Protein AF-0000000084257524 (afdb_homodimer)

Organism: Micromonospora echinospora (NCBI:txid1877)

Nearest PDB structures (foldseek):
  9c6m-assembly2_D  TM=7.135E-01  e=1.039E-07  Yasminevirus sp. GU-2018
  9c6m-assembly1_C  TM=7.318E-01  e=2.814E-07  Yasminevirus sp. GU-2018
  6vt5-assembly1_A  TM=5.179E-01  e=1.911E-05  Naegleria gruberi
  6vtd-assembly1_A  TM=5.388E-01  e=1.175E-04  Naegleria gruberi
  6vte-assembly1_A  TM=5.094E-01  e=1.045E-04  Naegleria gruberi

Structure (mmCIF, N/CA/C/O backbone):
data_AF-0000000084257524-model_v1
#
loop_
_entity.id
_entity.type
_entity.pdbx_description
1 polymer 'Uncharacterized protein'
#
loop_
_atom_site.group_PDB
_atom_site.id
_atom_site.type_symbol
_atom_site.label_atom_id
_atom_site.label_alt_id
_atom_site.label_comp_id
_atom_site.label_asym_id
_atom_site.label_entity_id
_atom_site.label_seq_id
_atom_site.pdbx_PDB_ins_code
_atom_site.Cartn_x
_atom_site.Cartn_y
_atom_site.Cartn_z
_atom_site.occupancy
_atom_site.B_iso_or_equiv
_atom_site.auth_seq_id
_atom_site.auth_comp_id
_atom_site.auth_asym_id
_atom_site.auth_atom_id
_atom_site.pdbx_PDB_model_num
ATOM 1 N N . MET A 1 1 ? 38.938 3.535 -56.531 1 28.84 1 MET A N 1
ATOM 2 C CA . MET A 1 1 ? 38.531 3.715 -55.125 1 28.84 1 MET A CA 1
ATOM 3 C C . MET A 1 1 ? 37.031 3.947 -55.062 1 28.84 1 MET A C 1
ATOM 5 O O . MET A 1 1 ? 36.531 5.051 -55.312 1 28.84 1 MET A O 1
ATOM 9 N N . VAL A 1 2 ? 36.219 3.096 -55.469 1 34.09 2 VAL A N 1
ATOM 10 C CA . VAL A 1 2 ? 34.812 3.133 -55.844 1 34.09 2 VAL A CA 1
ATOM 11 C C . VAL A 1 2 ? 33.969 3.355 -54.594 1 34.09 2 VAL A C 1
ATOM 13 O O . VAL A 1 2 ? 34.062 2.607 -53.625 1 34.09 2 VAL A O 1
ATOM 16 N N . GLU A 1 3 ? 33.531 4.617 -54.406 1 31.25 3 GLU A N 1
ATOM 17 C CA . GLU A 1 3 ? 32.781 5.152 -53.281 1 31.25 3 GLU A CA 1
ATOM 18 C C . GLU A 1 3 ? 31.422 4.465 -53.156 1 31.25 3 GLU A C 1
ATOM 20 O O . GLU A 1 3 ? 30.594 4.543 -54.094 1 31.25 3 GLU A O 1
ATOM 25 N N . VAL A 1 4 ? 31.344 3.287 -52.688 1 29.83 4 VAL A N 1
ATOM 26 C CA . VAL A 1 4 ? 30.094 2.541 -52.5 1 29.83 4 VAL A CA 1
ATOM 27 C C . VAL A 1 4 ? 29.094 3.377 -51.719 1 29.83 4 VAL A C 1
ATOM 29 O O . VAL A 1 4 ? 29.344 3.701 -50.562 1 29.83 4 VAL A O 1
ATOM 32 N N . ARG A 1 5 ? 28.391 4.223 -52.469 1 30.23 5 ARG A N 1
ATOM 33 C CA . ARG A 1 5 ? 27.328 5.043 -51.906 1 30.23 5 ARG A CA 1
ATOM 34 C C . ARG A 1 5 ? 26.344 4.191 -51.094 1 30.23 5 ARG A C 1
ATOM 36 O O . ARG A 1 5 ? 25.75 3.248 -51.625 1 30.23 5 ARG A O 1
ATOM 43 N N . ARG A 1 6 ? 26.562 4.004 -49.812 1 30.66 6 ARG A N 1
ATOM 44 C CA . ARG A 1 6 ? 25.75 3.252 -48.875 1 30.66 6 ARG A CA 1
ATOM 45 C C . ARG A 1 6 ? 24.281 3.672 -48.938 1 30.66 6 ARG A C 1
ATOM 47 O O . ARG A 1 6 ? 23.969 4.863 -48.938 1 30.66 6 ARG A O 1
ATOM 54 N N . SER A 1 7 ? 23.516 2.961 -49.719 1 29.12 7 SER A N 1
ATOM 55 C CA . SER A 1 7 ? 22.094 3.102 -50 1 29.12 7 SER A CA 1
ATOM 56 C C . SER A 1 7 ? 21.328 3.457 -48.719 1 29.12 7 SER A C 1
ATOM 58 O O . SER A 1 7 ? 21.516 2.814 -47.688 1 29.12 7 SER A O 1
ATOM 60 N N . GLY A 1 8 ? 21.156 4.684 -48.438 1 27.22 8 GLY A N 1
ATOM 61 C CA . GLY A 1 8 ? 20.453 5.285 -47.312 1 27.22 8 GLY A CA 1
ATOM 62 C C . GLY A 1 8 ? 19.125 4.617 -47 1 27.22 8 GLY A C 1
ATOM 63 O O . GLY A 1 8 ? 18.625 3.824 -47.812 1 27.22 8 GLY A O 1
ATOM 64 N N . ARG A 1 9 ? 18.766 4.48 -45.844 1 30.02 9 ARG A N 1
ATOM 65 C CA . ARG A 1 9 ? 17.578 3.809 -45.312 1 30.02 9 ARG A CA 1
ATOM 66 C C . ARG A 1 9 ? 16.328 4.223 -46.094 1 30.02 9 ARG A C 1
ATOM 68 O O . ARG A 1 9 ? 16.141 5.402 -46.406 1 30.02 9 ARG A O 1
ATOM 75 N N . PRO A 1 10 ? 15.703 3.35 -46.781 1 31.27 10 PRO A N 1
ATOM 76 C CA . PRO A 1 10 ? 14.57 3.723 -47.656 1 31.27 10 PRO A CA 1
ATOM 77 C C . PRO A 1 10 ? 13.594 4.664 -46.938 1 31.27 10 PRO A C 1
ATOM 79 O O . PRO A 1 10 ? 13.383 4.551 -45.719 1 31.27 10 PRO A O 1
ATOM 82 N N . ARG A 1 11 ? 13.32 5.809 -47.406 1 30.58 11 ARG A N 1
ATOM 83 C CA . ARG A 1 11 ? 12.32 6.801 -47.031 1 30.58 11 ARG A CA 1
ATOM 84 C C . ARG A 1 11 ? 10.922 6.188 -47 1 30.58 11 ARG A C 1
ATOM 86 O O . ARG A 1 11 ? 10.508 5.539 -47.969 1 30.58 11 ARG A O 1
ATOM 93 N N . LYS A 1 12 ? 10.359 5.953 -45.781 1 31.61 12 LYS A N 1
ATOM 94 C CA . LYS A 1 12 ? 8.984 5.504 -45.625 1 31.61 12 LYS A CA 1
ATOM 95 C C . LYS A 1 12 ? 8.039 6.25 -46.531 1 31.61 12 LYS A C 1
ATOM 97 O O . LYS A 1 12 ? 8.125 7.473 -46.688 1 31.61 12 LYS A O 1
ATOM 102 N N . THR A 1 13 ? 7.645 5.715 -47.531 1 31.36 13 THR A N 1
ATOM 103 C CA . THR A 1 13 ? 6.656 6.297 -48.438 1 31.36 13 THR A CA 1
ATOM 104 C C . THR A 1 13 ? 5.488 6.883 -47.656 1 31.36 13 THR A C 1
ATOM 106 O O . THR A 1 13 ? 4.918 6.219 -46.781 1 31.36 13 THR A O 1
ATOM 109 N N . PRO A 1 14 ? 5.168 8.18 -47.5 1 33.25 14 PRO A N 1
ATOM 110 C CA . PRO A 1 14 ? 4.137 8.969 -46.844 1 33.25 14 PRO A CA 1
ATOM 111 C C . PRO A 1 14 ? 2.752 8.336 -46.938 1 33.25 14 PRO A C 1
ATOM 113 O O . PRO A 1 14 ? 1.805 8.812 -46.312 1 33.25 14 PRO A O 1
ATOM 116 N N . GLY A 1 15 ? 2.371 7.539 -47.906 1 30.39 15 GLY A N 1
ATOM 117 C CA . GLY A 1 15 ? 1.015 7.215 -48.312 1 30.39 15 GLY A CA 1
ATOM 118 C C . GLY A 1 15 ? 0.248 6.426 -47.281 1 30.39 15 GLY A C 1
ATOM 119 O O . GLY A 1 15 ? -0.889 6.766 -46.938 1 30.39 15 GLY A O 1
ATOM 120 N N . GLN A 1 16 ? 0.342 5.043 -47.344 1 30.94 16 GLN A N 1
ATOM 121 C CA . GLN A 1 16 ? -0.722 4.164 -46.844 1 30.94 16 GLN A CA 1
ATOM 122 C C . GLN A 1 16 ? -0.73 4.082 -45.344 1 30.94 16 GLN A C 1
ATOM 124 O O . GLN A 1 16 ? -0.134 3.176 -44.75 1 30.94 16 GLN A O 1
ATOM 129 N N . LEU A 1 17 ? -0.203 5.027 -44.656 1 29.61 17 LEU A N 1
ATOM 130 C CA . LEU A 1 17 ? -0.295 4.91 -43.219 1 29.61 17 LEU A CA 1
ATOM 131 C C . LEU A 1 17 ? -1.725 4.598 -42.781 1 29.61 17 LEU A C 1
ATOM 133 O O . LEU A 1 17 ? -2.66 5.309 -43.156 1 29.61 17 LEU A O 1
ATOM 137 N N . ALA A 1 18 ? -2.102 3.35 -42.812 1 31.16 18 ALA A N 1
ATOM 138 C CA . ALA A 1 18 ? -3.453 2.965 -42.438 1 31.16 18 ALA A CA 1
ATOM 139 C C . ALA A 1 18 ? -3.949 3.828 -41.281 1 31.16 18 ALA A C 1
ATOM 141 O O . ALA A 1 18 ? -3.307 3.9 -40.219 1 31.16 18 ALA A O 1
ATOM 142 N N . ARG A 1 19 ? -4.449 5.035 -41.594 1 31.61 19 ARG A N 1
ATOM 143 C CA . ARG A 1 19 ? -5.113 5.945 -40.656 1 31.61 19 ARG A CA 1
ATOM 144 C C . ARG A 1 19 ? -6.133 5.199 -39.812 1 31.61 19 ARG A C 1
ATOM 146 O O . ARG A 1 19 ? -7.051 4.566 -40.344 1 31.61 19 ARG A O 1
ATOM 153 N N . TRP A 1 20 ? -5.695 4.66 -38.75 1 36.25 20 TRP A N 1
ATOM 154 C CA . TRP A 1 20 ? -6.699 4.156 -37.844 1 36.25 20 TRP A CA 1
ATOM 155 C C . TRP A 1 20 ? -7.84 5.156 -37.656 1 36.25 20 TRP A C 1
ATOM 157 O O . TRP A 1 20 ? -7.602 6.34 -37.438 1 36.25 20 TRP A O 1
ATOM 167 N N . THR A 1 21 ? -8.93 4.891 -38.375 1 44.41 21 THR A N 1
ATOM 168 C CA . THR A 1 21 ? -10.156 5.66 -38.156 1 44.41 21 THR A CA 1
ATOM 169 C C . THR A 1 21 ? -10.883 5.188 -36.906 1 44.41 21 THR A C 1
ATOM 171 O O . THR A 1 21 ? -11.203 4.004 -36.781 1 44.41 21 THR A O 1
ATOM 174 N N . PRO A 1 22 ? -10.828 6.023 -35.969 1 43.88 22 PRO A N 1
ATOM 175 C CA . PRO A 1 22 ? -11.547 5.613 -34.781 1 43.88 22 PRO A CA 1
ATOM 176 C C . PRO A 1 22 ? -12.961 5.129 -35.062 1 43.88 22 PRO A C 1
ATOM 178 O O . PRO A 1 22 ? -13.594 5.598 -36 1 43.88 22 PRO A O 1
ATOM 181 N N . PRO A 1 23 ? -13.273 4.031 -34.438 1 49.66 23 PRO A N 1
ATOM 182 C CA . PRO A 1 23 ? -14.664 3.613 -34.625 1 49.66 23 PRO A CA 1
ATOM 183 C C . PRO A 1 23 ? -15.656 4.738 -34.344 1 49.66 23 PRO A C 1
ATOM 185 O O . PRO A 1 23 ? -15.312 5.715 -33.656 1 49.66 23 PRO A O 1
ATOM 188 N N . GLU A 1 24 ? -16.797 4.598 -34.781 1 55.84 24 GLU A N 1
ATOM 189 C CA . GLU A 1 24 ? -17.875 5.551 -34.562 1 55.84 24 GLU A CA 1
ATOM 190 C C . GLU A 1 24 ? -18.156 5.742 -33.094 1 55.84 24 GLU A C 1
ATOM 192 O O . GLU A 1 24 ? -18.188 4.773 -32.312 1 55.84 24 GLU A O 1
ATOM 197 N N . GLY A 1 25 ? -18.219 6.953 -32.5 1 57.84 25 GLY A N 1
ATOM 198 C CA . GLY A 1 25 ? -18.5 7.289 -31.125 1 57.84 25 GLY A CA 1
ATOM 199 C C . GLY A 1 25 ? -17.25 7.543 -30.297 1 57.84 25 GLY A C 1
ATOM 200 O O . GLY A 1 25 ? -17.328 7.965 -29.141 1 57.84 25 GLY A O 1
ATOM 201 N N . TRP A 1 26 ? -16.25 7.191 -30.922 1 56.59 26 TRP A N 1
ATOM 202 C CA . TRP A 1 26 ? -15.023 7.453 -30.172 1 56.59 26 TRP A CA 1
ATOM 203 C C . TRP A 1 26 ? -14.648 8.93 -30.234 1 56.59 26 TRP A C 1
ATOM 205 O O . TRP A 1 26 ? -14.945 9.609 -31.219 1 56.59 26 TRP A O 1
ATOM 215 N N . SER A 1 27 ? -14.219 9.32 -28.938 1 59.69 27 SER A N 1
ATOM 216 C CA . SER A 1 27 ? -13.828 10.727 -28.844 1 59.69 27 SER A CA 1
ATOM 217 C C . SER A 1 27 ? -12.312 10.859 -28.719 1 59.69 27 SER A C 1
ATOM 219 O O . SER A 1 27 ? -11.648 9.977 -28.172 1 59.69 27 SER A O 1
ATOM 221 N N . ARG A 1 28 ? -11.867 11.82 -29.344 1 57.12 28 ARG A N 1
ATOM 222 C CA . ARG A 1 28 ? -10.453 12.156 -29.25 1 57.12 28 ARG A CA 1
ATOM 223 C C . ARG A 1 28 ? -10.141 12.867 -27.938 1 57.12 28 ARG A C 1
ATOM 225 O O . ARG A 1 28 ? -10.766 13.875 -27.609 1 57.12 28 ARG A O 1
ATOM 232 N N . LEU A 1 29 ? -9.422 12.094 -27.062 1 54.03 29 LEU A N 1
ATOM 233 C CA . LEU A 1 29 ? -8.859 12.781 -25.906 1 54.03 29 LEU A CA 1
ATOM 234 C C . LEU A 1 29 ? -7.539 13.461 -26.266 1 54.03 29 LEU A C 1
ATOM 236 O O . LEU A 1 29 ? -6.633 12.828 -26.797 1 54.03 29 LEU A O 1
ATOM 240 N N . VAL A 1 30 ? -7.547 14.734 -26.219 1 53.75 30 VAL A N 1
ATOM 241 C CA . VAL A 1 30 ? -6.352 15.516 -26.547 1 53.75 30 VAL A CA 1
ATOM 242 C C . VAL A 1 30 ? -5.777 16.141 -25.281 1 53.75 30 VAL A C 1
ATOM 244 O O . VAL A 1 30 ? -6.508 16.75 -24.5 1 53.75 30 VAL A O 1
ATOM 247 N N . ALA A 1 31 ? -4.598 15.656 -24.891 1 53.59 31 ALA A N 1
ATOM 248 C CA . ALA A 1 31 ? -3.857 16.344 -23.844 1 53.59 31 ALA A CA 1
ATOM 249 C C . ALA A 1 31 ? -2.58 16.969 -24.375 1 53.59 31 ALA A C 1
ATOM 251 O O . ALA A 1 31 ? -1.867 16.359 -25.172 1 53.59 31 ALA A O 1
ATOM 252 N N . TRP A 1 32 ? -2.328 18.234 -24.203 1 54.12 32 TRP A N 1
ATOM 253 C CA . TRP A 1 32 ? -1.064 18.891 -24.531 1 54.12 32 TRP A CA 1
ATOM 254 C C . TRP A 1 32 ? -0.007 18.578 -23.469 1 54.12 32 TRP A C 1
ATOM 256 O O . TRP A 1 32 ? -0.259 18.719 -22.281 1 54.12 32 TRP A O 1
ATOM 266 N N . VAL A 1 33 ? 1.047 17.906 -23.922 1 59.41 33 VAL A N 1
ATOM 267 C CA . VAL A 1 33 ? 2.115 17.531 -23 1 59.41 33 VAL A CA 1
ATOM 268 C C . VAL A 1 33 ? 3.402 18.266 -23.375 1 59.41 33 VAL A C 1
ATOM 270 O O . VAL A 1 33 ? 3.684 18.484 -24.547 1 59.41 33 VAL A O 1
ATOM 273 N N . SER A 1 34 ? 4.117 18.719 -22.312 1 55.44 34 SER A N 1
ATOM 274 C CA . SER A 1 34 ? 5.414 19.359 -22.5 1 55.44 34 SER A CA 1
ATOM 275 C C . SER A 1 34 ? 6.445 18.375 -23.047 1 55.44 34 SER A C 1
ATOM 277 O O . SER A 1 34 ? 6.23 17.156 -23.016 1 55.44 34 SER A O 1
ATOM 279 N N . PRO A 1 35 ? 7.516 18.922 -23.562 1 58.28 35 PRO A N 1
ATOM 280 C CA . PRO A 1 35 ? 8.594 18.047 -24.016 1 58.28 35 PRO A CA 1
ATOM 281 C C . PRO A 1 35 ? 9.07 17.094 -22.922 1 58.28 35 PRO A C 1
ATOM 283 O O . PRO A 1 35 ? 9.359 15.922 -23.203 1 58.28 35 PRO A O 1
ATOM 286 N N . GLU A 1 36 ? 9.125 17.578 -21.734 1 54.06 36 GLU A N 1
ATOM 287 C CA . GLU A 1 36 ? 9.555 16.75 -20.625 1 54.06 36 GLU A CA 1
ATOM 288 C C . GLU A 1 36 ? 8.523 15.672 -20.312 1 54.06 36 GLU A C 1
ATOM 290 O O . GLU A 1 36 ? 8.875 14.516 -20.047 1 54.06 36 GLU A O 1
ATOM 295 N N . GLU A 1 37 ? 7.352 16.047 -20.438 1 53.19 37 GLU A N 1
ATOM 296 C CA . GLU A 1 37 ? 6.27 15.086 -20.203 1 53.19 37 GLU A CA 1
ATOM 297 C C . GLU A 1 37 ? 6.207 14.055 -21.328 1 53.19 37 GLU A C 1
ATOM 299 O O . GLU A 1 37 ? 5.996 12.867 -21.062 1 53.19 37 GLU A O 1
ATOM 304 N N . LYS A 1 38 ? 6.363 14.477 -22.406 1 57.06 38 LYS A N 1
ATOM 305 C CA . LYS A 1 38 ? 6.379 13.586 -23.562 1 57.06 38 LYS A CA 1
ATOM 306 C C . LYS A 1 38 ? 7.508 12.562 -23.453 1 57.06 38 LYS A C 1
ATOM 308 O O . LYS A 1 38 ? 7.305 11.375 -23.719 1 57.06 38 LYS A O 1
ATOM 313 N N . LYS A 1 39 ? 8.547 13.039 -23.109 1 60 39 LYS A N 1
ATOM 314 C CA . LYS A 1 39 ? 9.688 12.156 -22.922 1 60 39 LYS A CA 1
ATOM 315 C C . LYS A 1 39 ? 9.398 11.102 -21.844 1 60 39 LYS A C 1
ATOM 317 O O . LYS A 1 39 ? 9.734 9.93 -22.016 1 60 39 LYS A O 1
ATOM 322 N N . ALA A 1 40 ? 8.836 11.57 -20.844 1 53.31 40 ALA A N 1
ATOM 323 C CA . ALA A 1 40 ? 8.508 10.648 -19.766 1 53.31 40 ALA A CA 1
ATOM 324 C C . ALA A 1 40 ? 7.492 9.602 -20.219 1 53.31 40 ALA A C 1
ATOM 326 O O . ALA A 1 40 ? 7.652 8.414 -19.953 1 53.31 40 ALA A O 1
ATOM 327 N N . LEU A 1 41 ? 6.488 10.047 -20.891 1 58.38 41 LEU A N 1
ATOM 328 C CA . LEU A 1 41 ? 5.465 9.148 -21.406 1 58.38 41 LEU A CA 1
ATOM 329 C C . LEU A 1 41 ? 6.062 8.172 -22.406 1 58.38 41 LEU A C 1
ATOM 331 O O . LEU A 1 41 ? 5.738 6.98 -22.406 1 58.38 41 LEU A O 1
ATOM 335 N N . LYS A 1 42 ? 6.906 8.711 -23.266 1 57.5 42 LYS A N 1
ATOM 336 C CA . LYS A 1 42 ? 7.566 7.855 -24.25 1 57.5 42 LYS A CA 1
ATOM 337 C C . LYS A 1 42 ? 8.438 6.805 -23.578 1 57.5 42 LYS A C 1
ATOM 339 O O . LYS A 1 42 ? 8.469 5.648 -24 1 57.5 42 LYS A O 1
ATOM 344 N N . HIS A 1 43 ? 9.086 7.25 -22.625 1 54.03 43 HIS A N 1
ATOM 345 C CA . HIS A 1 43 ? 9.914 6.305 -21.891 1 54.03 43 HIS A CA 1
ATOM 346 C C . HIS A 1 43 ? 9.086 5.164 -21.312 1 54.03 43 HIS A C 1
ATOM 348 O O . HIS A 1 43 ? 9.461 3.996 -21.422 1 54.03 43 HIS A O 1
ATOM 354 N N . VAL A 1 44 ? 7.98 5.566 -20.781 1 51.28 44 VAL A N 1
ATOM 355 C CA . VAL A 1 44 ? 7.102 4.551 -20.219 1 51.28 44 VAL A CA 1
ATOM 356 C C . VAL A 1 44 ? 6.52 3.689 -21.344 1 51.28 44 VAL A C 1
ATOM 358 O O . VAL A 1 44 ? 6.434 2.465 -21.219 1 51.28 44 VAL A O 1
ATOM 361 N N . ALA A 1 45 ? 6.176 4.359 -22.375 1 51.12 45 ALA A N 1
ATOM 362 C CA . ALA A 1 45 ? 5.613 3.652 -23.516 1 51.12 45 ALA A CA 1
ATOM 363 C C . ALA A 1 45 ? 6.617 2.662 -24.109 1 51.12 45 ALA A C 1
ATOM 365 O O . ALA A 1 45 ? 6.258 1.533 -24.453 1 51.12 45 ALA A O 1
ATOM 366 N N . VAL A 1 46 ? 7.797 3.092 -24.234 1 51.97 46 VAL A N 1
ATOM 367 C CA . VAL A 1 46 ? 8.852 2.234 -24.766 1 51.97 46 VAL A CA 1
ATOM 368 C C . VAL A 1 46 ? 9.094 1.064 -23.812 1 51.97 46 VAL A C 1
ATOM 370 O O . VAL A 1 46 ? 9.203 -0.084 -24.25 1 51.97 46 VAL A O 1
ATOM 373 N N . GLU A 1 47 ? 9.07 1.387 -22.625 1 46.75 47 GLU A N 1
ATOM 374 C CA . GLU A 1 47 ? 9.297 0.339 -21.641 1 46.75 47 GLU A CA 1
ATOM 375 C C . GLU A 1 47 ? 8.141 -0.662 -21.609 1 46.75 47 GLU A C 1
ATOM 377 O O . GLU A 1 47 ? 8.359 -1.859 -21.422 1 46.75 47 GLU A O 1
ATOM 382 N N . ALA A 1 48 ? 7.027 -0.113 -21.844 1 43.59 48 ALA A N 1
ATOM 383 C CA . ALA A 1 48 ? 5.812 -0.923 -21.891 1 43.59 48 ALA A CA 1
ATOM 384 C C . ALA A 1 48 ? 5.555 -1.465 -23.297 1 43.59 48 ALA A C 1
ATOM 386 O O . ALA A 1 48 ? 4.621 -2.242 -23.5 1 43.59 48 ALA A O 1
ATOM 387 N N . ASP A 1 49 ? 6.438 -1.181 -24.125 1 44.97 49 ASP A N 1
ATOM 388 C CA . ASP A 1 49 ? 6.344 -1.52 -25.547 1 44.97 49 ASP A CA 1
ATOM 389 C C . ASP A 1 49 ? 4.969 -1.163 -26.109 1 44.97 49 ASP A C 1
ATOM 391 O O . ASP A 1 49 ? 4.316 -1.992 -26.75 1 44.97 49 ASP A O 1
ATOM 395 N N . VAL A 1 50 ? 4.453 -0.067 -25.641 1 47.38 50 VAL A N 1
ATOM 396 C CA . VAL A 1 50 ? 3.215 0.462 -26.203 1 47.38 50 VAL A CA 1
ATOM 397 C C . VAL A 1 50 ? 3.438 1.892 -26.688 1 47.38 50 VAL A C 1
ATOM 399 O O . VAL A 1 50 ? 4.402 2.547 -26.281 1 47.38 50 VAL A O 1
ATOM 402 N N . ALA A 1 51 ? 2.566 2.305 -27.625 1 50.78 51 ALA A N 1
ATOM 403 C CA . ALA A 1 51 ? 2.559 3.715 -28 1 50.78 51 ALA A CA 1
ATOM 404 C C . ALA A 1 51 ? 1.977 4.582 -26.891 1 50.78 51 ALA A C 1
ATOM 406 O O . ALA A 1 51 ? 1.135 4.125 -26.125 1 50.78 51 ALA A O 1
ATOM 407 N N . VAL A 1 52 ? 2.416 5.688 -26.594 1 53.19 52 VAL A N 1
ATOM 408 C CA . VAL A 1 52 ? 1.952 6.629 -25.578 1 53.19 52 VAL A CA 1
ATOM 409 C C . VAL A 1 52 ? 0.431 6.746 -25.641 1 53.19 52 VAL A C 1
ATOM 411 O O . VAL A 1 52 ? -0.238 6.785 -24.609 1 53.19 52 VAL A O 1
ATOM 414 N N . ALA A 1 53 ? -0.044 6.773 -26.781 1 52.53 53 ALA A N 1
ATOM 415 C CA . ALA A 1 53 ? -1.492 6.824 -26.953 1 52.53 53 ALA A CA 1
ATOM 416 C C . ALA A 1 53 ? -2.164 5.586 -26.375 1 52.53 53 ALA A C 1
ATOM 418 O O . ALA A 1 53 ? -3.232 5.684 -25.766 1 52.53 53 ALA A O 1
ATOM 419 N N . ASP A 1 54 ? -1.552 4.551 -26.453 1 50.84 54 ASP A N 1
ATOM 420 C CA . ASP A 1 54 ? -2.111 3.295 -25.953 1 50.84 54 ASP A CA 1
ATOM 421 C C . ASP A 1 54 ? -2.023 3.219 -24.438 1 50.84 54 ASP A C 1
ATOM 423 O O . ASP A 1 54 ? -2.879 2.607 -23.797 1 50.84 54 ASP A O 1
ATOM 427 N N . LEU A 1 55 ? -1.1 3.824 -23.891 1 53.69 55 LEU A N 1
ATOM 428 C CA . LEU A 1 55 ? -0.999 3.916 -22.438 1 53.69 55 LEU A CA 1
ATOM 429 C C . LEU A 1 55 ? -2.188 4.672 -21.859 1 53.69 55 LEU A C 1
ATOM 431 O O . LEU A 1 55 ? -2.789 4.234 -20.875 1 53.69 55 LEU A O 1
ATOM 435 N N . VAL A 1 56 ? -2.486 5.75 -22.484 1 55 56 VAL A N 1
ATOM 436 C CA . VAL A 1 56 ? -3.635 6.551 -22.078 1 55 56 VAL A CA 1
ATOM 437 C C . VAL A 1 56 ? -4.922 5.758 -22.297 1 55 56 VAL A C 1
ATOM 439 O O . VAL A 1 56 ? -5.816 5.766 -21.438 1 55 56 VAL A O 1
ATOM 442 N N . ARG A 1 57 ? -4.891 5.059 -23.344 1 50.88 57 ARG A N 1
ATOM 443 C CA . ARG A 1 57 ? -6.062 4.234 -23.625 1 50.88 57 ARG A CA 1
ATOM 444 C C . ARG A 1 57 ? -6.199 3.113 -22.609 1 50.88 57 ARG A C 1
ATOM 446 O O . ARG A 1 57 ? -7.309 2.793 -22.172 1 50.88 57 ARG A O 1
ATOM 453 N N . ALA A 1 58 ? -5.168 2.617 -22.359 1 49.53 58 ALA A N 1
ATOM 454 C CA . ALA A 1 58 ? -5.215 1.543 -21.359 1 49.53 58 ALA A CA 1
ATOM 455 C C . ALA A 1 58 ? -5.723 2.055 -20.016 1 49.53 58 ALA A C 1
ATOM 457 O O . ALA A 1 58 ? -6.531 1.396 -19.359 1 49.53 58 ALA A O 1
ATOM 458 N N . LEU A 1 59 ? -5.281 3.193 -19.641 1 54 59 LEU A N 1
ATOM 459 C CA . LEU A 1 59 ? -5.77 3.818 -18.422 1 54 59 LEU A CA 1
ATOM 460 C C . LEU A 1 59 ? -7.258 4.125 -18.531 1 54 59 LEU A C 1
ATOM 462 O O . LEU A 1 59 ? -8.023 3.848 -17.594 1 54 59 LEU A O 1
ATOM 466 N N . ALA A 1 60 ? -7.594 4.703 -19.672 1 49.66 60 ALA A N 1
ATOM 467 C CA . ALA A 1 60 ? -8.992 5.051 -19.906 1 49.66 60 ALA A CA 1
ATOM 468 C C . ALA A 1 60 ? -9.859 3.799 -20 1 49.66 60 ALA A C 1
ATOM 470 O O . ALA A 1 60 ? -10.969 3.768 -19.469 1 49.66 60 ALA A O 1
ATOM 471 N N . SER A 1 61 ? -9.359 2.879 -20.641 1 45.97 61 SER A N 1
ATOM 472 C CA . SER A 1 61 ? -10.086 1.619 -20.75 1 45.97 61 SER A CA 1
ATOM 473 C C . SER A 1 61 ? -10.234 0.947 -19.391 1 45.97 61 SER A C 1
ATOM 475 O O . SER A 1 61 ? -11.289 0.379 -19.094 1 45.97 61 SER A O 1
ATOM 477 N N . GLY A 1 62 ? -9.227 1.04 -18.672 1 47.62 62 GLY A N 1
ATOM 478 C CA . GLY A 1 62 ? -9.344 0.545 -17.297 1 47.62 62 GLY A CA 1
ATOM 479 C C . GLY A 1 62 ? -10.383 1.281 -16.484 1 47.62 62 GLY A C 1
ATOM 480 O O . GLY A 1 62 ? -11.141 0.664 -15.727 1 47.62 62 GLY A O 1
ATOM 481 N N . LEU A 1 63 ? -10.398 2.59 -16.625 1 48.31 63 LEU A N 1
ATOM 482 C CA . LEU A 1 63 ? -11.43 3.396 -15.977 1 48.31 63 LEU A CA 1
ATOM 483 C C . LEU A 1 63 ? -12.805 3.08 -16.547 1 48.31 63 LEU A C 1
ATOM 485 O O . LEU A 1 63 ? -13.766 2.92 -15.781 1 48.31 63 LEU A O 1
ATOM 489 N N . ALA A 1 64 ? -12.969 3.068 -17.828 1 44.44 64 ALA A N 1
ATOM 490 C CA . ALA A 1 64 ? -14.25 2.824 -18.5 1 44.44 64 ALA A CA 1
ATOM 491 C C . ALA A 1 64 ? -14.766 1.417 -18.203 1 44.44 64 ALA A C 1
ATOM 493 O O . ALA A 1 64 ? -15.969 1.207 -18.047 1 44.44 64 ALA A O 1
ATOM 494 N N . GLY A 1 65 ? -13.945 0.66 -18.203 1 42.69 65 GLY A N 1
ATOM 495 C CA . GLY A 1 65 ? -14.336 -0.715 -17.938 1 42.69 65 GLY A CA 1
ATOM 496 C C . GLY A 1 65 ? -14.508 -1.016 -16.469 1 42.69 65 GLY A C 1
ATOM 497 O O . GLY A 1 65 ? -14.883 -2.129 -16.094 1 42.69 65 GLY A O 1
ATOM 498 N N . GLY A 1 66 ? -14.398 0.018 -15.617 1 41.19 66 GLY A N 1
ATOM 499 C CA . GLY A 1 66 ? -14.562 -0.112 -14.18 1 41.19 66 GLY A CA 1
ATOM 500 C C . GLY A 1 66 ? -13.422 -0.849 -13.508 1 41.19 66 GLY A C 1
ATOM 501 O O . GLY A 1 66 ? -13.523 -1.229 -12.336 1 41.19 66 GLY A O 1
ATOM 502 N N . PHE A 1 67 ? -12.484 -1.104 -14.258 1 40.66 67 PHE A N 1
ATOM 503 C CA . PHE A 1 67 ? -11.359 -1.884 -13.758 1 40.66 67 PHE A CA 1
ATOM 504 C C . PHE A 1 67 ? -10.445 -1.025 -12.891 1 40.66 67 PHE A C 1
ATOM 506 O O . PHE A 1 67 ? -9.742 -1.542 -12.016 1 40.66 67 PHE A O 1
ATOM 513 N N . ILE A 1 68 ? -10.359 0.265 -13.203 1 41.38 68 ILE A N 1
ATOM 514 C CA . ILE A 1 68 ? -9.766 1.326 -12.398 1 41.38 68 ILE A CA 1
ATOM 515 C C . ILE A 1 68 ? -10.828 2.375 -12.07 1 41.38 68 ILE A C 1
ATOM 517 O O . ILE A 1 68 ? -11.531 2.854 -12.961 1 41.38 68 ILE A O 1
ATOM 521 N N . THR A 1 69 ? -11.188 2.525 -10.836 1 41.34 69 THR A N 1
ATOM 522 C CA . THR A 1 69 ? -12.078 3.635 -10.531 1 41.34 69 THR A CA 1
ATOM 523 C C . THR A 1 69 ? -11.328 4.961 -10.555 1 41.34 69 THR A C 1
ATOM 525 O O . THR A 1 69 ? -10.094 4.984 -10.477 1 41.34 69 THR A O 1
ATOM 528 N N . ALA A 1 70 ? -12.094 6.004 -10.812 1 40.97 70 ALA A N 1
ATOM 529 C CA . ALA A 1 70 ? -11.5 7.332 -10.672 1 40.97 70 ALA A CA 1
ATOM 530 C C . ALA A 1 70 ? -10.773 7.473 -9.336 1 40.97 70 ALA A C 1
ATOM 532 O O . ALA A 1 70 ? -9.672 8.016 -9.273 1 40.97 70 ALA A O 1
ATOM 533 N N . GLU A 1 71 ? -11.328 7.059 -8.422 1 41.5 71 GLU A N 1
ATOM 534 C CA . GLU A 1 71 ? -10.797 7.117 -7.066 1 41.5 71 GLU A CA 1
ATOM 535 C C . GLU A 1 71 ? -9.547 6.246 -6.93 1 41.5 71 GLU A C 1
ATOM 537 O O . GLU A 1 71 ? -8.562 6.664 -6.324 1 41.5 71 GLU A O 1
ATOM 542 N N . GLU A 1 72 ? -9.609 5.211 -7.508 1 41.22 72 GLU A N 1
ATOM 543 C CA . GLU A 1 72 ? -8.469 4.297 -7.465 1 41.22 72 GLU A CA 1
ATOM 544 C C . GLU A 1 72 ? -7.285 4.855 -8.242 1 41.22 72 GLU A C 1
ATOM 546 O O . GLU A 1 72 ? -6.141 4.777 -7.789 1 41.22 72 GLU A O 1
ATOM 551 N N . LEU A 1 73 ? -7.602 5.25 -9.398 1 40.66 73 LEU A N 1
ATOM 552 C CA . LEU A 1 73 ? -6.551 5.895 -10.18 1 40.66 73 LEU A CA 1
ATOM 553 C C . LEU A 1 73 ? -5.988 7.102 -9.438 1 40.66 73 LEU A C 1
ATOM 555 O O . LEU A 1 73 ? -4.77 7.285 -9.375 1 40.66 73 LEU A O 1
ATOM 559 N N . ILE A 1 74 ? -6.891 7.758 -8.883 1 40 74 ILE A N 1
ATOM 560 C CA . ILE A 1 74 ? -6.477 8.875 -8.039 1 40 74 ILE A CA 1
ATOM 561 C C . ILE A 1 74 ? -5.762 8.352 -6.797 1 40 74 ILE A C 1
ATOM 563 O O . ILE A 1 74 ? -4.734 8.898 -6.387 1 40 74 ILE A O 1
ATOM 567 N N . GLY A 1 75 ? -6.293 7.508 -6.191 1 36.78 75 GLY A N 1
ATOM 568 C CA . GLY A 1 75 ? -5.715 6.879 -5.012 1 36.78 75 GLY A CA 1
ATOM 569 C C . GLY A 1 75 ? -4.379 6.219 -5.281 1 36.78 75 GLY A C 1
ATOM 570 O O . GLY A 1 75 ? -3.441 6.355 -4.492 1 36.78 75 GLY A O 1
ATOM 571 N N . HIS A 1 76 ? -4.348 5.449 -6.293 1 36.44 76 HIS A N 1
ATOM 572 C CA . HIS A 1 76 ? -3.084 4.824 -6.668 1 36.44 76 HIS A CA 1
ATOM 573 C C . HIS A 1 76 ? -2.014 5.871 -6.953 1 36.44 76 HIS A C 1
ATOM 575 O O . HIS A 1 76 ? -0.853 5.699 -6.574 1 36.44 76 HIS A O 1
ATOM 581 N N . VAL A 1 77 ? -2.381 6.762 -7.773 1 35.59 77 VAL A N 1
ATOM 582 C CA . VAL A 1 77 ? -1.495 7.91 -7.926 1 35.59 77 VAL A CA 1
ATOM 583 C C . VAL A 1 77 ? -1.11 8.453 -6.551 1 35.59 77 VAL A C 1
ATOM 585 O O . VAL A 1 77 ? 0.053 8.789 -6.312 1 35.59 77 VAL A O 1
ATOM 588 N N . ARG A 1 78 ? -2.043 8.375 -5.805 1 33.38 78 ARG A N 1
ATOM 589 C CA . ARG A 1 78 ? -1.819 8.859 -4.445 1 33.38 78 ARG A CA 1
ATOM 590 C C . ARG A 1 78 ? -1.03 7.852 -3.623 1 33.38 78 ARG A C 1
ATOM 592 O O . ARG A 1 78 ? -0.154 8.227 -2.842 1 33.38 78 ARG A O 1
ATOM 599 N N . LYS A 1 79 ? -1.392 6.551 -3.592 1 33.38 79 LYS A N 1
ATOM 600 C CA . LYS A 1 79 ? -0.818 5.52 -2.732 1 33.38 79 LYS A CA 1
ATOM 601 C C . LYS A 1 79 ? 0.604 5.172 -3.166 1 33.38 79 LYS A C 1
ATOM 603 O O . LYS A 1 79 ? 1.46 4.883 -2.328 1 33.38 79 LYS A O 1
ATOM 608 N N . GLY A 1 80 ? 0.885 4.691 -4.406 1 32.69 80 GLY A N 1
ATOM 609 C CA . GLY A 1 80 ? 2.312 4.566 -4.656 1 32.69 80 GLY A CA 1
ATOM 610 C C . GLY A 1 80 ? 3.137 5.625 -3.945 1 32.69 80 GLY A C 1
ATOM 611 O O . GLY A 1 80 ? 4.281 5.371 -3.564 1 32.69 80 GLY A O 1
ATOM 612 N N . ALA A 1 81 ? 2.693 6.746 -4.074 1 33.09 81 ALA A N 1
ATOM 613 C CA . ALA A 1 81 ? 3.346 7.832 -3.348 1 33.09 81 ALA A CA 1
ATOM 614 C C . ALA A 1 81 ? 3.279 7.602 -1.84 1 33.09 81 ALA A C 1
ATOM 616 O O . ALA A 1 81 ? 3.955 8.289 -1.071 1 33.09 81 ALA A O 1
ATOM 617 N N . GLN A 1 82 ? 2.355 6.777 -1.466 1 37.09 82 GLN A N 1
ATOM 618 C CA . GLN A 1 82 ? 2.266 6.867 -0.012 1 37.09 82 GLN A CA 1
ATOM 619 C C . GLN A 1 82 ? 3.424 6.129 0.657 1 37.09 82 GLN A C 1
ATOM 621 O O . GLN A 1 82 ? 3.236 5.051 1.222 1 37.09 82 GLN A O 1
ATOM 626 N N . VAL A 1 83 ? 4.309 5.477 -0.229 1 38.28 83 VAL A N 1
ATOM 627 C CA . VAL A 1 83 ? 5.422 5.234 0.678 1 38.28 83 VAL A CA 1
ATOM 628 C C . VAL A 1 83 ? 5.531 6.375 1.686 1 38.28 83 VAL A C 1
ATOM 630 O O . VAL A 1 83 ? 5.34 7.543 1.333 1 38.28 83 VAL A O 1
ATOM 633 N N . MET A 1 84 ? 5.176 5.914 2.82 1 47.88 84 MET A N 1
ATOM 634 C CA . MET A 1 84 ? 5.453 6.781 3.963 1 47.88 84 MET A CA 1
ATOM 635 C C . MET A 1 84 ? 6.77 7.523 3.775 1 47.88 84 MET A C 1
ATOM 637 O O . MET A 1 84 ? 7.691 7.371 4.574 1 47.88 84 MET A O 1
ATOM 641 N N . GLU A 1 85 ? 6.922 7.852 2.48 1 53.53 85 GLU A N 1
ATOM 642 C CA . GLU A 1 85 ? 8.117 8.68 2.336 1 53.53 85 GLU A CA 1
ATOM 643 C C . GLU A 1 85 ? 8.008 9.961 3.154 1 53.53 85 GLU A C 1
ATOM 645 O O . GLU A 1 85 ? 6.91 10.484 3.354 1 53.53 85 GLU A O 1
ATOM 650 N N . LYS A 1 86 ? 9.078 10.148 3.795 1 65.69 86 LYS A N 1
ATOM 651 C CA . LYS A 1 86 ? 9.18 11.406 4.527 1 65.69 86 LYS A CA 1
ATOM 652 C C . LYS A 1 86 ? 8.836 12.594 3.631 1 65.69 86 LYS A C 1
ATOM 654 O O . LYS A 1 86 ? 9.383 12.734 2.535 1 65.69 86 LYS A O 1
ATOM 659 N N . ILE A 1 87 ? 7.785 13.289 3.9 1 79.81 87 ILE A N 1
ATOM 660 C CA . ILE A 1 87 ? 7.406 14.516 3.215 1 79.81 87 ILE A CA 1
ATOM 661 C C . ILE A 1 87 ? 8.445 15.602 3.49 1 79.81 87 ILE A C 1
ATOM 663 O O . ILE A 1 87 ? 8.75 15.898 4.648 1 79.81 87 ILE A O 1
ATOM 667 N N . PRO A 1 88 ? 9.039 16.125 2.445 1 87.31 88 PRO A N 1
ATOM 668 C CA . PRO A 1 88 ? 10.078 17.141 2.678 1 87.31 88 PRO A CA 1
ATOM 669 C C . PRO A 1 88 ? 9.523 18.438 3.264 1 87.31 88 PRO A C 1
ATOM 671 O O . PRO A 1 88 ? 8.375 18.797 2.994 1 87.31 88 PRO A O 1
ATOM 674 N N . THR A 1 89 ? 10.367 19.062 4.066 1 95.38 89 THR A N 1
ATOM 675 C CA . THR A 1 89 ? 10.086 20.422 4.52 1 95.38 89 THR A CA 1
ATOM 676 C C . THR A 1 89 ? 10.375 21.422 3.414 1 95.38 89 THR A C 1
ATOM 678 O O . THR A 1 89 ? 11.352 21.281 2.674 1 95.38 89 THR A O 1
ATOM 681 N N . LEU A 1 90 ? 9.672 22.5 3.344 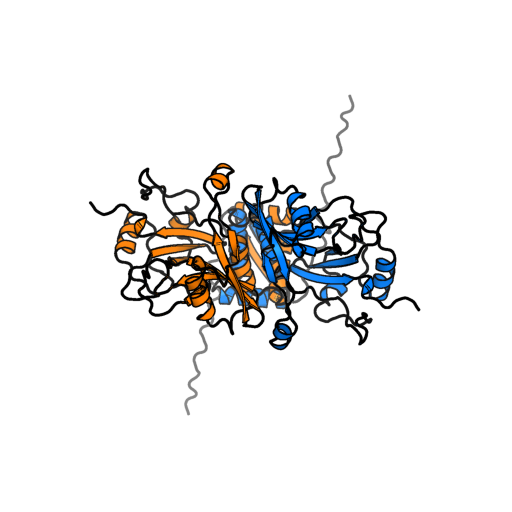1 97.12 90 LEU A N 1
ATOM 682 C CA . LEU A 1 90 ? 9.711 23.453 2.244 1 97.12 90 LEU A CA 1
ATOM 683 C C . LEU A 1 90 ? 11.07 24.141 2.17 1 97.12 90 LEU A C 1
ATOM 685 O O . LEU A 1 90 ? 11.562 24.438 1.078 1 97.12 90 LEU A O 1
ATOM 689 N N . PHE A 1 91 ? 11.703 24.344 3.301 1 97.81 91 PHE A N 1
ATOM 690 C CA . PHE A 1 91 ? 12.883 25.203 3.369 1 97.81 91 PHE A CA 1
ATOM 691 C C . PHE A 1 91 ? 14.055 24.438 3.99 1 97.81 91 PHE A C 1
ATOM 693 O O . PHE A 1 91 ? 13.852 23.453 4.711 1 97.81 91 PHE A O 1
ATOM 700 N N . GLU A 1 92 ? 15.219 24.938 3.717 1 96 92 GLU A N 1
ATOM 701 C CA . GLU A 1 92 ? 16.406 24.438 4.398 1 96 92 GLU A CA 1
ATOM 702 C C . GLU A 1 92 ? 16.391 24.812 5.879 1 96 92 GLU A C 1
ATOM 704 O O . GLU A 1 92 ? 15.672 25.719 6.293 1 96 92 GLU A O 1
ATOM 709 N N . ARG A 1 93 ? 17.219 24 6.555 1 94.56 93 ARG A N 1
ATOM 710 C CA . ARG A 1 93 ? 17.297 24.25 7.988 1 94.56 93 ARG A CA 1
ATOM 711 C C . ARG A 1 93 ? 18.688 24.688 8.391 1 94.56 93 ARG A C 1
ATOM 713 O O . ARG A 1 93 ? 19.688 24.266 7.789 1 94.56 93 ARG A O 1
ATOM 720 N N . ASP A 1 94 ? 18.734 25.438 9.438 1 93.38 94 ASP A N 1
ATOM 721 C CA . ASP A 1 94 ? 20.016 25.828 10.016 1 93.38 94 ASP A CA 1
ATOM 722 C C . ASP A 1 94 ? 20.469 24.828 11.07 1 93.38 94 ASP A C 1
ATOM 724 O O . ASP A 1 94 ? 19.906 23.734 11.18 1 93.38 94 ASP A O 1
ATOM 728 N N . ASP A 1 95 ? 21.531 25.188 11.812 1 90.75 95 ASP A N 1
ATOM 729 C CA . ASP A 1 95 ? 22.141 24.281 12.773 1 90.75 95 ASP A CA 1
ATOM 730 C C . ASP A 1 95 ? 21.25 24.094 14 1 90.75 95 ASP A C 1
ATOM 732 O O . ASP A 1 95 ? 21.469 23.188 14.797 1 90.75 95 ASP A O 1
ATOM 736 N N . HIS A 1 96 ? 20.25 24.969 14.109 1 90.69 96 HIS A N 1
ATOM 737 C CA . HIS A 1 96 ? 19.312 24.859 15.219 1 90.69 96 HIS A CA 1
ATOM 738 C C . HIS A 1 96 ? 17.984 24.234 14.766 1 90.69 96 HIS A C 1
ATOM 740 O O . HIS A 1 96 ? 16.984 24.344 15.469 1 90.69 96 HIS A O 1
ATOM 746 N N . PHE A 1 97 ? 17.891 23.719 13.539 1 91.19 97 PHE A N 1
ATOM 747 C CA . PHE A 1 97 ? 16.781 22.984 12.945 1 91.19 97 PHE A CA 1
ATOM 748 C C . PHE A 1 97 ? 15.594 23.922 12.695 1 91.19 97 PHE A C 1
ATOM 750 O O . PHE A 1 97 ? 14.445 23.484 12.703 1 91.19 97 PHE A O 1
ATOM 757 N N . ARG A 1 98 ? 15.969 25.203 12.547 1 96.12 98 ARG A N 1
ATOM 758 C CA . ARG A 1 98 ? 14.969 26.172 12.102 1 96.12 98 ARG A CA 1
ATOM 759 C C . ARG A 1 98 ? 15.078 26.422 10.602 1 96.12 98 ARG A C 1
ATOM 761 O O . ARG A 1 98 ? 16.172 26.406 10.047 1 96.12 98 ARG A O 1
ATOM 768 N N . VAL A 1 99 ? 13.961 26.656 10.086 1 97.38 99 VAL A N 1
ATOM 769 C CA . VAL A 1 99 ? 13.984 26.891 8.648 1 97.38 99 VAL A CA 1
ATOM 770 C C . VAL A 1 99 ? 14.539 28.281 8.359 1 97.38 99 VAL A C 1
ATOM 772 O O . VAL A 1 99 ? 14.336 29.219 9.141 1 97.38 99 VAL A O 1
ATOM 775 N N . VAL A 1 100 ? 15.25 28.391 7.191 1 97 100 VAL A N 1
ATOM 776 C CA . VAL A 1 100 ? 15.742 29.656 6.668 1 97 100 VAL A CA 1
ATOM 777 C C . VAL A 1 100 ? 15.117 29.922 5.297 1 97 100 VAL A C 1
ATOM 779 O O . VAL A 1 100 ? 14.539 29.031 4.688 1 97 100 VAL A O 1
ATOM 782 N N . ASP A 1 101 ? 15.195 31.219 4.926 1 96.44 101 ASP A N 1
ATOM 783 C CA . ASP A 1 101 ? 14.57 31.609 3.668 1 96.44 101 ASP A CA 1
ATOM 784 C C . ASP A 1 101 ? 15.352 31.062 2.471 1 96.44 101 ASP A C 1
ATOM 786 O O . ASP A 1 101 ? 15.867 31.844 1.66 1 96.44 101 ASP A O 1
ATOM 790 N N . ARG A 1 102 ? 15.461 29.797 2.395 1 96.81 102 ARG A N 1
ATOM 791 C CA . ARG A 1 102 ? 16.078 29.047 1.293 1 96.81 102 ARG A CA 1
ATOM 792 C C . ARG A 1 102 ? 15.234 27.828 0.917 1 96.81 102 ARG A C 1
ATOM 794 O O . ARG A 1 102 ? 15.344 26.781 1.554 1 96.81 102 ARG A O 1
ATOM 801 N N . PRO A 1 103 ? 14.461 28.047 -0.127 1 96.19 103 PRO A N 1
ATOM 802 C CA . PRO A 1 103 ? 13.609 26.938 -0.571 1 96.19 103 PRO A CA 1
ATOM 803 C C . PRO A 1 103 ? 14.414 25.703 -0.977 1 96.19 103 PRO A C 1
ATOM 805 O O . PRO A 1 103 ? 15.477 25.828 -1.582 1 96.19 103 PRO A O 1
ATOM 808 N N . ARG A 1 104 ? 13.852 24.547 -0.556 1 93.31 104 ARG A N 1
ATOM 809 C CA . ARG A 1 104 ? 14.477 23.328 -1.026 1 93.31 104 ARG A CA 1
ATOM 810 C C . ARG A 1 104 ? 14.133 23.062 -2.49 1 93.31 104 ARG A C 1
ATOM 812 O O . ARG A 1 104 ? 12.984 23.203 -2.902 1 93.31 104 ARG A O 1
ATOM 819 N N . PRO A 1 105 ? 15.109 22.594 -3.186 1 90.69 105 PRO A N 1
ATOM 820 C CA . PRO A 1 105 ? 14.883 22.391 -4.621 1 90.69 105 PRO A CA 1
ATOM 821 C C . PRO A 1 105 ? 13.766 21.406 -4.914 1 90.69 105 PRO A C 1
ATOM 823 O O . PRO A 1 105 ? 13.008 21.578 -5.871 1 90.69 105 PRO A O 1
ATOM 826 N N . GLU A 1 106 ? 13.602 20.453 -4.125 1 85.62 106 GLU A N 1
ATOM 827 C CA . GLU A 1 106 ? 12.609 19.422 -4.375 1 85.62 106 GLU A CA 1
ATOM 828 C C . GLU A 1 106 ? 11.195 19.938 -4.105 1 85.62 106 GLU A C 1
ATOM 830 O O . GLU A 1 106 ? 10.211 19.297 -4.508 1 85.62 106 GLU A O 1
ATOM 835 N N . CYS A 1 107 ? 11.133 21.109 -3.508 1 93.31 107 CYS A N 1
ATOM 836 C CA . CYS A 1 107 ? 9.836 21.703 -3.195 1 93.31 107 CYS A CA 1
ATOM 837 C C . CYS A 1 107 ? 9.531 22.875 -4.121 1 93.31 107 CYS A C 1
ATOM 839 O O . CYS A 1 107 ? 8.602 23.641 -3.873 1 93.31 107 CYS A O 1
ATOM 841 N N . ALA A 1 108 ? 10.25 23.078 -5.18 1 90.81 108 ALA A N 1
ATOM 842 C CA . ALA A 1 108 ? 10.117 24.203 -6.09 1 90.81 108 ALA A CA 1
ATOM 843 C C . ALA A 1 108 ? 8.695 24.328 -6.621 1 90.81 108 ALA A C 1
ATOM 845 O O . ALA A 1 108 ? 8.188 25.422 -6.832 1 90.81 108 ALA A O 1
ATOM 846 N N . TRP A 1 109 ? 8.094 23.219 -6.77 1 88.75 109 TRP A N 1
ATOM 847 C CA . TRP A 1 109 ? 6.742 23.188 -7.324 1 88.75 109 TRP A CA 1
ATOM 848 C C . TRP A 1 109 ? 5.77 23.953 -6.43 1 88.75 109 TRP A C 1
ATOM 850 O O . TRP A 1 109 ? 4.832 24.578 -6.922 1 88.75 109 TRP A O 1
ATOM 860 N N . VAL A 1 110 ? 5.914 23.953 -5.176 1 94.75 110 VAL A N 1
ATOM 861 C CA . VAL A 1 110 ? 5.062 24.703 -4.258 1 94.75 110 VAL A CA 1
ATOM 862 C C . VAL A 1 110 ? 5.199 26.188 -4.527 1 94.75 110 VAL A C 1
ATOM 864 O O . VAL A 1 110 ? 4.199 26.906 -4.598 1 94.75 110 VAL A O 1
ATOM 867 N N . PHE A 1 111 ? 6.379 26.656 -4.75 1 94.69 111 PHE A N 1
ATOM 868 C CA . PHE A 1 111 ? 6.668 28.062 -4.941 1 94.69 111 PHE A CA 1
ATOM 869 C C . PHE A 1 111 ? 6.227 28.531 -6.328 1 94.69 111 PHE A C 1
ATOM 871 O O . PHE A 1 111 ? 6.008 29.719 -6.551 1 94.69 111 PHE A O 1
ATOM 878 N N . ASP A 1 112 ? 6.09 27.547 -7.164 1 92.56 112 ASP A N 1
ATOM 879 C CA . ASP A 1 112 ? 5.555 27.828 -8.492 1 92.56 112 ASP A CA 1
ATOM 880 C C . ASP A 1 112 ? 4.031 27.906 -8.469 1 92.56 112 ASP A C 1
ATOM 882 O O . ASP A 1 112 ? 3.398 28.125 -9.5 1 92.56 112 ASP A O 1
ATOM 886 N N . GLY A 1 113 ? 3.516 27.672 -7.359 1 91.75 113 GLY A N 1
ATOM 887 C CA . GLY A 1 113 ? 2.078 27.828 -7.199 1 91.75 113 GLY A CA 1
ATOM 888 C C . GLY A 1 113 ? 1.322 26.516 -7.34 1 91.75 113 GLY A C 1
ATOM 889 O O . GLY A 1 113 ? 0.091 26.5 -7.395 1 91.75 113 GLY A O 1
ATOM 890 N N . GLU A 1 114 ? 2.045 25.516 -7.312 1 86 114 GLU A N 1
ATOM 891 C CA . GLU A 1 114 ? 1.39 24.219 -7.5 1 86 114 GLU A CA 1
ATOM 892 C C . GLU A 1 114 ? 1.066 23.578 -6.16 1 86 114 GLU A C 1
ATOM 894 O O . GLU A 1 114 ? 1.713 23.859 -5.148 1 86 114 GLU A O 1
ATOM 899 N N . GLY A 1 115 ? -0.002 22.703 -6.184 1 83.94 115 GLY A N 1
ATOM 900 C CA . GLY A 1 115 ? -0.365 21.938 -5.008 1 83.94 115 GLY A CA 1
ATOM 901 C C . GLY A 1 115 ? -1.455 22.578 -4.176 1 83.94 115 GLY A C 1
ATOM 902 O O . GLY A 1 115 ? -1.539 23.812 -4.105 1 83.94 115 GLY A O 1
ATOM 903 N N . THR A 1 116 ? -2.168 21.766 -3.512 1 83.19 116 THR A N 1
ATOM 904 C CA . THR A 1 116 ? -3.246 22.219 -2.641 1 83.19 116 THR A CA 1
ATOM 905 C C . THR A 1 116 ? -2.812 22.188 -1.178 1 83.19 116 THR A C 1
ATOM 907 O O . THR A 1 116 ? -2.402 21.141 -0.677 1 83.19 116 THR A O 1
ATOM 910 N N . PRO A 1 117 ? -2.859 23.312 -0.567 1 91.94 117 PRO A N 1
ATOM 911 C CA . PRO A 1 117 ? -2.486 23.328 0.849 1 91.94 117 PRO A CA 1
ATOM 912 C C . PRO A 1 117 ? -3.6 22.828 1.762 1 91.94 117 PRO A C 1
ATOM 914 O O . PRO A 1 117 ? -4.758 23.219 1.607 1 91.94 117 PRO A O 1
ATOM 917 N N . THR A 1 118 ? -3.193 21.938 2.656 1 89.44 118 THR A N 1
ATOM 918 C CA . THR A 1 118 ? -4.113 21.438 3.672 1 89.44 118 THR A CA 1
ATOM 919 C C . THR A 1 118 ? -3.488 21.531 5.062 1 89.44 118 THR A C 1
ATOM 921 O O . THR A 1 118 ? -2.271 21.672 5.191 1 89.44 118 THR A O 1
ATOM 924 N N . GLU A 1 119 ? -4.336 21.562 6.023 1 92.12 119 GLU A N 1
ATOM 925 C CA . GLU A 1 119 ? -3.855 21.594 7.402 1 92.12 119 GLU A CA 1
ATOM 926 C C . GLU A 1 119 ? -3.131 20.297 7.758 1 92.12 119 GLU A C 1
ATOM 928 O O . GLU A 1 119 ? -3.605 19.203 7.441 1 92.12 119 GLU A O 1
ATOM 933 N N . LYS A 1 120 ? -1.992 20.422 8.281 1 91.75 120 LYS A N 1
ATOM 934 C CA . LYS A 1 120 ? -1.277 19.297 8.867 1 91.75 120 LYS A CA 1
ATOM 935 C C . LYS A 1 120 ? -1.749 19.016 10.289 1 91.75 120 LYS A C 1
ATOM 937 O O . LYS A 1 120 ? -1.587 19.859 11.18 1 91.75 120 LYS A O 1
ATOM 942 N N . LEU A 1 121 ? -2.289 17.906 10.484 1 90.19 121 LEU A N 1
ATOM 943 C CA . LEU A 1 121 ? -2.773 17.547 11.812 1 90.19 121 LEU A CA 1
ATOM 944 C C . LEU A 1 121 ? -1.648 16.984 12.664 1 90.19 121 LEU A C 1
ATOM 946 O O . LEU A 1 121 ? -0.81 16.219 12.172 1 90.19 121 LEU A O 1
ATOM 950 N N . ASP A 1 122 ? -1.709 17.359 13.953 1 91.5 122 ASP A N 1
ATOM 951 C CA . ASP A 1 122 ? -0.67 16.969 14.906 1 91.5 122 ASP A CA 1
ATOM 952 C C . ASP A 1 122 ? -1.082 15.734 15.703 1 91.5 122 ASP A C 1
ATOM 954 O O . ASP A 1 122 ? -1.689 15.852 16.766 1 91.5 122 ASP A O 1
ATOM 958 N N . GLY A 1 123 ? -0.751 14.656 15.242 1 93 123 GLY A N 1
ATOM 959 C CA . GLY A 1 123 ? -1.045 13.391 15.898 1 93 123 GLY A CA 1
ATOM 960 C C . GLY A 1 123 ? -0.013 12.32 15.617 1 93 123 GLY A C 1
ATOM 961 O O . GLY A 1 123 ? 1.171 12.617 15.445 1 93 123 GLY A O 1
ATOM 962 N N . THR A 1 124 ? -0.429 11.125 15.805 1 93.69 124 THR A N 1
ATOM 963 C CA . THR A 1 124 ? 0.43 9.977 15.531 1 93.69 124 THR A CA 1
ATOM 964 C C . THR A 1 124 ? 0.02 9.289 14.234 1 93.69 124 THR A C 1
ATOM 966 O O . THR A 1 124 ? -1.158 8.984 14.031 1 93.69 124 THR A O 1
ATOM 969 N N . ASN A 1 125 ? 1.002 9.109 13.414 1 91.31 125 ASN A N 1
ATOM 970 C CA . ASN A 1 125 ? 0.751 8.453 12.141 1 91.31 125 ASN A CA 1
ATOM 971 C C . ASN A 1 125 ? 0.447 6.969 12.32 1 91.31 125 ASN A C 1
ATOM 973 O O . ASN A 1 125 ? 1.232 6.238 12.922 1 91.31 125 ASN A O 1
ATOM 977 N N . VAL A 1 126 ? -0.725 6.59 11.805 1 94.31 126 VAL A N 1
ATOM 978 C CA . VAL A 1 126 ? -1.159 5.199 11.914 1 94.31 126 VAL A CA 1
ATOM 979 C C . VAL A 1 126 ? -1.73 4.734 10.578 1 94.31 126 VAL A C 1
ATOM 981 O O . VAL A 1 126 ? -1.938 5.543 9.664 1 94.31 126 VAL A O 1
ATOM 984 N N . ARG A 1 127 ? -1.905 3.422 10.445 1 91.94 127 ARG A N 1
ATOM 985 C CA . ARG A 1 127 ? -2.564 2.826 9.289 1 91.94 127 ARG A CA 1
ATOM 986 C C . ARG A 1 127 ? -3.635 1.831 9.719 1 91.94 127 ARG A C 1
ATOM 988 O O . ARG A 1 127 ? -3.373 0.94 10.531 1 91.94 127 ARG A O 1
ATOM 995 N N . LEU A 1 128 ? -4.812 2.094 9.195 1 92.25 128 LEU A N 1
ATOM 996 C CA . LEU A 1 128 ? -5.938 1.212 9.484 1 92.25 128 LEU A CA 1
ATOM 997 C C . LEU A 1 128 ? -6.273 0.342 8.273 1 92.25 128 LEU A C 1
ATOM 999 O O . LEU A 1 128 ? -6.395 0.845 7.156 1 92.25 128 LEU A O 1
ATOM 1003 N N . THR A 1 129 ? -6.348 -0.941 8.484 1 90.38 129 THR A N 1
ATOM 1004 C CA . THR A 1 129 ? -6.832 -1.844 7.445 1 90.38 129 THR A CA 1
ATOM 1005 C C . THR A 1 129 ? -8.305 -2.178 7.668 1 90.38 129 THR A C 1
ATOM 1007 O O . THR A 1 129 ? -8.703 -2.561 8.773 1 90.38 129 THR A O 1
ATOM 1010 N N . VAL A 1 130 ? -9.102 -1.936 6.605 1 86.06 130 VAL A N 1
ATOM 1011 C CA . VAL A 1 130 ? -10.547 -2.133 6.688 1 86.06 130 VAL A CA 1
ATOM 1012 C C . VAL A 1 130 ? -10.977 -3.223 5.707 1 86.06 130 VAL A C 1
ATOM 1014 O O . VAL A 1 130 ? -10.484 -3.275 4.574 1 86.06 130 VAL A O 1
ATOM 1017 N N . ARG A 1 131 ? -11.836 -4.137 6.184 1 86.56 131 ARG A N 1
ATOM 1018 C CA . ARG A 1 131 ? -12.508 -5.156 5.383 1 86.56 131 ARG A CA 1
ATOM 1019 C C . ARG A 1 131 ? -14 -5.195 5.684 1 86.56 131 ARG A C 1
ATOM 1021 O O . ARG A 1 131 ? -14.406 -5.391 6.832 1 86.56 131 ARG A O 1
ATOM 1028 N N . SER A 1 132 ? -14.773 -4.945 4.621 1 86 132 SER A N 1
ATOM 1029 C CA . SER A 1 132 ? -16.219 -5 4.746 1 86 132 SER A CA 1
ATOM 1030 C C . SER A 1 132 ? -16.719 -4.125 5.898 1 86 132 SER A C 1
ATOM 1032 O O . SER A 1 132 ? -17.531 -4.559 6.711 1 86 132 SER A O 1
ATOM 1034 N N . GLY A 1 133 ? -16.094 -3.016 5.988 1 87.19 133 GLY A N 1
ATOM 1035 C CA . GLY A 1 133 ? -16.531 -2.035 6.977 1 87.19 133 GLY A CA 1
ATOM 1036 C C . GLY A 1 133 ? -16.047 -2.354 8.383 1 87.19 133 GLY A C 1
ATOM 1037 O O . GLY A 1 133 ? -16.5 -1.745 9.352 1 87.19 133 GLY A O 1
ATOM 1038 N N . CYS A 1 134 ? -15.133 -3.33 8.477 1 93.12 134 CYS A N 1
ATOM 1039 C CA . CYS A 1 134 ? -14.617 -3.73 9.773 1 93.12 134 CYS A CA 1
ATOM 1040 C C . CYS A 1 134 ? -13.125 -3.439 9.883 1 93.12 134 CYS A C 1
ATOM 1042 O O . CYS A 1 134 ? -12.375 -3.652 8.93 1 93.12 134 CYS A O 1
ATOM 1044 N N . LEU A 1 135 ? -12.82 -2.934 11.039 1 95.38 135 LEU A N 1
ATOM 1045 C CA . LEU A 1 135 ? -11.406 -2.748 11.336 1 95.38 135 LEU A CA 1
ATOM 1046 C C . LEU A 1 135 ? -10.727 -4.086 11.617 1 95.38 135 LEU A C 1
ATOM 1048 O O . LEU A 1 135 ? -11.07 -4.773 12.586 1 95.38 135 LEU A O 1
ATOM 1052 N N . VAL A 1 136 ? -9.664 -4.391 10.773 1 93.94 136 VAL A N 1
ATOM 1053 C CA . VAL A 1 136 ? -9.086 -5.719 10.938 1 93.94 136 VAL A CA 1
ATOM 1054 C C . VAL A 1 136 ? -7.621 -5.598 11.344 1 93.94 136 VAL A C 1
ATOM 1056 O O . VAL A 1 136 ? -7.004 -6.578 11.766 1 93.94 136 VAL A O 1
ATOM 1059 N N . ARG A 1 137 ? -7.086 -4.48 11.234 1 94.19 137 ARG A N 1
ATOM 1060 C CA . ARG A 1 137 ? -5.676 -4.309 11.578 1 94.19 137 ARG A CA 1
ATOM 1061 C C . ARG A 1 137 ? -5.363 -2.848 11.883 1 94.19 137 ARG A C 1
ATOM 1063 O O . ARG A 1 137 ? -5.844 -1.945 11.195 1 94.19 137 ARG A O 1
ATOM 1070 N N . VAL A 1 138 ? -4.566 -2.559 12.938 1 96.44 138 VAL A N 1
ATOM 1071 C CA . VAL A 1 138 ? -4.07 -1.24 13.312 1 96.44 138 VAL A CA 1
ATOM 1072 C C . VAL A 1 138 ? -2.545 -1.258 13.367 1 96.44 138 VAL A C 1
ATOM 1074 O O . VAL A 1 138 ? -1.954 -2.055 14.102 1 96.44 138 VAL A O 1
ATOM 1077 N N . GLU A 1 139 ? -2.002 -0.379 12.547 1 95.44 139 GLU A N 1
ATOM 1078 C CA . GLU A 1 139 ? -0.547 -0.252 12.508 1 95.44 139 GLU A CA 1
ATOM 1079 C C . GLU A 1 139 ? -0.104 1.149 12.914 1 95.44 139 GLU A C 1
ATOM 1081 O O . GLU A 1 139 ? -0.896 2.094 12.875 1 95.44 139 GLU A O 1
ATOM 1086 N N . LYS A 1 140 ? 1.103 1.237 13.414 1 94.31 140 LYS A N 1
ATOM 1087 C CA . LYS A 1 140 ? 1.706 2.529 13.727 1 94.31 140 LYS A CA 1
ATOM 1088 C C . LYS A 1 140 ? 3.029 2.711 12.984 1 94.31 140 LYS A C 1
ATOM 1090 O O . LYS A 1 140 ? 3.734 1.737 12.711 1 94.31 140 LYS A O 1
ATOM 1095 N N . ARG A 1 141 ? 3.293 3.969 12.781 1 91.12 141 ARG A N 1
ATOM 1096 C CA . ARG A 1 141 ? 4.551 4.27 12.102 1 91.12 141 ARG A CA 1
ATOM 1097 C C . ARG A 1 141 ? 5.73 4.168 13.062 1 91.12 141 ARG A C 1
ATOM 1099 O O . ARG A 1 141 ? 5.641 4.602 14.211 1 91.12 141 ARG A O 1
ATOM 1106 N N . ARG A 1 142 ? 6.805 3.605 12.555 1 90 142 ARG A N 1
ATOM 1107 C CA . ARG A 1 142 ? 8.062 3.52 13.289 1 90 142 ARG A CA 1
ATOM 1108 C C . ARG A 1 142 ? 9.195 4.188 12.516 1 90 142 ARG A C 1
ATOM 1110 O O . ARG A 1 142 ? 9.328 3.99 11.305 1 90 142 ARG A O 1
ATOM 1117 N N . ASN A 1 143 ? 9.969 4.973 13.219 1 88.38 143 ASN A N 1
ATOM 1118 C CA . ASN A 1 143 ? 11.133 5.602 12.617 1 88.38 143 ASN A CA 1
ATOM 1119 C C . ASN A 1 143 ? 12.383 4.742 12.797 1 88.38 143 ASN A C 1
ATOM 1121 O O . ASN A 1 143 ? 12.477 3.961 13.75 1 88.38 143 ASN A O 1
ATOM 1125 N N . PRO A 1 144 ? 13.32 4.871 11.883 1 89.62 144 PRO A N 1
ATOM 1126 C CA . PRO A 1 144 ? 14.555 4.094 12.008 1 89.62 144 PRO A CA 1
ATOM 1127 C C . PRO A 1 144 ? 15.352 4.445 13.266 1 89.62 144 PRO A C 1
ATOM 1129 O O . PRO A 1 144 ? 15.352 5.602 13.695 1 89.62 144 PRO A O 1
ATOM 1132 N N . SER A 1 145 ? 15.977 3.42 13.82 1 91.88 145 SER A N 1
ATOM 1133 C CA . SER A 1 145 ? 16.891 3.629 14.945 1 91.88 145 SER A CA 1
ATOM 1134 C C . SER A 1 145 ? 18.172 4.32 14.492 1 91.88 145 SER A C 1
ATOM 1136 O O . SER A 1 145 ? 18.406 4.492 13.297 1 91.88 145 SER A O 1
ATOM 1138 N N . LYS A 1 146 ? 18.953 4.707 15.516 1 91.56 146 LYS A N 1
ATOM 1139 C CA . LYS A 1 146 ? 20.25 5.305 15.211 1 91.56 146 LYS A CA 1
ATOM 1140 C C . LYS A 1 146 ? 21.109 4.359 14.383 1 91.56 146 LYS A C 1
ATOM 1142 O O . LYS A 1 146 ? 21.734 4.781 13.406 1 91.56 146 LYS A O 1
ATOM 1147 N N . ALA A 1 147 ? 21.109 3.104 14.758 1 92.12 147 ALA A N 1
ATOM 1148 C CA . ALA A 1 147 ? 21.891 2.094 14.039 1 92.12 147 ALA A CA 1
ATOM 1149 C C . ALA A 1 147 ? 21.391 1.94 12.609 1 92.12 147 ALA A C 1
ATOM 1151 O O . ALA A 1 147 ? 22.188 1.811 11.68 1 92.12 147 ALA A O 1
ATOM 1152 N N . GLN A 1 148 ? 20.125 2.025 12.398 1 91.62 148 GLN A N 1
ATOM 1153 C CA . GLN A 1 148 ? 19.516 1.896 11.07 1 91.62 148 GLN A CA 1
ATOM 1154 C C . GLN A 1 148 ? 19.812 3.119 10.211 1 91.62 148 GLN A C 1
ATOM 1156 O O . GLN A 1 148 ? 20.062 2.992 9.008 1 91.62 148 GLN A O 1
ATOM 1161 N N . LYS A 1 149 ? 19.844 4.238 10.805 1 90.06 149 LYS A N 1
ATOM 1162 C CA . LYS A 1 149 ? 20.203 5.457 10.086 1 90.06 149 LYS A CA 1
ATOM 1163 C C . LYS A 1 149 ? 21.641 5.402 9.578 1 90.06 149 LYS A C 1
ATOM 1165 O O . LYS A 1 149 ? 21.938 5.906 8.5 1 90.06 149 LYS A O 1
ATOM 1170 N N . GLN A 1 150 ? 22.469 4.789 10.352 1 91.06 150 GLN A N 1
ATOM 1171 C CA . GLN A 1 150 ? 23.859 4.625 9.945 1 91.06 150 GLN A CA 1
ATOM 1172 C C . GLN A 1 150 ? 23.969 3.709 8.734 1 91.06 150 GLN A C 1
ATOM 1174 O O . GLN A 1 150 ? 24.953 3.785 7.98 1 91.06 150 GLN A O 1
ATOM 1179 N N . GLN A 1 151 ? 22.938 2.904 8.555 1 89.19 151 GLN A N 1
ATOM 1180 C CA . GLN A 1 151 ? 22.906 2.002 7.406 1 89.19 151 GLN A CA 1
ATOM 1181 C C . GLN A 1 151 ? 22.266 2.672 6.195 1 89.19 151 GLN A C 1
ATOM 1183 O O . GLN A 1 151 ? 22.094 2.041 5.152 1 89.19 151 GLN A O 1
ATOM 1188 N N . GLY A 1 152 ? 21.859 3.895 6.438 1 88.69 152 GLY A N 1
ATOM 1189 C CA . GLY A 1 152 ? 21.297 4.641 5.32 1 88.69 152 GLY A CA 1
ATOM 1190 C C . GLY A 1 152 ? 19.781 4.637 5.305 1 88.69 152 GLY A C 1
ATOM 1191 O O . GLY A 1 152 ? 19.156 5.207 4.398 1 88.69 152 GLY A O 1
ATOM 1192 N N . ILE A 1 153 ? 19.219 4.035 6.328 1 86.38 153 ILE A N 1
ATOM 1193 C CA . ILE A 1 153 ? 17.75 3.984 6.402 1 86.38 153 ILE A CA 1
ATOM 1194 C C . ILE A 1 153 ? 17.219 5.293 6.98 1 86.38 153 ILE A C 1
ATOM 1196 O O . ILE A 1 153 ? 17.484 5.613 8.148 1 86.38 153 ILE A O 1
ATOM 1200 N N . VAL A 1 154 ? 16.438 5.969 6.148 1 82.31 154 VAL A N 1
ATOM 1201 C CA . VAL A 1 154 ? 15.969 7.277 6.586 1 82.31 154 VAL A CA 1
ATOM 1202 C C . VAL A 1 154 ? 14.453 7.242 6.766 1 82.31 154 VAL A C 1
ATOM 1204 O O . VAL A 1 154 ? 13.914 7.844 7.699 1 82.31 154 VAL A O 1
ATOM 1207 N N . ASP A 1 155 ? 13.859 6.496 5.918 1 82.12 155 ASP A N 1
ATOM 1208 C CA . ASP A 1 155 ? 12.398 6.488 5.953 1 82.12 155 ASP A CA 1
ATOM 1209 C C . ASP A 1 155 ? 11.883 5.418 6.91 1 82.12 155 ASP A C 1
ATOM 1211 O O . ASP A 1 155 ? 12.453 4.332 7.004 1 82.12 155 ASP A O 1
ATOM 1215 N N . GLY A 1 156 ? 10.812 5.77 7.512 1 88.81 156 GLY A N 1
ATOM 1216 C CA . GLY A 1 156 ? 10.172 4.82 8.414 1 88.81 156 GLY A CA 1
ATOM 1217 C C . GLY A 1 156 ? 9.281 3.824 7.695 1 88.81 156 GLY A C 1
ATOM 1218 O O . GLY A 1 156 ? 9.25 3.785 6.461 1 88.81 156 GLY A O 1
ATOM 1219 N N . TRP A 1 157 ? 8.625 2.965 8.508 1 88.88 157 TRP A N 1
ATOM 1220 C CA . TRP A 1 157 ? 7.656 1.991 8.016 1 88.88 157 TRP A CA 1
ATOM 1221 C C . TRP A 1 157 ? 6.609 1.683 9.086 1 88.88 157 TRP A C 1
ATOM 1223 O O . TRP A 1 157 ? 6.695 2.178 10.211 1 88.88 157 TRP A O 1
ATOM 1233 N N . TYR A 1 158 ? 5.594 0.986 8.656 1 90.88 158 TYR A N 1
ATOM 1234 C CA . TYR A 1 158 ? 4.551 0.624 9.609 1 90.88 158 TYR A CA 1
ATOM 1235 C C . TYR A 1 158 ? 4.883 -0.689 10.305 1 90.88 158 TYR A C 1
ATOM 1237 O O . TYR A 1 158 ? 5.594 -1.531 9.75 1 90.88 158 TYR A O 1
ATOM 1245 N N . VAL A 1 159 ? 4.422 -0.798 11.523 1 93.12 159 VAL A N 1
ATOM 1246 C CA . VAL A 1 159 ? 4.477 -2.037 12.289 1 93.12 159 VAL A CA 1
ATOM 1247 C C . VAL A 1 159 ? 3.139 -2.277 12.977 1 93.12 159 VAL A C 1
ATOM 1249 O O . VAL A 1 159 ? 2.365 -1.34 13.195 1 93.12 159 VAL A O 1
ATOM 1252 N N . ASP A 1 160 ? 2.902 -3.518 13.359 1 94.12 160 ASP A N 1
ATOM 1253 C CA . ASP A 1 160 ? 1.672 -3.822 14.078 1 94.12 160 ASP A CA 1
ATOM 1254 C C . ASP A 1 160 ? 1.673 -3.178 15.461 1 94.12 160 ASP A C 1
ATOM 1256 O O . ASP A 1 160 ? 2.705 -3.141 16.141 1 94.12 160 ASP A O 1
ATOM 1260 N N . THR A 1 161 ? 0.49 -2.76 15.836 1 95.12 161 THR A N 1
ATOM 1261 C CA . THR A 1 161 ? 0.322 -2.385 17.234 1 95.12 161 THR A CA 1
ATOM 1262 C C . THR A 1 161 ? 0.217 -3.625 18.109 1 95.12 161 THR A C 1
ATOM 1264 O O . THR A 1 161 ? -0.108 -4.711 17.625 1 95.12 161 THR A O 1
ATOM 1267 N N . ASP A 1 162 ? 0.55 -3.391 19.359 1 91.44 162 ASP A N 1
ATOM 1268 C CA . ASP A 1 162 ? 0.397 -4.418 20.391 1 91.44 162 ASP A CA 1
ATOM 1269 C C . ASP A 1 162 ? -0.807 -4.133 21.281 1 91.44 162 ASP A C 1
ATOM 1271 O O . ASP A 1 162 ? -0.801 -3.168 22.047 1 91.44 162 ASP A O 1
ATOM 1275 N N . GLU A 1 163 ? -1.781 -5.008 21.234 1 89.19 163 GLU A N 1
ATOM 1276 C CA . GLU A 1 163 ? -3.021 -4.816 21.984 1 89.19 163 GLU A CA 1
ATOM 1277 C C . GLU A 1 163 ? -2.756 -4.719 23.484 1 89.19 163 GLU A C 1
ATOM 1279 O O . GLU A 1 163 ? -3.508 -4.066 24.203 1 89.19 163 GLU A O 1
ATOM 1284 N N . HIS A 1 164 ? -1.688 -5.309 23.859 1 89.19 164 HIS A N 1
ATOM 1285 C CA . HIS A 1 164 ? -1.402 -5.344 25.281 1 89.19 164 HIS A CA 1
ATOM 1286 C C . HIS A 1 164 ? -0.257 -4.402 25.641 1 89.19 164 HIS A C 1
ATOM 1288 O O . HIS A 1 164 ? 0.154 -4.328 26.797 1 89.19 164 HIS A O 1
ATOM 1294 N N . GLY A 1 165 ? 0.214 -3.725 24.656 1 88.88 165 GLY A N 1
ATOM 1295 C CA . GLY A 1 165 ? 1.292 -2.777 24.906 1 88.88 165 GLY A CA 1
ATOM 1296 C C . GLY A 1 165 ? 0.802 -1.425 25.391 1 88.88 165 GLY A C 1
ATOM 1297 O O . GLY A 1 165 ? -0.083 -0.826 24.766 1 88.88 165 GLY A O 1
ATOM 1298 N N . ALA A 1 166 ? 1.362 -0.878 26.422 1 90.56 166 ALA A N 1
ATOM 1299 C CA . ALA A 1 166 ? 0.979 0.418 26.969 1 90.56 166 ALA A CA 1
ATOM 1300 C C . ALA A 1 166 ? 1.21 1.537 25.969 1 90.56 166 ALA A C 1
ATOM 1302 O O . ALA A 1 166 ? 0.444 2.502 25.906 1 90.56 166 ALA A O 1
ATOM 1303 N N . GLU A 1 167 ? 2.221 1.398 25.172 1 91.06 167 GLU A N 1
ATOM 1304 C CA . GLU A 1 167 ? 2.6 2.449 24.234 1 91.06 167 GLU A CA 1
ATOM 1305 C C . GLU A 1 167 ? 1.572 2.584 23.109 1 91.06 167 GLU A C 1
ATOM 1307 O O . GLU A 1 167 ? 1.53 3.604 22.422 1 91.06 167 GLU A O 1
ATOM 1312 N N . ASP A 1 168 ? 0.726 1.553 22.969 1 95.31 168 ASP A N 1
ATOM 1313 C CA . ASP A 1 168 ? -0.21 1.554 21.844 1 95.31 168 ASP A CA 1
ATOM 1314 C C . ASP A 1 168 ? -1.643 1.771 22.328 1 95.31 168 ASP A C 1
ATOM 1316 O O . ASP A 1 168 ? -2.576 1.795 21.516 1 95.31 168 ASP A O 1
ATOM 1320 N N . ARG A 1 169 ? -1.745 2.01 23.562 1 95.75 169 ARG A N 1
ATOM 1321 C CA . ARG A 1 169 ? -3.064 2.061 24.188 1 95.75 169 ARG A CA 1
ATOM 1322 C C . ARG A 1 169 ? -3.938 3.127 23.531 1 95.75 169 ARG A C 1
ATOM 1324 O O . ARG A 1 169 ? -5.082 2.859 23.172 1 95.75 169 ARG A O 1
ATOM 1331 N N . TRP A 1 170 ? -3.381 4.281 23.375 1 96.62 170 TRP A N 1
ATOM 1332 C CA . TRP A 1 170 ? -4.215 5.398 22.938 1 96.62 170 TRP A CA 1
ATOM 1333 C C . TRP A 1 170 ? -4.402 5.379 21.422 1 96.62 170 TRP A C 1
ATOM 1335 O O . TRP A 1 170 ? -5.414 5.863 20.922 1 96.62 170 TRP A O 1
ATOM 1345 N N . ILE A 1 171 ? -3.465 4.789 20.703 1 97.19 171 ILE A N 1
ATOM 1346 C CA . ILE A 1 171 ? -3.637 4.547 19.266 1 97.19 171 ILE A CA 1
ATOM 1347 C C . ILE A 1 171 ? -4.797 3.578 19.047 1 97.19 171 ILE A C 1
ATOM 1349 O O . ILE A 1 171 ? -5.648 3.811 18.188 1 97.19 171 ILE A O 1
ATOM 1353 N N . LEU A 1 172 ? -4.785 2.582 19.844 1 97.81 172 LEU A N 1
ATOM 1354 C CA . LEU A 1 172 ? -5.836 1.575 19.719 1 97.81 172 LEU A CA 1
ATOM 1355 C C . LEU A 1 172 ? -7.188 2.152 20.125 1 97.81 172 LEU A C 1
ATOM 1357 O O . LEU A 1 172 ? -8.211 1.852 19.5 1 97.81 172 LEU A O 1
ATOM 1361 N N . ALA A 1 173 ? -7.16 2.961 21.141 1 97.31 173 ALA A N 1
ATOM 1362 C CA . ALA A 1 173 ? -8.391 3.637 21.547 1 97.31 173 ALA A CA 1
ATOM 1363 C C . ALA A 1 173 ? -8.93 4.512 20.406 1 97.31 173 ALA A C 1
ATOM 1365 O O . ALA A 1 173 ? -10.125 4.508 20.125 1 97.31 173 ALA A O 1
ATOM 1366 N N . ALA A 1 174 ? -8.086 5.273 19.766 1 98.06 174 ALA A N 1
ATOM 1367 C CA . ALA A 1 174 ? -8.477 6.121 18.656 1 98.06 174 ALA A CA 1
ATOM 1368 C C . ALA A 1 174 ? -9.055 5.293 17.516 1 98.06 174 ALA A C 1
ATOM 1370 O O . ALA A 1 174 ? -10.078 5.648 16.938 1 98.06 174 ALA A O 1
ATOM 1371 N N . ALA A 1 175 ? -8.406 4.199 17.188 1 97.94 175 ALA A N 1
ATOM 1372 C CA . ALA A 1 175 ? -8.859 3.32 16.109 1 97.94 175 ALA A CA 1
ATOM 1373 C C . ALA A 1 175 ? -10.242 2.754 16.406 1 97.94 175 ALA A C 1
ATOM 1375 O O . ALA A 1 175 ? -11.125 2.754 15.547 1 97.94 175 ALA A O 1
ATOM 1376 N N . ARG A 1 176 ? -10.422 2.346 17.625 1 96.81 176 ARG A N 1
ATOM 1377 C CA . ARG A 1 176 ? -11.695 1.745 18.016 1 96.81 176 ARG A CA 1
ATOM 1378 C C . ARG A 1 176 ? -12.812 2.781 18.016 1 96.81 176 ARG A C 1
ATOM 1380 O O . ARG A 1 176 ? -13.969 2.453 17.734 1 96.81 176 ARG A O 1
ATOM 1387 N N . ASN A 1 177 ? -12.438 3.967 18.297 1 97.19 177 ASN A N 1
ATOM 1388 C CA . ASN A 1 177 ? -13.414 5.043 18.375 1 97.19 177 ASN A CA 1
ATOM 1389 C C . ASN A 1 177 ? -13.734 5.617 16.984 1 97.19 177 ASN A C 1
ATOM 1391 O O . ASN A 1 177 ? -14.516 6.559 16.875 1 97.19 177 ASN A O 1
ATOM 1395 N N . THR A 1 178 ? -13.18 5.148 15.984 1 96.12 178 THR A N 1
ATOM 1396 C CA . THR A 1 178 ? -13.391 5.617 14.625 1 96.12 178 THR A CA 1
ATOM 1397 C C . THR A 1 178 ? -14.336 4.68 13.867 1 96.12 178 THR A C 1
ATOM 1399 O O . THR A 1 178 ? -14.047 3.49 13.727 1 96.12 178 THR A O 1
ATOM 1402 N N . ASP A 1 179 ? -15.43 5.219 13.383 1 93.56 179 ASP A N 1
ATOM 1403 C CA . ASP A 1 179 ? -16.375 4.43 12.602 1 93.56 179 ASP A CA 1
ATOM 1404 C C . ASP A 1 179 ? -15.867 4.215 11.18 1 93.56 179 ASP A C 1
ATOM 1406 O O . ASP A 1 179 ? -15.812 5.16 10.391 1 93.56 179 ASP A O 1
ATOM 1410 N N . VAL A 1 180 ? -15.578 2.994 10.836 1 91.75 180 VAL A N 1
ATOM 1411 C CA . VAL A 1 180 ? -15.008 2.715 9.523 1 91.75 180 VAL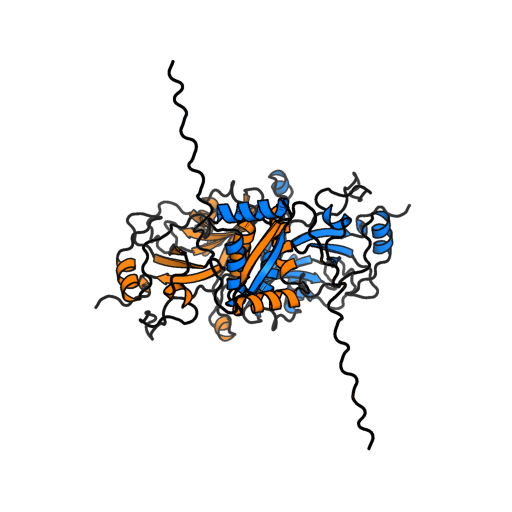 A CA 1
ATOM 1412 C C . VAL A 1 180 ? -16.031 1.966 8.664 1 91.75 180 VAL A C 1
ATOM 1414 O O . VAL A 1 180 ? -15.688 1.412 7.621 1 91.75 180 VAL A O 1
ATOM 1417 N N . SER A 1 181 ? -17.266 1.905 9.031 1 87.94 181 SER A N 1
ATOM 1418 C CA . SER A 1 181 ? -18.281 1.082 8.391 1 87.94 181 SER A CA 1
ATOM 1419 C C . SER A 1 181 ? -18.484 1.476 6.93 1 87.94 181 SER A C 1
ATOM 1421 O O . SER A 1 181 ? -18.844 0.638 6.098 1 87.94 181 SER A O 1
ATOM 1423 N N . ASP A 1 182 ? -18.203 2.73 6.648 1 80.06 182 ASP A N 1
ATOM 1424 C CA . ASP A 1 182 ? -18.438 3.201 5.285 1 80.06 182 ASP A CA 1
ATOM 1425 C C . ASP A 1 182 ? -17.125 3.355 4.523 1 80.06 182 ASP A C 1
ATOM 1427 O O . ASP A 1 182 ? -17.094 3.924 3.43 1 80.06 182 ASP A O 1
ATOM 1431 N N . TRP A 1 183 ? -16.062 2.82 5.105 1 77.75 183 TRP A N 1
ATOM 1432 C CA . TRP A 1 183 ? -14.781 2.926 4.426 1 77.75 183 TRP A CA 1
ATOM 1433 C C . TRP A 1 183 ? -14.625 1.813 3.393 1 77.75 183 TRP A C 1
ATOM 1435 O O . TRP A 1 183 ? -15.078 0.688 3.609 1 77.75 183 TRP A O 1
ATOM 1445 N N . PRO A 1 184 ? -13.953 2.139 2.295 1 71.75 184 PRO A N 1
ATOM 1446 C CA . PRO A 1 184 ? -13.641 1.05 1.365 1 71.75 184 PRO A CA 1
ATOM 1447 C C . PRO A 1 184 ? -12.625 0.065 1.931 1 71.75 184 PRO A C 1
ATOM 1449 O O . PRO A 1 184 ? -11.82 0.43 2.791 1 71.75 184 PRO A O 1
ATOM 1452 N N . ASP A 1 185 ? -12.688 -1.133 1.422 1 72.62 185 ASP A N 1
ATOM 1453 C CA . ASP A 1 185 ? -11.664 -2.107 1.793 1 72.62 185 ASP A CA 1
ATOM 1454 C C . ASP A 1 185 ? -10.273 -1.611 1.415 1 72.62 185 ASP A C 1
ATOM 1456 O O . ASP A 1 185 ? -10.094 -1.004 0.358 1 72.62 185 ASP A O 1
ATOM 1460 N N . GLY A 1 186 ? -9.352 -1.823 2.338 1 78.38 186 GLY A N 1
ATOM 1461 C CA . GLY A 1 186 ? -7.992 -1.412 2.033 1 78.38 186 GLY A CA 1
ATOM 1462 C C . GLY A 1 186 ? -7.23 -0.909 3.246 1 78.38 186 GLY A C 1
ATOM 1463 O O . GLY A 1 186 ? -7.672 -1.102 4.383 1 78.38 186 GLY A O 1
ATOM 1464 N N . GLU A 1 187 ? -6.008 -0.491 2.973 1 82.06 187 GLU A N 1
ATOM 1465 C CA . GLU A 1 187 ? -5.141 0.11 3.982 1 82.06 187 GLU A CA 1
ATOM 1466 C C . GLU A 1 187 ? -5.191 1.634 3.918 1 82.06 187 GLU A C 1
ATOM 1468 O O . GLU A 1 187 ? -4.977 2.225 2.857 1 82.06 187 GLU A O 1
ATOM 1473 N N . HIS A 1 188 ? -5.477 2.234 5.086 1 82.31 188 HIS A N 1
ATOM 1474 C CA . HIS A 1 188 ? -5.727 3.672 5.117 1 82.31 188 HIS A CA 1
ATOM 1475 C C . HIS A 1 188 ? -4.762 4.375 6.062 1 82.31 188 HIS A C 1
ATOM 1477 O O . HIS A 1 188 ? -4.863 4.23 7.285 1 82.31 188 HIS A O 1
ATOM 1483 N N . PRO A 1 189 ? -3.828 5.125 5.488 1 83.31 189 PRO A N 1
ATOM 1484 C CA . PRO A 1 189 ? -3.037 5.98 6.379 1 83.31 189 PRO A CA 1
ATOM 1485 C C . PRO A 1 189 ? -3.881 7.039 7.086 1 83.31 189 PRO A C 1
ATOM 1487 O O . PRO A 1 189 ? -4.777 7.625 6.477 1 83.31 189 PRO A O 1
ATOM 1490 N N . CYS A 1 190 ? -3.629 7.199 8.398 1 88.94 190 CYS A N 1
ATOM 1491 C CA . CYS A 1 190 ? -4.402 8.102 9.242 1 88.94 190 CYS A CA 1
ATOM 1492 C C . CYS A 1 190 ? -3.504 8.828 10.234 1 88.94 190 CYS A C 1
ATOM 1494 O O . CYS A 1 190 ? -2.342 8.453 10.414 1 88.94 190 CYS A O 1
ATOM 1496 N N . GLU A 1 191 ? -4.113 9.844 10.758 1 91.06 191 GLU A N 1
ATOM 1497 C CA . GLU A 1 191 ? -3.561 10.469 11.953 1 91.06 191 GLU A CA 1
ATOM 1498 C C . GLU A 1 191 ? -4.41 10.156 13.188 1 91.06 191 GLU A C 1
ATOM 1500 O O . GLU A 1 191 ? -5.617 10.398 13.188 1 91.06 191 GLU A O 1
ATOM 1505 N N . ALA A 1 192 ? -3.764 9.531 14.141 1 96.44 192 ALA A N 1
ATOM 1506 C CA . ALA A 1 192 ? -4.438 9.344 15.422 1 96.44 192 ALA A CA 1
ATOM 1507 C C . ALA A 1 192 ? -4.32 10.586 16.297 1 96.44 192 ALA A C 1
ATOM 1509 O O . ALA A 1 192 ? -3.223 11.117 16.484 1 96.44 192 ALA A O 1
ATOM 1510 N N . LEU A 1 193 ? -5.48 10.984 16.812 1 95.88 193 LEU A N 1
ATOM 1511 C CA . LEU A 1 193 ? -5.586 12.188 17.625 1 95.88 193 LEU A CA 1
ATOM 1512 C C . LEU A 1 193 ? -6.375 11.906 18.906 1 95.88 193 LEU A C 1
ATOM 1514 O O . LEU A 1 193 ? -7.113 10.93 18.969 1 95.88 193 LEU A O 1
ATOM 1518 N N . GLY A 1 194 ? -6.137 12.906 19.922 1 96.69 194 GLY A N 1
ATOM 1519 C CA . GLY A 1 194 ? -6.973 12.766 21.109 1 96.69 194 GLY A CA 1
ATOM 1520 C C . GLY A 1 194 ? -6.305 13.266 22.375 1 96.69 194 GLY A C 1
ATOM 1521 O O . GLY A 1 194 ? -5.16 13.719 22.344 1 96.69 194 GLY A O 1
ATOM 1522 N N . PRO A 1 195 ? -6.973 13.109 23.5 1 97.31 195 PRO A N 1
ATOM 1523 C CA . PRO A 1 195 ? -6.559 13.727 24.766 1 97.31 195 PRO A CA 1
ATOM 1524 C C . PRO A 1 195 ? -5.238 13.164 25.297 1 97.31 195 PRO A C 1
ATOM 1526 O O . PRO A 1 195 ? -4.531 13.844 26.047 1 97.31 195 PRO A O 1
ATOM 1529 N N . ARG A 1 196 ? -4.902 11.984 24.859 1 96.56 196 ARG A N 1
ATOM 1530 C CA . ARG A 1 196 ? -3.689 11.383 25.406 1 96.56 196 ARG A CA 1
ATOM 1531 C C . ARG A 1 196 ? -2.682 11.086 24.297 1 96.56 196 ARG A C 1
ATOM 1533 O O . ARG A 1 196 ? -1.836 10.195 24.438 1 96.56 196 ARG A O 1
ATOM 1540 N N . VAL A 1 197 ? -2.914 11.773 23.234 1 95.75 197 VAL A N 1
ATOM 1541 C CA . VAL A 1 197 ? -1.987 11.633 22.125 1 95.75 197 VAL A CA 1
ATOM 1542 C C . VAL A 1 197 ? -1.197 12.93 21.938 1 95.75 197 VAL A C 1
ATOM 1544 O O . VAL A 1 197 ? -1.779 14 21.734 1 95.75 197 VAL A O 1
ATOM 1547 N N . GLN A 1 198 ? 0.046 12.883 22.031 1 93.06 198 GLN A N 1
ATOM 1548 C CA . GLN A 1 198 ? 0.992 13.969 21.797 1 93.06 198 GLN A CA 1
ATOM 1549 C C . GLN A 1 198 ? 0.56 15.234 22.531 1 93.06 198 GLN A C 1
ATOM 1551 O O . GLN A 1 198 ? 0.528 16.312 21.922 1 93.06 198 GLN A O 1
ATOM 1556 N N . GLY A 1 199 ? 0.137 15.078 23.703 1 94.19 199 GLY A N 1
ATOM 1557 C CA . GLY A 1 199 ? -0.203 16.219 24.531 1 94.19 199 GLY A CA 1
ATOM 1558 C C . GLY A 1 199 ? -1.515 16.875 24.141 1 94.19 199 GLY A C 1
ATOM 1559 O O . GLY A 1 199 ? -1.855 17.953 24.641 1 94.19 199 GLY A O 1
ATOM 1560 N N . ASN A 1 200 ? -2.26 16.438 23.188 1 96.19 200 ASN A N 1
ATOM 1561 C CA . ASN A 1 200 ? -3.574 16.875 22.734 1 96.19 200 ASN A CA 1
ATOM 1562 C C . ASN A 1 200 ? -3.539 18.312 22.25 1 96.19 200 ASN A C 1
ATOM 1564 O O . ASN A 1 200 ? -4.309 19.156 22.719 1 96.19 200 ASN A O 1
ATOM 1568 N N . PRO A 1 201 ? -2.697 18.594 21.281 1 94.69 201 PRO A N 1
ATOM 1569 C CA . PRO A 1 201 ? -2.545 19.984 20.844 1 94.69 201 PRO A CA 1
ATOM 1570 C C . PRO A 1 201 ? -3.844 20.578 20.297 1 94.69 201 PRO A C 1
ATOM 1572 O O . PRO A 1 201 ? -4 21.812 20.266 1 94.69 201 PRO A O 1
ATOM 1575 N N . LEU A 1 202 ? -4.773 19.734 19.984 1 93.94 202 LEU A N 1
ATOM 1576 C CA . LEU A 1 202 ? -6.012 20.219 19.391 1 93.94 202 LEU A CA 1
ATOM 1577 C C . LEU A 1 202 ? -7.148 20.219 20.406 1 93.94 202 LEU A C 1
ATOM 1579 O O . LEU A 1 202 ? -8.297 20.5 20.062 1 93.94 202 LEU A O 1
ATOM 1583 N N . GLY A 1 203 ? -6.84 19.797 21.578 1 95.81 203 GLY A N 1
ATOM 1584 C CA . GLY A 1 203 ? -7.809 19.844 22.656 1 95.81 203 GLY A CA 1
ATOM 1585 C C . GLY A 1 203 ? -9.023 18.984 22.422 1 95.81 203 GLY A C 1
ATOM 1586 O O . GLY A 1 203 ? -10.156 19.391 22.703 1 95.81 203 GLY A O 1
ATOM 1587 N N . LEU A 1 204 ? -8.812 17.875 21.938 1 95.5 204 LEU A N 1
ATOM 1588 C CA . LEU A 1 204 ? -9.922 17 21.594 1 95.5 204 LEU A CA 1
ATOM 1589 C C . LEU A 1 204 ? -10.453 16.281 22.844 1 95.5 204 LEU A C 1
ATOM 1591 O O . LEU A 1 204 ? -9.688 16 23.766 1 95.5 204 LEU A O 1
ATOM 1595 N N . GLU A 1 205 ? -11.672 15.945 22.797 1 96.06 205 GLU A N 1
ATOM 1596 C CA . GLU A 1 205 ? -12.305 15.281 23.938 1 96.06 205 GLU A CA 1
ATOM 1597 C C . GLU A 1 205 ? -12.203 13.766 23.812 1 96.06 205 GLU A C 1
ATOM 1599 O O . GLU A 1 205 ? -12.281 13.047 24.812 1 96.06 205 GLU A O 1
ATOM 1604 N N . GLU A 1 206 ? -12.055 13.32 22.609 1 96.38 206 GLU A N 1
ATOM 1605 C CA . GLU A 1 206 ? -12.016 11.883 22.344 1 96.38 206 GLU A CA 1
ATOM 1606 C C . GLU A 1 206 ? -10.875 11.531 21.391 1 96.38 206 GLU A C 1
ATOM 1608 O O . GLU A 1 206 ? -10.422 12.383 20.609 1 96.38 206 GLU A O 1
ATOM 1613 N N . HIS A 1 207 ? -10.469 10.352 21.562 1 97.69 207 HIS A N 1
ATOM 1614 C CA . HIS A 1 207 ? -9.5 9.82 20.609 1 97.69 207 HIS A CA 1
ATOM 1615 C C . HIS A 1 207 ? -10.18 9.445 19.281 1 97.69 207 HIS A C 1
ATOM 1617 O O . HIS A 1 207 ? -11.297 8.938 19.281 1 97.69 207 HIS A O 1
ATOM 1623 N N . ARG A 1 208 ? -9.477 9.711 18.188 1 95.88 208 ARG A N 1
ATOM 1624 C CA . ARG A 1 208 ? -10 9.312 16.891 1 95.88 208 ARG A CA 1
ATOM 1625 C C . ARG A 1 208 ? -8.891 9.273 15.844 1 95.88 208 ARG A C 1
ATOM 1627 O O . ARG A 1 208 ? -7.844 9.906 16.016 1 95.88 208 ARG A O 1
ATOM 1634 N N . CYS A 1 209 ? -9.156 8.531 14.805 1 95.19 209 CYS A N 1
ATOM 1635 C CA . CYS A 1 209 ? -8.281 8.531 13.641 1 95.19 209 CYS A CA 1
ATOM 1636 C C . CYS A 1 209 ? -8.906 9.32 12.492 1 95.19 209 CYS A C 1
ATOM 1638 O O . CYS A 1 209 ? -10.109 9.227 12.25 1 95.19 209 CYS A O 1
ATOM 1640 N N . VAL A 1 210 ? -8.047 10.125 11.891 1 89.19 210 VAL A N 1
ATOM 1641 C CA . VAL A 1 210 ? -8.461 10.891 10.719 1 89.19 210 VAL A CA 1
ATOM 1642 C C . VAL A 1 210 ? -7.668 10.438 9.492 1 89.19 210 VAL A C 1
ATOM 1644 O O . VAL A 1 210 ? -6.441 10.562 9.469 1 89.19 210 VAL A O 1
ATOM 1647 N N . PRO A 1 211 ? -8.406 9.945 8.5 1 81.19 211 PRO A N 1
ATOM 1648 C CA . PRO A 1 211 ? -7.672 9.547 7.297 1 81.19 211 PRO A CA 1
ATOM 1649 C C . PRO A 1 211 ? -7.102 10.742 6.527 1 81.19 211 PRO A C 1
ATOM 1651 O O . PRO A 1 211 ? -7.734 11.797 6.469 1 81.19 211 PRO A O 1
ATOM 1654 N N . PHE A 1 212 ? -5.836 10.656 6.039 1 69.75 212 PHE A N 1
ATOM 1655 C CA . PHE A 1 212 ? -5.145 11.742 5.352 1 69.75 212 PHE A CA 1
ATOM 1656 C C . PHE A 1 212 ? -5.922 12.188 4.121 1 69.75 212 PHE A C 1
ATOM 1658 O O . PHE A 1 212 ? -5.883 13.359 3.742 1 69.75 212 PHE A O 1
ATOM 1665 N N . ASN A 1 213 ? -6.586 11.367 3.428 1 55.5 213 ASN A N 1
ATOM 1666 C CA . ASN A 1 213 ? -7.191 11.711 2.146 1 55.5 213 ASN A CA 1
ATOM 1667 C C . ASN A 1 213 ? -8.641 12.156 2.314 1 55.5 213 ASN A C 1
ATOM 1669 O O . ASN A 1 213 ? -9.219 12.773 1.413 1 55.5 213 ASN A O 1
ATOM 1673 N N . LEU A 1 214 ? -9.195 11.938 3.359 1 53.5 214 LEU A N 1
ATOM 1674 C CA . LEU A 1 214 ? -10.648 12.094 3.354 1 53.5 214 LEU A CA 1
ATOM 1675 C C . LEU A 1 214 ? -11.055 13.367 4.09 1 53.5 214 LEU A C 1
ATOM 1677 O O . LEU A 1 214 ? -12.078 13.977 3.762 1 53.5 214 LEU A O 1
ATOM 1681 N N . CYS A 1 215 ? -10.297 13.789 4.969 1 56.5 215 CYS A N 1
ATOM 1682 C CA . CYS A 1 215 ? -10.977 14.758 5.824 1 56.5 215 CYS A CA 1
ATOM 1683 C C . CYS A 1 215 ? -10.039 15.898 6.211 1 56.5 215 CYS A C 1
ATOM 1685 O O . CYS A 1 215 ? -10.234 16.547 7.246 1 56.5 215 CYS A O 1
ATOM 1687 N N . VAL A 1 216 ? -9.117 16.188 5.312 1 65.62 216 VAL A N 1
ATOM 1688 C CA . VAL A 1 216 ? -8.266 17.266 5.82 1 65.62 216 VAL A CA 1
ATOM 1689 C C . VAL A 1 216 ? -8.688 18.594 5.199 1 65.62 216 VAL A C 1
ATOM 1691 O O . VAL A 1 216 ? -8.922 18.672 3.992 1 65.62 216 VAL A O 1
ATOM 1694 N N . PRO A 1 217 ? -8.805 19.641 6.117 1 72.12 217 PRO A N 1
ATOM 1695 C CA . PRO A 1 217 ? -9.273 20.953 5.637 1 72.12 217 PRO A CA 1
ATOM 1696 C C . PRO A 1 217 ? -8.312 21.594 4.645 1 72.12 217 PRO A C 1
ATOM 1698 O O . PRO A 1 217 ? -7.102 21.594 4.871 1 72.12 217 PRO A O 1
ATOM 1701 N N . ALA A 1 218 ? -8.945 22.156 3.623 1 81.31 218 ALA A N 1
ATOM 1702 C CA . ALA A 1 218 ? -8.164 22.922 2.66 1 81.31 218 ALA A CA 1
ATOM 1703 C C . ALA A 1 218 ? -7.867 24.328 3.193 1 81.31 218 ALA A C 1
ATOM 1705 O O . ALA A 1 218 ? -8.641 24.875 3.986 1 81.31 218 ALA A O 1
ATOM 1706 N N . LEU A 1 219 ? -6.688 24.797 2.824 1 90.88 219 LEU A N 1
ATOM 1707 C CA . LEU A 1 219 ? -6.258 26.156 3.156 1 90.88 219 LEU A CA 1
ATOM 1708 C C . LEU A 1 219 ? -5.98 26.953 1.892 1 90.88 219 LEU A C 1
ATOM 1710 O O . LEU A 1 219 ? -4.84 27.344 1.635 1 90.88 219 LEU A O 1
ATOM 1714 N N . PRO A 1 220 ? -7.039 27.375 1.188 1 86.69 220 PRO A N 1
ATOM 1715 C CA . PRO A 1 220 ? -6.852 28 -0.126 1 86.69 220 PRO A CA 1
ATOM 1716 C C . PRO A 1 220 ? -6.098 29.312 -0.049 1 86.69 220 PRO A C 1
ATOM 1718 O O . PRO A 1 220 ? -5.473 29.734 -1.028 1 86.69 220 PRO A O 1
ATOM 1721 N N . ASP A 1 221 ? -6.062 29.938 1.073 1 92.75 221 ASP A N 1
ATOM 1722 C CA . ASP A 1 221 ? -5.445 31.25 1.193 1 92.75 221 ASP A CA 1
ATOM 1723 C C . ASP A 1 221 ? -4.012 31.141 1.713 1 92.75 221 ASP A C 1
ATOM 1725 O O . ASP A 1 221 ? -3.383 32.156 2.039 1 92.75 221 ASP A O 1
ATOM 1729 N N . ALA A 1 222 ? -3.527 29.938 1.825 1 96 222 ALA A N 1
ATOM 1730 C CA . ALA A 1 222 ? -2.174 29.766 2.346 1 96 222 ALA A CA 1
ATOM 1731 C C . ALA A 1 222 ? -1.148 30.422 1.431 1 96 222 ALA A C 1
ATOM 1733 O O . ALA A 1 222 ? -1.149 30.203 0.219 1 96 222 ALA A O 1
ATOM 1734 N N . PRO A 1 223 ? -0.26 31.266 2.035 1 97.25 223 PRO A N 1
ATOM 1735 C CA . PRO A 1 223 ? 0.841 31.844 1.256 1 97.25 223 PRO A CA 1
ATOM 1736 C C . PRO A 1 223 ? 1.912 30.812 0.904 1 97.25 223 PRO A C 1
ATOM 1738 O O . PRO A 1 223 ? 1.861 29.672 1.381 1 97.25 223 PRO A O 1
ATOM 1741 N N . ARG A 1 224 ? 2.885 31.25 0.094 1 97.12 224 ARG A N 1
ATOM 1742 C CA . ARG A 1 224 ? 3.902 30.297 -0.322 1 97.12 224 ARG A CA 1
ATOM 1743 C C . ARG A 1 224 ? 5.305 30.859 -0.132 1 97.12 224 ARG A C 1
ATOM 1745 O O . ARG A 1 224 ? 6.297 30.172 -0.34 1 97.12 224 ARG A O 1
ATOM 1752 N N . SER A 1 225 ? 5.359 32.156 0.308 1 96.94 225 SER A N 1
ATOM 1753 C CA . SER A 1 225 ? 6.66 32.75 0.599 1 96.94 225 SER A CA 1
ATOM 1754 C C . SER A 1 225 ? 7.086 32.469 2.037 1 96.94 225 SER A C 1
ATOM 1756 O O . SER A 1 225 ? 6.242 32.188 2.9 1 96.94 225 SER A O 1
ATOM 1758 N N . TYR A 1 226 ? 8.383 32.562 2.301 1 97.62 226 TYR A N 1
ATOM 1759 C CA . TYR A 1 226 ? 8.922 32.344 3.637 1 97.62 226 TYR A CA 1
ATOM 1760 C C . TYR A 1 226 ? 8.258 33.25 4.656 1 97.62 226 TYR A C 1
ATOM 1762 O O . TYR A 1 226 ? 7.703 32.781 5.656 1 97.62 226 TYR A O 1
ATOM 1770 N N . THR A 1 227 ? 8.273 34.5 4.355 1 97.12 227 THR A N 1
ATOM 1771 C CA . THR A 1 227 ? 7.711 35.5 5.281 1 97.12 227 THR A CA 1
ATOM 1772 C C . THR A 1 227 ? 6.199 35.312 5.395 1 97.12 227 THR A C 1
ATOM 1774 O O . THR A 1 227 ? 5.637 35.406 6.488 1 97.12 227 THR A O 1
ATOM 1777 N N . GLY A 1 228 ? 5.582 35.062 4.324 1 97.38 228 GLY A N 1
ATOM 1778 C CA . GLY A 1 228 ? 4.145 34.844 4.328 1 97.38 228 GLY A CA 1
ATOM 1779 C C . GLY A 1 228 ? 3.73 33.656 5.152 1 97.38 228 GLY A C 1
ATOM 1780 O O . GLY A 1 228 ? 2.77 33.719 5.922 1 97.38 228 GLY A O 1
ATOM 1781 N N . LEU A 1 229 ? 4.445 32.625 4.941 1 98.12 229 LEU A N 1
ATOM 1782 C CA . LEU A 1 229 ? 4.145 31.391 5.664 1 98.12 229 LEU A CA 1
ATOM 1783 C C . LEU A 1 229 ? 4.391 31.562 7.16 1 98.12 229 LEU A C 1
ATOM 1785 O O . LEU A 1 229 ? 3.607 31.094 7.984 1 98.12 229 LEU A O 1
ATOM 1789 N N . ARG A 1 230 ? 5.441 32.25 7.473 1 97.44 230 ARG A N 1
ATOM 1790 C CA . ARG A 1 230 ? 5.762 32.5 8.875 1 97.44 230 ARG A CA 1
ATOM 1791 C C . ARG A 1 230 ? 4.633 33.25 9.562 1 97.44 230 ARG A C 1
ATOM 1793 O O . ARG A 1 230 ? 4.184 32.875 10.641 1 97.44 230 ARG A O 1
ATOM 1800 N N . GLU A 1 231 ? 4.16 34.25 8.961 1 96.81 231 GLU A N 1
ATOM 1801 C CA . GLU A 1 231 ? 3.094 35.062 9.516 1 96.81 231 GLU A CA 1
ATOM 1802 C C . GLU A 1 231 ? 1.769 34.312 9.555 1 96.81 231 GLU A C 1
ATOM 1804 O O . GLU A 1 231 ? 1.044 34.375 10.547 1 96.81 231 GLU A O 1
ATOM 1809 N N . TYR A 1 232 ? 1.531 33.688 8.477 1 97.38 232 TYR A N 1
ATOM 1810 C CA . TYR A 1 232 ? 0.288 32.938 8.336 1 97.38 232 TYR A CA 1
ATOM 1811 C C . TYR A 1 232 ? 0.177 31.875 9.406 1 97.38 232 TYR A C 1
ATOM 1813 O O . TYR A 1 232 ? -0.859 31.75 10.062 1 97.38 232 TYR A O 1
ATOM 1821 N N . LEU A 1 233 ? 1.257 31.125 9.648 1 97.25 233 LEU A N 1
ATOM 1822 C CA . LEU A 1 233 ? 1.246 29.969 10.547 1 97.25 233 LEU A CA 1
ATOM 1823 C C . LEU A 1 233 ? 1.242 30.422 12 1 97.25 233 LEU A C 1
ATOM 1825 O O . LEU A 1 233 ? 0.763 29.688 12.875 1 97.25 233 LEU A O 1
ATOM 1829 N N . ALA A 1 234 ? 1.762 31.609 12.242 1 95.94 234 ALA A N 1
ATOM 1830 C CA . ALA A 1 234 ? 1.805 32.125 13.609 1 95.94 234 ALA A CA 1
ATOM 1831 C C . ALA A 1 234 ? 0.4 32.25 14.195 1 95.94 234 ALA A C 1
ATOM 1833 O O . ALA A 1 234 ? 0.21 32.094 15.406 1 95.94 234 ALA A O 1
ATOM 1834 N N . GLY A 1 235 ? -0.545 32.469 13.336 1 94.88 235 GLY A N 1
ATOM 1835 C CA . GLY A 1 235 ? -1.9 32.656 13.828 1 94.88 235 GLY A CA 1
ATOM 1836 C C . GLY A 1 235 ? -2.904 31.719 13.195 1 94.88 235 GLY A C 1
ATOM 1837 O O . GLY A 1 235 ? -4.113 31.891 13.344 1 94.88 235 GLY A O 1
ATOM 1838 N N . LEU A 1 236 ? -2.432 30.766 12.555 1 95.44 236 LEU A N 1
ATOM 1839 C CA . LEU A 1 236 ? -3.357 29.891 11.852 1 95.44 236 LEU A CA 1
ATOM 1840 C C . LEU A 1 236 ? -4.141 29.031 12.836 1 95.44 236 LEU A C 1
ATOM 1842 O O . LEU A 1 236 ? -3.576 28.141 13.477 1 95.44 236 LEU A O 1
ATOM 1846 N N . GLU A 1 237 ? -5.383 29.297 12.852 1 94.69 237 GLU A N 1
ATOM 1847 C CA . GLU A 1 237 ? -6.285 28.484 13.664 1 94.69 237 GLU A CA 1
ATOM 1848 C C . GLU A 1 237 ? -6.645 27.188 12.953 1 94.69 237 GLU A C 1
ATOM 1850 O O . GLU A 1 237 ? -6.91 27.172 11.75 1 94.69 237 GLU A O 1
ATOM 1855 N N . SER A 1 238 ? -6.641 26.156 13.719 1 93.31 238 SER A N 1
ATOM 1856 C CA . SER A 1 238 ? -7.051 24.859 13.164 1 93.31 238 SER A CA 1
ATOM 1857 C C . SER A 1 238 ? -8.492 24.906 12.68 1 93.31 238 SER A C 1
ATOM 1859 O O . SER A 1 238 ? -9.391 25.359 13.406 1 93.31 238 SER A O 1
ATOM 1861 N N . ARG A 1 239 ? -8.656 24.438 11.453 1 87.44 239 ARG A N 1
ATOM 1862 C CA . ARG A 1 239 ? -10.016 24.297 10.945 1 87.44 239 ARG A CA 1
ATOM 1863 C C . ARG A 1 239 ? -10.656 23 11.43 1 87.44 239 ARG A C 1
ATOM 1865 O O . ARG A 1 239 ? -11.875 22.906 11.531 1 87.44 239 ARG A O 1
ATOM 1872 N N . PHE A 1 240 ? -9.906 22.109 11.766 1 88.12 240 PHE A N 1
ATOM 1873 C CA . PHE A 1 240 ? -10.352 20.828 12.297 1 88.12 240 PHE A CA 1
ATOM 1874 C C . PHE A 1 240 ? -10.805 20.969 13.75 1 88.12 240 PHE A C 1
ATOM 1876 O O . PHE A 1 240 ? -11.773 20.344 14.164 1 88.12 240 PHE A O 1
ATOM 1883 N N . ALA A 1 241 ? -10.055 21.828 14.453 1 89.69 241 ALA A N 1
ATOM 1884 C CA . ALA A 1 241 ? -10.352 22.078 15.859 1 89.69 241 ALA A CA 1
ATOM 1885 C C . ALA A 1 241 ? -10.266 23.562 16.172 1 89.69 241 ALA A C 1
ATOM 1887 O O . ALA A 1 241 ? -9.297 24.016 16.781 1 89.69 241 ALA A O 1
ATOM 1888 N N . PRO A 1 242 ? -11.328 24.281 15.922 1 91.38 242 PRO A N 1
ATOM 1889 C CA . PRO A 1 242 ? -11.312 25.719 16.172 1 91.38 242 PRO A CA 1
ATOM 1890 C C . PRO A 1 242 ? -10.938 26.062 17.609 1 91.38 242 PRO A C 1
ATOM 1892 O O . PRO A 1 242 ? -11.352 25.359 18.547 1 91.38 242 PRO A O 1
ATOM 1895 N N . GLY A 1 243 ? -10.133 27.125 17.75 1 93.56 243 GLY A N 1
ATOM 1896 C CA . GLY A 1 243 ? -9.664 27.531 19.062 1 93.56 243 GLY A CA 1
ATOM 1897 C C . GLY A 1 243 ? -8.242 27.078 19.359 1 93.56 243 GLY A C 1
ATOM 1898 O O . GLY A 1 243 ? -7.652 27.484 20.359 1 93.56 243 GLY A O 1
ATOM 1899 N N . HIS A 1 244 ? -7.75 26.266 18.5 1 95.19 244 HIS A N 1
ATOM 1900 C CA . HIS A 1 244 ? -6.387 25.766 18.609 1 95.19 244 HIS A CA 1
ATOM 1901 C C . HIS A 1 244 ? -5.562 26.125 17.375 1 95.19 244 HIS A C 1
ATOM 1903 O O . HIS A 1 244 ? -6.113 26.328 16.297 1 95.19 244 HIS A O 1
ATOM 1909 N N . LEU A 1 245 ? -4.297 26.156 17.578 1 95.06 245 LEU A N 1
ATOM 1910 C CA . LEU A 1 245 ? -3.42 26.484 16.469 1 95.06 245 LEU A CA 1
ATOM 1911 C C . LEU A 1 245 ? -3.109 25.25 15.633 1 95.06 245 LEU A C 1
ATOM 1913 O O . LEU A 1 245 ? -2.896 24.172 16.188 1 95.06 245 LEU A O 1
ATOM 1917 N N . ALA A 1 246 ? -3.141 25.438 14.352 1 94.44 246 ALA A N 1
ATOM 1918 C CA . ALA A 1 246 ? -2.727 24.359 13.453 1 94.44 246 ALA A CA 1
ATOM 1919 C C . ALA A 1 246 ? -1.23 24.094 13.578 1 94.44 246 ALA A C 1
ATOM 1921 O O . ALA A 1 246 ? -0.449 25 13.867 1 94.44 246 ALA A O 1
ATOM 1922 N N . GLU A 1 247 ? -0.888 22.797 13.328 1 94.75 247 GLU A N 1
ATOM 1923 C CA . GLU A 1 247 ? 0.527 22.438 13.359 1 94.75 247 GLU A CA 1
ATOM 1924 C C . GLU A 1 247 ? 1.273 23.031 12.164 1 94.75 247 GLU A C 1
ATOM 1926 O O . GLU A 1 247 ? 2.42 23.469 12.297 1 94.75 247 GLU A O 1
ATOM 1931 N N . GLY A 1 248 ? 0.608 22.906 11.047 1 96.38 248 GLY A N 1
ATOM 1932 C CA . GLY A 1 248 ? 1.254 23.328 9.82 1 96.38 248 GLY A CA 1
ATOM 1933 C C . GLY A 1 248 ? 0.415 23.062 8.586 1 96.38 248 GLY A C 1
ATOM 1934 O O . GLY A 1 248 ? -0.815 23.047 8.656 1 96.38 248 GLY A O 1
ATOM 1935 N N . ILE A 1 249 ? 1.174 23.078 7.508 1 95.88 249 ILE A N 1
ATOM 1936 C CA . ILE A 1 249 ? 0.542 22.906 6.203 1 95.88 249 ILE A CA 1
ATOM 1937 C C . ILE A 1 249 ? 1.228 21.781 5.438 1 95.88 249 ILE A C 1
ATOM 1939 O O . ILE A 1 249 ? 2.453 21.641 5.484 1 95.88 249 ILE A O 1
ATOM 1943 N N . VAL A 1 250 ? 0.414 21 4.797 1 91.12 250 VAL A N 1
ATOM 1944 C CA . VAL A 1 250 ? 0.91 20.062 3.797 1 91.12 250 VAL A CA 1
ATOM 1945 C C . VAL A 1 250 ? 0.391 20.453 2.416 1 91.12 250 VAL A C 1
ATOM 1947 O O . VAL A 1 250 ? -0.807 20.688 2.24 1 91.12 250 VAL A O 1
ATOM 1950 N N . PHE A 1 251 ? 1.339 20.594 1.517 1 90.12 251 PHE A N 1
ATOM 1951 C CA . PHE A 1 251 ? 0.985 20.828 0.123 1 90.12 251 PHE A CA 1
ATOM 1952 C C . PHE A 1 251 ? 0.917 19.531 -0.652 1 90.12 251 PHE A C 1
ATOM 1954 O O . PHE A 1 251 ? 1.843 18.719 -0.593 1 90.12 251 PHE A O 1
ATOM 1961 N N . HIS A 1 252 ? -0.186 19.391 -1.284 1 80 252 HIS A N 1
ATOM 1962 C CA . HIS A 1 252 ? -0.414 18.156 -2.037 1 80 252 HIS A CA 1
ATOM 1963 C C . HIS A 1 252 ? -0.385 18.422 -3.539 1 80 252 HIS A C 1
ATOM 1965 O O . HIS A 1 252 ? -1.248 19.125 -4.066 1 80 252 HIS A O 1
ATOM 1971 N N . HIS A 1 253 ? 0.605 17.875 -4.137 1 78 253 HIS A N 1
ATOM 1972 C CA . HIS A 1 253 ? 0.64 17.969 -5.59 1 78 253 HIS A CA 1
ATOM 1973 C C . HIS A 1 253 ? -0.251 16.906 -6.227 1 78 253 HIS A C 1
ATOM 1975 O O . HIS A 1 253 ? -0.359 15.789 -5.711 1 78 253 HIS A O 1
ATOM 1981 N N . PRO A 1 254 ? -0.792 17.219 -7.309 1 60.19 254 PRO A N 1
ATOM 1982 C CA . PRO A 1 254 ? -1.669 16.234 -7.949 1 60.19 254 PRO A CA 1
ATOM 1983 C C . PRO A 1 254 ? -0.938 14.953 -8.328 1 60.19 254 PRO A C 1
ATOM 1985 O O . PRO A 1 254 ? -1.56 13.891 -8.438 1 60.19 254 PRO A O 1
ATOM 1988 N N . ASP A 1 255 ? 0.373 15.117 -8.414 1 55.56 255 ASP A N 1
ATOM 1989 C CA . ASP A 1 255 ? 1.114 13.93 -8.82 1 55.56 255 ASP A CA 1
ATOM 1990 C C . ASP A 1 255 ? 1.536 13.109 -7.602 1 55.56 255 ASP A C 1
ATOM 1992 O O . ASP A 1 255 ? 2.223 12.094 -7.742 1 55.56 255 ASP A O 1
ATOM 1996 N N . GLY A 1 256 ? 1.146 13.508 -6.465 1 62.59 256 GLY A N 1
ATOM 1997 C CA . GLY A 1 256 ? 1.367 12.695 -5.277 1 62.59 256 GLY A CA 1
ATOM 1998 C C . GLY A 1 256 ? 2.445 13.25 -4.367 1 62.59 256 GLY A C 1
ATOM 1999 O O . GLY A 1 256 ? 2.504 12.914 -3.184 1 62.59 256 GLY A O 1
ATOM 2000 N N . ARG A 1 257 ? 3.338 13.992 -4.969 1 71.56 257 ARG A N 1
ATOM 2001 C CA . ARG A 1 257 ? 4.363 14.547 -4.094 1 71.56 257 ARG A CA 1
ATOM 2002 C C . ARG A 1 257 ? 3.752 15.508 -3.076 1 71.56 257 ARG A C 1
ATOM 2004 O O . ARG A 1 257 ? 2.719 16.125 -3.34 1 71.56 257 ARG A O 1
ATOM 2011 N N . ARG A 1 258 ? 4.434 15.547 -2.023 1 82.38 258 ARG A N 1
ATOM 2012 C CA . ARG A 1 258 ? 3.99 16.406 -0.93 1 82.38 258 ARG A CA 1
ATOM 2013 C C . ARG A 1 258 ? 5.16 17.188 -0.34 1 82.38 258 ARG A C 1
ATOM 2015 O O . ARG A 1 258 ? 6.32 16.828 -0.537 1 82.38 258 ARG A O 1
ATOM 2022 N N . ALA A 1 259 ? 4.789 18.281 0.208 1 91.44 259 ALA A N 1
ATOM 2023 C CA . ALA A 1 259 ? 5.723 19.094 0.987 1 91.44 259 ALA A CA 1
ATOM 2024 C C . ALA A 1 259 ? 5.035 19.672 2.219 1 91.44 259 ALA A C 1
ATOM 2026 O O . ALA A 1 259 ? 3.814 19.844 2.238 1 91.44 259 ALA A O 1
ATOM 2027 N N . LYS A 1 260 ? 5.855 19.906 3.123 1 94.5 260 LYS A N 1
ATOM 2028 C CA . LYS A 1 260 ? 5.207 20.375 4.344 1 94.5 260 LYS A CA 1
ATOM 2029 C C . LYS A 1 260 ? 5.988 21.516 4.98 1 94.5 260 LYS A C 1
ATOM 2031 O O . LYS A 1 260 ? 7.148 21.75 4.637 1 94.5 260 LYS A O 1
ATOM 2036 N N . ILE A 1 261 ? 5.316 22.25 5.844 1 97.69 261 ILE A N 1
ATOM 2037 C CA . ILE A 1 261 ? 5.902 23.281 6.707 1 97.69 261 ILE A CA 1
ATOM 2038 C C . ILE A 1 261 ? 5.125 23.344 8.023 1 97.69 261 ILE A C 1
ATOM 2040 O O . ILE A 1 261 ? 3.896 23.25 8.031 1 97.69 261 ILE A O 1
ATOM 2044 N N . LYS A 1 262 ? 5.883 23.484 9.086 1 96.75 262 LYS A N 1
ATOM 2045 C CA . LYS A 1 262 ? 5.258 23.578 10.406 1 96.75 262 LYS A CA 1
ATOM 2046 C C . LYS A 1 262 ? 5.508 24.953 11.031 1 96.75 262 LYS A C 1
ATOM 2048 O O . LYS A 1 262 ? 6.535 25.578 10.773 1 96.75 262 LYS A O 1
ATOM 2053 N N . ARG A 1 263 ? 4.59 25.266 11.875 1 96.81 263 ARG A N 1
ATOM 2054 C CA . ARG A 1 263 ? 4.727 26.5 12.633 1 96.81 263 ARG A CA 1
ATOM 2055 C C . ARG A 1 263 ? 6.02 26.5 13.445 1 96.81 263 ARG A C 1
ATOM 2057 O O . ARG A 1 263 ? 6.766 27.484 13.43 1 96.81 263 ARG A O 1
ATOM 2064 N N . LYS A 1 264 ? 6.355 25.438 14.008 1 94.88 264 LYS A N 1
ATOM 2065 C CA . LYS A 1 264 ? 7.504 25.344 14.906 1 94.88 264 LYS A CA 1
ATOM 2066 C C . LYS A 1 264 ? 8.812 25.312 14.117 1 94.88 264 LYS A C 1
ATOM 2068 O O . LYS A 1 264 ? 9.898 25.359 14.703 1 94.88 264 LYS A O 1
ATOM 2073 N N . ASP A 1 265 ? 8.688 25.172 12.859 1 96.5 265 ASP A N 1
ATOM 2074 C CA . ASP A 1 265 ? 9.891 25.141 12.023 1 96.5 265 ASP A CA 1
ATOM 2075 C C . ASP A 1 265 ? 10.547 26.516 11.969 1 96.5 265 ASP A C 1
ATOM 2077 O O . ASP A 1 265 ? 11.75 26.625 11.719 1 96.5 265 ASP A O 1
ATOM 2081 N N . PHE A 1 266 ? 9.859 27.578 12.18 1 97 266 PHE A N 1
ATOM 2082 C CA . PHE A 1 266 ? 10.352 28.938 12.047 1 97 266 PHE A CA 1
ATOM 2083 C C . PHE A 1 266 ? 11.031 29.406 13.328 1 97 266 PHE A C 1
ATOM 2085 O O . PHE A 1 266 ? 10.648 28.969 14.422 1 97 266 PHE A O 1
ATOM 2092 N N . PRO A 1 267 ? 12.023 30.266 13.133 1 93 267 PRO A N 1
ATOM 2093 C CA . PRO A 1 267 ? 12.609 30.844 14.344 1 93 267 PRO A CA 1
ATOM 2094 C C . PRO A 1 267 ? 11.602 31.641 15.172 1 93 267 PRO A C 1
ATOM 2096 O O . PRO A 1 267 ? 10.695 32.281 14.609 1 93 267 PRO A O 1
ATOM 2099 N N . ARG A 1 268 ? 11.734 31.562 16.484 1 81.81 268 ARG A N 1
ATOM 2100 C CA . ARG A 1 268 ? 10.875 32.344 17.375 1 81.81 268 ARG A CA 1
ATOM 2101 C C . ARG A 1 268 ? 11.156 33.844 17.25 1 81.81 268 ARG A C 1
ATOM 2103 O O . ARG A 1 268 ? 12.297 34.25 17.031 1 81.81 268 ARG A O 1
ATOM 2110 N N . SER A 1 269 ? 10.156 34.656 16.812 1 64.69 269 SER A N 1
ATOM 2111 C CA . SER A 1 269 ? 10.375 36.125 16.828 1 64.69 269 SER A CA 1
ATOM 2112 C C . SER A 1 269 ? 11.164 36.531 18.062 1 64.69 269 SER A C 1
ATOM 2114 O O . SER A 1 269 ? 10.93 36.031 19.156 1 64.69 269 SER A O 1
ATOM 2116 N N . ALA A 1 270 ? 12.406 37.094 17.703 1 46.09 270 ALA A N 1
ATOM 2117 C CA . ALA A 1 270 ? 13.156 37.75 18.766 1 46.09 270 ALA A CA 1
ATOM 2118 C C . ALA A 1 270 ? 12.297 38.781 19.484 1 46.09 270 ALA A C 1
ATOM 2120 O O . ALA A 1 270 ? 11.461 39.438 18.844 1 46.09 270 ALA A O 1
ATOM 2121 N N . MET B 1 1 ? -53.281 37.469 -21.781 1 28.84 1 MET B N 1
ATOM 2122 C CA . MET B 1 1 ? -52.531 36.406 -21.125 1 28.84 1 MET B CA 1
ATOM 2123 C C . MET B 1 1 ? -51.094 36.406 -21.641 1 28.84 1 MET B C 1
ATOM 2125 O O . MET B 1 1 ? -50.844 36.031 -22.781 1 28.84 1 MET B O 1
ATOM 2129 N N . VAL B 1 2 ? -50.312 37.25 -21.328 1 34.03 2 VAL B N 1
ATOM 2130 C CA . VAL B 1 2 ? -49.062 37.719 -21.891 1 34.03 2 VAL B CA 1
ATOM 2131 C C . VAL B 1 2 ? -47.969 36.688 -21.688 1 34.03 2 VAL B C 1
ATOM 2133 O O . VAL B 1 2 ? -47.75 36.219 -20.562 1 34.03 2 VAL B O 1
ATOM 2136 N N . GLU B 1 3 ? -47.75 35.875 -22.688 1 32.34 3 GLU B N 1
ATOM 2137 C CA . GLU B 1 3 ? -46.844 34.75 -22.75 1 32.34 3 GLU B CA 1
ATOM 2138 C C . GLU B 1 3 ? -45.406 35.156 -22.453 1 32.34 3 GLU B C 1
ATOM 2140 O O . GLU B 1 3 ? -44.812 35.969 -23.188 1 32.34 3 GLU B O 1
ATOM 2145 N N . VAL B 1 4 ? -45.062 35.406 -21.266 1 30.58 4 VAL B N 1
ATOM 2146 C CA . VAL B 1 4 ? -43.719 35.812 -20.891 1 30.58 4 VAL B CA 1
ATOM 2147 C C . VAL B 1 4 ? -42.688 34.812 -21.438 1 30.58 4 VAL B C 1
ATOM 2149 O O . VAL B 1 4 ? -42.688 33.656 -21.047 1 30.58 4 VAL B O 1
ATOM 2152 N N . ARG B 1 5 ? -42.344 35.031 -22.672 1 30.88 5 ARG B N 1
ATOM 2153 C CA . ARG B 1 5 ? -41.312 34.281 -23.359 1 30.88 5 ARG B CA 1
ATOM 2154 C C . ARG B 1 5 ? -40.062 34.219 -22.516 1 30.88 5 ARG B C 1
ATOM 2156 O O . ARG B 1 5 ? -39.469 35.25 -22.172 1 30.88 5 ARG B O 1
ATOM 2163 N N . ARG B 1 6 ? -39.969 33.281 -21.641 1 31.59 6 ARG B N 1
ATOM 2164 C CA . ARG B 1 6 ? -38.812 33.062 -20.75 1 31.59 6 ARG B CA 1
ATOM 2165 C C . ARG B 1 6 ? -37.5 33.031 -21.531 1 31.59 6 ARG B C 1
ATOM 2167 O O . ARG B 1 6 ? -37.406 32.344 -22.547 1 31.59 6 ARG B O 1
ATOM 2174 N N . SER B 1 7 ? -36.875 34.125 -21.609 1 29.58 7 SER B N 1
ATOM 2175 C CA . SER B 1 7 ? -35.625 34.438 -22.281 1 29.58 7 SER B CA 1
ATOM 2176 C C . SER B 1 7 ? -34.625 33.281 -22.078 1 29.58 7 SER B C 1
ATOM 2178 O O . SER B 1 7 ? -34.438 32.812 -20.969 1 29.58 7 SER B O 1
ATOM 2180 N N . GLY B 1 8 ? -34.594 32.406 -22.922 1 27.67 8 GLY B N 1
ATOM 2181 C CA . GLY B 1 8 ? -33.719 31.25 -22.984 1 27.67 8 GLY B CA 1
ATOM 2182 C C . GLY B 1 8 ? -32.281 31.578 -22.656 1 27.67 8 GLY B C 1
ATOM 2183 O O . GLY B 1 8 ? -31.891 32.75 -22.609 1 27.67 8 GLY B O 1
ATOM 2184 N N . ARG B 1 9 ? -31.625 30.797 -21.969 1 31.23 9 ARG B N 1
ATOM 2185 C CA . ARG B 1 9 ? -30.266 31.031 -21.5 1 31.23 9 ARG B CA 1
ATOM 2186 C C . ARG B 1 9 ? -29.391 31.547 -22.641 1 31.23 9 ARG B C 1
ATOM 2188 O O . ARG B 1 9 ? -29.469 31.062 -23.766 1 31.23 9 ARG B O 1
ATOM 2195 N N . PRO B 1 10 ? -28.875 32.688 -22.562 1 31.72 10 PRO B N 1
ATOM 2196 C CA . PRO B 1 10 ? -28.125 33.25 -23.672 1 31.72 10 PRO B CA 1
ATOM 2197 C C . PRO B 1 10 ? -27.141 32.281 -24.297 1 31.72 10 PRO B C 1
ATOM 2199 O O . PRO B 1 10 ? -26.562 31.438 -23.594 1 31.72 10 PRO B O 1
ATOM 2202 N N . ARG B 1 11 ? -27.203 31.953 -25.5 1 30.84 11 ARG B N 1
ATOM 2203 C CA . ARG B 1 11 ? -26.281 31.219 -26.359 1 30.84 11 ARG B CA 1
ATOM 2204 C C . ARG B 1 11 ? -24.859 31.766 -26.25 1 30.84 11 ARG B C 1
ATOM 2206 O O . ARG B 1 11 ? -24.641 32.969 -26.391 1 30.84 11 ARG B O 1
ATOM 2213 N N . LYS B 1 12 ? -24 31.047 -25.516 1 32.25 12 LYS B N 1
ATOM 2214 C CA . LYS B 1 12 ? -22.594 31.422 -25.438 1 32.25 12 LYS B CA 1
ATOM 2215 C C . LYS B 1 12 ? -22.047 31.828 -26.797 1 32.25 12 LYS B C 1
ATOM 2217 O O . LYS B 1 12 ? -22.344 31.203 -27.812 1 32.25 12 LYS B O 1
ATOM 2222 N N . THR B 1 13 ? -21.891 32.969 -27.031 1 31.38 13 THR B N 1
ATOM 2223 C CA . THR B 1 13 ? -21.297 33.469 -28.266 1 31.38 13 THR B CA 1
ATOM 2224 C C . THR B 1 13 ? -20.062 32.656 -28.641 1 31.38 13 THR B C 1
ATOM 2226 O O . THR B 1 13 ? -19.172 32.438 -27.797 1 31.38 13 THR B O 1
ATOM 2229 N N . PRO B 1 14 ? -19.938 31.797 -29.656 1 33 14 PRO B N 1
ATOM 2230 C CA . PRO B 1 14 ? -18.875 30.969 -30.219 1 33 14 PRO B CA 1
ATOM 2231 C C . PRO B 1 14 ? -17.5 31.641 -30.156 1 33 14 PRO B C 1
ATOM 2233 O O . PRO B 1 14 ? -16.5 31.031 -30.562 1 33 14 PRO B O 1
ATOM 2236 N N . GLY B 1 15 ? -17.344 32.938 -30.094 1 30.22 15 GLY B N 1
ATOM 2237 C CA . GLY B 1 15 ? -16.141 33.688 -30.422 1 30.22 15 GLY B CA 1
ATOM 2238 C C . GLY B 1 15 ? -14.977 33.406 -29.484 1 30.22 15 GLY B C 1
ATOM 2239 O O . GLY B 1 15 ? -13.867 33.125 -29.938 1 30.22 15 GLY B O 1
ATOM 2240 N N . GLN B 1 16 ? -14.852 34.188 -28.344 1 30.77 16 GLN B N 1
ATOM 2241 C CA . GLN B 1 16 ? -13.555 34.469 -27.734 1 30.77 16 GLN B CA 1
ATOM 2242 C C . GLN B 1 16 ? -13.078 33.312 -26.891 1 30.77 16 GLN B C 1
ATOM 2244 O O . GLN B 1 16 ? -13.305 33.25 -25.672 1 30.77 16 GLN B O 1
ATOM 2249 N N . LEU B 1 17 ? -13.539 32.156 -27.125 1 29.67 17 LEU B N 1
ATOM 2250 C CA . LEU B 1 17 ? -13 31.047 -26.344 1 29.67 17 LEU B CA 1
ATOM 2251 C C . LEU B 1 17 ? -11.477 31.094 -26.328 1 29.67 17 LEU B C 1
ATOM 2253 O O . LEU B 1 17 ? -10.844 31.125 -27.391 1 29.67 17 LEU B O 1
ATOM 2257 N N . ALA B 1 18 ? -10.898 31.859 -25.469 1 30.77 18 ALA B N 1
ATOM 2258 C CA . ALA B 1 18 ? -9.445 31.969 -25.422 1 30.77 18 ALA B CA 1
ATOM 2259 C C . ALA B 1 18 ? -8.789 30.625 -25.719 1 30.77 18 ALA B C 1
ATOM 2261 O O . ALA B 1 18 ? -9.07 29.625 -25.031 1 30.77 18 ALA B O 1
ATOM 2262 N N . ARG B 1 19 ? -8.648 30.281 -27 1 31.83 19 ARG B N 1
ATOM 2263 C CA . ARG B 1 19 ? -7.906 29.125 -27.516 1 31.83 19 ARG B CA 1
ATOM 2264 C C . ARG B 1 19 ? -6.562 28.984 -26.797 1 31.83 19 ARG B C 1
ATOM 2266 O O . ARG B 1 19 ? -5.742 29.906 -26.828 1 31.83 19 ARG B O 1
ATOM 2273 N N . TRP B 1 20 ? -6.605 28.344 -25.703 1 35.56 20 TRP B N 1
ATOM 2274 C CA . TRP B 1 20 ? -5.289 28.016 -25.156 1 35.56 20 TRP B CA 1
ATOM 2275 C C . TRP B 1 20 ? -4.367 27.484 -26.25 1 35.56 20 TRP B C 1
ATOM 2277 O O . TRP B 1 20 ? -4.742 26.594 -27.016 1 35.56 20 TRP B O 1
ATOM 2287 N N . THR B 1 21 ? -3.553 28.391 -26.75 1 43.62 21 THR B N 1
ATOM 2288 C CA . THR B 1 21 ? -2.5 27.984 -27.688 1 43.62 21 THR B CA 1
ATOM 2289 C C . THR B 1 21 ? -1.344 27.328 -26.938 1 43.62 21 THR B C 1
ATOM 2291 O O . THR B 1 21 ? -0.77 27.922 -26.016 1 43.62 21 THR B O 1
ATOM 2294 N N . PRO B 1 22 ? -1.291 26.109 -27.125 1 43.47 22 PRO B N 1
ATOM 2295 C CA . PRO B 1 22 ? -0.168 25.453 -26.453 1 43.47 22 PRO B CA 1
ATOM 2296 C C . PRO B 1 22 ? 1.152 26.188 -26.656 1 43.47 22 PRO B C 1
ATOM 2298 O O . PRO B 1 22 ? 1.357 26.828 -27.688 1 43.47 22 PRO B O 1
ATOM 2301 N N . PRO B 1 23 ? 1.822 26.359 -25.562 1 48.62 23 PRO B N 1
ATOM 2302 C CA . PRO B 1 23 ? 3.135 26.969 -25.766 1 48.62 23 PRO B CA 1
ATOM 2303 C C . PRO B 1 23 ? 3.941 26.297 -26.875 1 48.62 23 PRO B C 1
ATOM 2305 O O . PRO B 1 23 ? 3.658 25.156 -27.234 1 48.62 23 PRO B O 1
ATOM 2308 N N . GLU B 1 24 ? 4.863 26.953 -27.344 1 55.44 24 GLU B N 1
ATOM 2309 C CA . GLU B 1 24 ? 5.758 26.438 -28.391 1 55.44 24 GLU B CA 1
ATOM 2310 C C . GLU B 1 24 ? 6.457 25.156 -27.938 1 55.44 24 GLU B C 1
ATOM 2312 O O . GLU B 1 24 ? 6.922 25.078 -26.797 1 55.44 24 GLU B O 1
ATOM 2317 N N . GLY B 1 25 ? 6.449 24.047 -28.641 1 57.47 25 GLY B N 1
ATOM 2318 C CA . GLY B 1 25 ? 7.098 22.781 -28.344 1 57.47 25 GLY B CA 1
ATOM 2319 C C . GLY B 1 25 ? 6.156 21.75 -27.75 1 57.47 25 GLY B C 1
ATOM 2320 O O . GLY B 1 25 ? 6.531 20.594 -27.562 1 57.47 25 GLY B O 1
ATOM 2321 N N . TRP B 1 26 ? 5.105 22.266 -27.406 1 56.03 26 TRP B N 1
ATOM 2322 C CA . TRP B 1 26 ? 4.172 21.297 -26.859 1 56.03 26 TRP B CA 1
ATOM 2323 C C . TRP B 1 26 ? 3.525 20.469 -27.953 1 56.03 26 TRP B C 1
ATOM 2325 O O . TRP B 1 26 ? 3.357 20.938 -29.078 1 56.03 26 TRP B O 1
ATOM 2335 N N . SER B 1 27 ? 3.467 19.156 -27.516 1 59.12 27 SER B N 1
ATOM 2336 C CA . SER B 1 27 ? 2.867 18.234 -28.484 1 59.12 27 SER B CA 1
ATOM 2337 C C . SER B 1 27 ? 1.48 17.781 -28.031 1 59.12 27 SER B C 1
ATOM 2339 O O . SER B 1 27 ? 1.203 17.719 -26.828 1 59.12 27 SER B O 1
ATOM 2341 N N . ARG B 1 28 ? 0.695 17.672 -28.953 1 56.81 28 ARG B N 1
ATOM 2342 C CA . ARG B 1 28 ? -0.657 17.172 -28.719 1 56.81 28 ARG B CA 1
ATOM 2343 C C . ARG B 1 28 ? -0.663 15.664 -28.562 1 56.81 28 ARG B C 1
ATOM 2345 O O . ARG B 1 28 ? -0.16 14.945 -29.422 1 56.81 28 ARG B O 1
ATOM 2352 N N . LEU B 1 29 ? -0.896 15.234 -27.266 1 53.72 29 LEU B N 1
ATOM 2353 C CA . LEU B 1 29 ? -1.176 13.812 -27.094 1 53.72 29 LEU B CA 1
ATOM 2354 C C . LEU B 1 29 ? -2.639 13.508 -27.391 1 53.72 29 LEU B C 1
ATOM 2356 O O . LEU B 1 29 ? -3.537 14.141 -26.828 1 53.72 29 LEU B O 1
ATOM 2360 N N . VAL B 1 30 ? -2.848 12.773 -28.406 1 53.47 30 VAL B N 1
ATOM 2361 C CA . VAL B 1 30 ? -4.203 12.406 -28.797 1 53.47 30 VAL B CA 1
ATOM 2362 C C . VAL B 1 30 ? -4.438 10.922 -28.531 1 53.47 30 VAL B C 1
ATOM 2364 O O . VAL B 1 30 ? -3.615 10.078 -28.891 1 53.47 30 VAL B O 1
ATOM 2367 N N . ALA B 1 31 ? -5.328 10.648 -27.547 1 53.25 31 ALA B N 1
ATOM 2368 C CA . ALA B 1 31 ? -5.785 9.273 -27.359 1 53.25 31 ALA B CA 1
ATOM 2369 C C . ALA B 1 31 ? -7.262 9.133 -27.703 1 53.25 31 ALA B C 1
ATOM 2371 O O . ALA B 1 31 ? -8.078 9.992 -27.344 1 53.25 31 ALA B O 1
ATOM 2372 N N . TRP B 1 32 ? -7.668 8.25 -28.562 1 53.81 32 TRP B N 1
ATOM 2373 C CA . TRP B 1 32 ? -9.062 7.914 -28.844 1 53.81 32 TRP B CA 1
ATOM 2374 C C . TRP B 1 32 ? -9.633 7.031 -27.734 1 53.81 32 TRP B C 1
ATOM 2376 O O . TRP B 1 32 ? -9.023 6.023 -27.359 1 53.81 32 TRP B O 1
ATOM 2386 N N . VAL B 1 33 ? -10.641 7.555 -27.047 1 59.03 33 VAL B N 1
ATOM 2387 C CA . VAL B 1 33 ? -11.258 6.824 -25.938 1 59.03 33 VAL B CA 1
ATOM 2388 C C . VAL B 1 33 ? -12.703 6.484 -26.297 1 59.03 33 VAL B C 1
ATOM 2390 O O . VAL B 1 33 ? -13.398 7.277 -26.938 1 59.03 33 VAL B O 1
ATOM 2393 N N . SER B 1 34 ? -13.109 5.238 -25.906 1 55.47 34 SER B N 1
ATOM 2394 C CA . SER B 1 34 ? -14.492 4.805 -26.094 1 55.47 34 SER B CA 1
ATOM 2395 C C . SER B 1 34 ? -15.445 5.602 -25.203 1 55.47 34 SER B C 1
ATOM 2397 O O . SER B 1 34 ? -15.008 6.281 -24.281 1 55.47 34 SER B O 1
ATOM 2399 N N . PRO B 1 35 ? -16.719 5.516 -25.531 1 58.38 35 PRO B N 1
ATOM 2400 C CA . PRO B 1 35 ? -17.688 6.18 -24.672 1 58.38 35 PRO B CA 1
ATOM 2401 C C . PRO B 1 35 ? -17.609 5.727 -23.219 1 58.38 35 PRO B C 1
ATOM 2403 O O . PRO B 1 35 ? -17.75 6.543 -22.297 1 58.38 35 PRO B O 1
ATOM 2406 N N . GLU B 1 36 ? -17.359 4.488 -23.031 1 54.5 36 GLU B N 1
ATOM 2407 C CA . GLU B 1 36 ? -17.234 3.961 -21.672 1 54.5 36 GLU B CA 1
ATOM 2408 C C . GLU B 1 36 ? -15.977 4.48 -20.984 1 54.5 36 GLU B C 1
ATOM 2410 O O . GLU B 1 36 ? -16 4.84 -19.812 1 54.5 36 GLU B O 1
ATOM 2415 N N . GLU B 1 37 ? -14.992 4.59 -21.734 1 53.47 37 GLU B N 1
ATOM 2416 C CA . GLU B 1 37 ? -13.742 5.125 -21.203 1 53.47 37 GLU B CA 1
ATOM 2417 C C . GLU B 1 37 ? -13.867 6.617 -20.922 1 53.47 37 GLU B C 1
ATOM 2419 O O . GLU B 1 37 ? -13.375 7.098 -19.891 1 53.47 37 GLU B O 1
ATOM 2424 N N . LYS B 1 38 ? -14.445 7.23 -21.734 1 56.75 38 LYS B N 1
ATOM 2425 C CA . LYS B 1 38 ? -14.68 8.664 -21.562 1 56.75 38 LYS B CA 1
ATOM 2426 C C . LYS B 1 38 ? -15.508 8.93 -20.297 1 56.75 38 LYS B C 1
ATOM 2428 O O . LYS B 1 38 ? -15.195 9.836 -19.531 1 56.75 38 LYS B O 1
ATOM 2433 N N . LYS B 1 39 ? -16.469 8.203 -20.172 1 60.56 39 LYS B N 1
ATOM 2434 C CA . LYS B 1 39 ? -17.297 8.336 -18.984 1 60.56 39 LYS B CA 1
ATOM 2435 C C . LYS B 1 39 ? -16.484 8.094 -17.719 1 60.56 39 LYS B C 1
ATOM 2437 O O . LYS B 1 39 ? -16.641 8.812 -16.719 1 60.56 39 LYS B O 1
ATOM 2442 N N . ALA B 1 40 ? -15.703 7.125 -17.812 1 53.5 40 ALA B N 1
ATOM 2443 C CA . ALA B 1 40 ? -14.883 6.812 -16.641 1 53.5 40 ALA B CA 1
ATOM 2444 C C . ALA B 1 40 ? -13.898 7.941 -16.344 1 53.5 40 ALA B C 1
ATOM 2446 O O . ALA B 1 40 ? -13.734 8.344 -15.195 1 53.5 40 ALA B O 1
ATOM 2447 N N . LEU B 1 41 ? -13.266 8.422 -17.359 1 58.53 41 LEU B N 1
ATOM 2448 C CA . LEU B 1 41 ? -12.328 9.523 -17.203 1 58.53 41 LEU B CA 1
ATOM 2449 C C . LEU B 1 41 ? -13.031 10.773 -16.703 1 58.53 41 LEU B C 1
ATOM 2451 O O . LEU B 1 41 ? -12.508 11.477 -15.828 1 58.53 41 LEU B O 1
ATOM 2455 N N . LYS B 1 42 ? -14.203 11.008 -17.25 1 57.47 42 LYS B N 1
ATOM 2456 C CA . LYS B 1 42 ? -14.977 12.164 -16.812 1 57.47 42 LYS B CA 1
ATOM 2457 C C . LYS B 1 42 ? -15.367 12.031 -15.336 1 57.47 42 LYS B C 1
ATOM 2459 O O . LYS B 1 42 ? -15.328 13.008 -14.586 1 57.47 42 LYS B O 1
ATOM 2464 N N . HIS B 1 43 ? -15.758 10.891 -15.047 1 54.38 43 HIS B N 1
ATOM 2465 C CA . HIS B 1 43 ? -16.109 10.648 -13.648 1 54.38 43 HIS B CA 1
ATOM 2466 C C . HIS B 1 43 ? -14.938 10.953 -12.727 1 54.38 43 HIS B C 1
ATOM 2468 O O . HIS B 1 43 ? -15.109 11.617 -11.695 1 54.38 43 HIS B O 1
ATOM 2474 N N . VAL B 1 44 ? -13.82 10.5 -13.188 1 51.59 44 VAL B N 1
ATOM 2475 C CA . VAL B 1 44 ? -12.625 10.742 -12.383 1 51.59 44 VAL B CA 1
ATOM 2476 C C . VAL B 1 44 ? -12.289 12.234 -12.406 1 51.59 44 VAL B C 1
ATOM 2478 O O . VAL B 1 44 ? -11.93 12.812 -11.375 1 51.59 44 VAL B O 1
ATOM 2481 N N . ALA B 1 45 ? -12.422 12.766 -13.555 1 51.44 45 ALA B N 1
ATOM 2482 C CA . ALA B 1 45 ? -12.148 14.195 -13.711 1 51.44 45 ALA B CA 1
ATOM 2483 C C . ALA B 1 45 ? -13.086 15.031 -12.836 1 51.44 45 ALA B C 1
ATOM 2485 O O . ALA B 1 45 ? -12.648 15.992 -12.195 1 51.44 45 ALA B O 1
ATOM 2486 N N . VAL B 1 46 ? -14.289 14.703 -12.867 1 52.19 46 VAL B N 1
ATOM 2487 C CA . VAL B 1 46 ? -15.281 15.406 -12.062 1 52.19 46 VAL B CA 1
ATOM 2488 C C . VAL B 1 46 ? -14.969 15.219 -10.586 1 52.19 46 VAL B C 1
ATOM 2490 O O . VAL B 1 46 ? -15 16.172 -9.805 1 52.19 46 VAL B O 1
ATOM 2493 N N . GLU B 1 47 ? -14.625 14.07 -10.32 1 47.09 47 GLU B N 1
ATOM 2494 C CA . GLU B 1 47 ? -14.32 13.781 -8.922 1 47.09 47 GLU B CA 1
ATOM 2495 C C . GLU B 1 47 ? -13.055 14.516 -8.469 1 47.09 47 GLU B C 1
ATOM 2497 O O . GLU B 1 47 ? -12.961 14.961 -7.324 1 47.09 47 GLU B O 1
ATOM 2502 N N . ALA B 1 48 ? -12.203 14.617 -9.406 1 43.81 48 ALA B N 1
ATOM 2503 C CA . ALA B 1 48 ? -10.93 15.297 -9.164 1 43.81 48 ALA B CA 1
ATOM 2504 C C . ALA B 1 48 ? -11.047 16.781 -9.461 1 43.81 48 ALA B C 1
ATOM 2506 O O . ALA B 1 48 ? -10.094 17.547 -9.242 1 43.81 48 ALA B O 1
ATOM 2507 N N . ASP B 1 49 ? -12.188 17.156 -9.781 1 45.19 49 ASP B N 1
ATOM 2508 C CA . ASP B 1 49 ? -12.5 18.531 -10.195 1 45.19 49 ASP B CA 1
ATOM 2509 C C . ASP B 1 49 ? -11.469 19.047 -11.203 1 45.19 49 ASP B C 1
ATOM 2511 O O . ASP B 1 49 ? -10.922 20.141 -11.039 1 45.19 49 ASP B O 1
ATOM 2515 N N . VAL B 1 50 ? -11.031 18.188 -12.039 1 47.25 50 VAL B N 1
ATOM 2516 C CA . VAL B 1 50 ? -10.18 18.594 -13.156 1 47.25 50 VAL B CA 1
ATOM 2517 C C . VAL B 1 50 ? -10.836 18.188 -14.477 1 47.25 50 VAL B C 1
ATOM 2519 O O . VAL B 1 50 ? -11.727 17.328 -14.5 1 47.25 50 VAL B O 1
ATOM 2522 N N . ALA B 1 51 ? -10.422 18.906 -15.523 1 50.81 51 ALA B N 1
ATOM 2523 C CA . ALA B 1 51 ? -10.812 18.469 -16.859 1 50.81 51 ALA B CA 1
ATOM 2524 C C . ALA B 1 51 ? -10.078 17.188 -17.234 1 50.81 51 ALA B C 1
ATOM 2526 O O . ALA B 1 51 ? -8.953 16.938 -16.781 1 50.81 51 ALA B O 1
ATOM 2527 N N . VAL B 1 52 ? -10.578 16.234 -17.828 1 53.12 52 VAL B N 1
ATOM 2528 C CA . VAL B 1 52 ? -10 14.969 -18.281 1 53.12 52 VAL B CA 1
ATOM 2529 C C . VAL B 1 52 ? -8.641 15.219 -18.922 1 53.12 52 VAL B C 1
ATOM 2531 O O . VAL B 1 52 ? -7.688 14.469 -18.688 1 53.12 52 VAL B O 1
ATOM 2534 N N . ALA B 1 53 ? -8.539 16.234 -19.625 1 52.69 53 ALA B N 1
ATOM 2535 C CA . ALA B 1 53 ? -7.277 16.609 -20.25 1 52.69 53 ALA B CA 1
ATOM 2536 C C . ALA B 1 53 ? -6.219 16.922 -19.203 1 52.69 53 ALA B C 1
ATOM 2538 O O . ALA B 1 53 ? -5.051 16.547 -19.359 1 52.69 53 ALA B O 1
ATOM 2539 N N . ASP B 1 54 ? -6.582 17.453 -18.188 1 50.62 54 ASP B N 1
ATOM 2540 C CA . ASP B 1 54 ? -5.652 17.844 -17.141 1 50.62 54 ASP B CA 1
ATOM 2541 C C . ASP B 1 54 ? -5.227 16.625 -16.312 1 50.62 54 ASP B C 1
ATOM 2543 O O . ASP B 1 54 ? -4.109 16.594 -15.789 1 50.62 54 ASP B O 1
ATOM 2547 N N . LEU B 1 55 ? -6.035 15.688 -16.203 1 53.56 55 LEU B N 1
ATOM 2548 C CA . LEU B 1 55 ? -5.68 14.438 -15.547 1 53.56 55 LEU B CA 1
ATOM 2549 C C . LEU B 1 55 ? -4.535 13.75 -16.281 1 53.56 55 LEU B C 1
ATOM 2551 O O . LEU B 1 55 ? -3.576 13.297 -15.648 1 53.56 55 LEU B O 1
ATOM 2555 N N . VAL B 1 56 ? -4.656 13.719 -17.547 1 54.75 56 VAL B N 1
ATOM 2556 C CA . VAL B 1 56 ? -3.613 13.133 -18.391 1 54.75 56 VAL B CA 1
ATOM 2557 C C . VAL B 1 56 ? -2.338 13.969 -18.281 1 54.75 56 VAL B C 1
ATOM 2559 O O . VAL B 1 56 ? -1.237 13.422 -18.188 1 54.75 56 VAL B O 1
ATOM 2562 N N . ARG B 1 57 ? -2.533 15.203 -18.203 1 50.66 57 ARG B N 1
ATOM 2563 C CA . ARG B 1 57 ? -1.374 16.078 -18.078 1 50.66 57 ARG B CA 1
ATOM 2564 C C . ARG B 1 57 ? -0.689 15.891 -16.719 1 50.66 57 ARG B C 1
ATOM 2566 O O . ARG B 1 57 ? 0.541 15.891 -16.641 1 50.66 57 ARG B O 1
ATOM 2573 N N . ALA B 1 58 ? -1.461 15.789 -15.836 1 48.91 58 ALA B N 1
ATOM 2574 C CA . ALA B 1 58 ? -0.884 15.594 -14.516 1 48.91 58 ALA B CA 1
ATOM 2575 C C . ALA B 1 58 ? -0.086 14.297 -14.445 1 48.91 58 ALA B C 1
ATOM 2577 O O . ALA B 1 58 ? 1.006 14.266 -13.875 1 48.91 58 ALA B O 1
ATOM 2578 N N . LEU B 1 59 ? -0.61 13.258 -14.992 1 53.75 59 LEU B N 1
ATOM 2579 C CA . LEU B 1 59 ? 0.11 11.992 -15.07 1 53.75 59 LEU B CA 1
ATOM 2580 C C . LEU B 1 59 ? 1.39 12.148 -15.891 1 53.75 59 LEU B C 1
ATOM 2582 O O . LEU B 1 59 ? 2.449 11.664 -15.484 1 53.75 59 LEU B O 1
ATOM 2586 N N . ALA B 1 60 ? 1.231 12.82 -17 1 49.09 60 ALA B N 1
ATOM 2587 C CA . ALA B 1 60 ? 2.371 13.055 -17.875 1 49.09 60 ALA B CA 1
ATOM 2588 C C . ALA B 1 60 ? 3.408 13.953 -17.203 1 49.09 60 ALA B C 1
ATOM 2590 O O . ALA B 1 60 ? 4.613 13.703 -17.312 1 49.09 60 ALA B O 1
ATOM 2591 N N . SER B 1 61 ? 2.943 14.891 -16.594 1 45.84 61 SER B N 1
ATOM 2592 C CA . SER B 1 61 ? 3.848 15.789 -15.883 1 45.84 61 SER B CA 1
ATOM 2593 C C . SER B 1 61 ? 4.562 15.07 -14.742 1 45.84 61 SER B C 1
ATOM 2595 O O . SER B 1 61 ? 5.75 15.297 -14.508 1 45.84 61 SER B O 1
ATOM 2597 N N . GLY B 1 62 ? 3.867 14.289 -14.078 1 47.25 62 GLY B N 1
ATOM 2598 C CA . GLY B 1 62 ? 4.508 13.469 -13.07 1 47.25 62 GLY B CA 1
ATOM 2599 C C . GLY B 1 62 ? 5.566 12.539 -13.633 1 47.25 62 GLY B C 1
ATOM 2600 O O . GLY B 1 62 ? 6.637 12.383 -13.047 1 47.25 62 GLY B O 1
ATOM 2601 N N . LEU B 1 63 ? 5.227 11.945 -14.742 1 47.66 63 LEU B N 1
ATOM 2602 C CA . LEU B 1 63 ? 6.203 11.117 -15.438 1 47.66 63 LEU B CA 1
ATOM 2603 C C . LEU B 1 63 ? 7.367 11.961 -15.945 1 47.66 63 LEU B C 1
ATOM 2605 O O . LEU B 1 63 ? 8.531 11.57 -15.789 1 47.66 63 LEU B O 1
ATOM 2609 N N . ALA B 1 64 ? 7.117 13.047 -16.609 1 43.94 64 ALA B N 1
ATOM 2610 C CA . ALA B 1 64 ? 8.141 13.906 -17.188 1 43.94 64 ALA B CA 1
ATOM 2611 C C . ALA B 1 64 ? 9.031 14.508 -16.094 1 43.94 64 ALA B C 1
ATOM 2613 O O . ALA B 1 64 ? 10.234 14.672 -16.297 1 43.94 64 ALA B O 1
ATOM 2614 N N . GLY B 1 65 ? 8.453 14.797 -15.156 1 42.44 65 GLY B N 1
ATOM 2615 C CA . GLY B 1 65 ? 9.219 15.391 -14.07 1 42.44 65 GLY B CA 1
ATOM 2616 C C . GLY B 1 65 ? 9.906 14.367 -13.195 1 42.44 65 GLY B C 1
ATOM 2617 O O . GLY B 1 65 ? 10.625 14.727 -12.258 1 42.44 65 GLY B O 1
ATOM 2618 N N . GLY B 1 66 ? 9.836 13.078 -13.547 1 41.31 66 GLY B N 1
ATOM 2619 C CA . GLY B 1 66 ? 10.477 12 -12.82 1 41.31 66 GLY B CA 1
ATOM 2620 C C . GLY B 1 66 ? 9.805 11.688 -11.492 1 41.31 66 GLY B C 1
ATOM 2621 O O . GLY B 1 66 ? 10.344 10.953 -10.672 1 41.31 66 GLY B O 1
ATOM 2622 N N . PHE B 1 67 ? 8.789 12.312 -11.297 1 40.06 67 PHE B N 1
ATOM 2623 C CA . PHE B 1 67 ? 8.102 12.156 -10.023 1 40.06 67 PHE B CA 1
ATOM 2624 C C . PHE B 1 67 ? 7.336 10.844 -9.977 1 40.06 67 PHE B C 1
ATOM 2626 O O . PHE B 1 67 ? 7.074 10.305 -8.898 1 40.06 67 PHE B O 1
ATOM 2633 N N . ILE B 1 68 ? 6.832 10.414 -11.133 1 41.41 68 ILE B N 1
ATOM 2634 C CA . ILE B 1 68 ? 6.277 9.086 -11.359 1 41.41 68 ILE B CA 1
ATOM 2635 C C . ILE B 1 68 ? 7.086 8.367 -12.445 1 41.41 68 ILE B C 1
ATOM 2637 O O . ILE B 1 68 ? 7.348 8.93 -13.508 1 41.41 68 ILE B O 1
ATOM 2641 N N . THR B 1 69 ? 7.73 7.34 -12.109 1 41.72 69 THR B N 1
ATOM 2642 C CA . THR B 1 69 ? 8.359 6.566 -13.172 1 41.72 69 THR B CA 1
ATOM 2643 C C . THR B 1 69 ? 7.312 5.754 -13.938 1 41.72 69 THR B C 1
ATOM 2645 O O . THR B 1 69 ? 6.207 5.527 -13.438 1 41.72 69 THR B O 1
ATOM 2648 N N . ALA B 1 70 ? 7.633 5.504 -15.211 1 40.81 70 ALA B N 1
ATOM 2649 C CA . ALA B 1 70 ? 6.773 4.582 -15.945 1 40.81 70 ALA B CA 1
ATOM 2650 C C . ALA B 1 70 ? 6.492 3.322 -15.133 1 40.81 70 ALA B C 1
ATOM 2652 O O . ALA B 1 70 ? 5.352 2.848 -15.086 1 40.81 70 ALA B O 1
ATOM 2653 N N . GLU B 1 71 ? 7.395 2.869 -14.594 1 41.84 71 GLU B N 1
ATOM 2654 C CA . GLU B 1 71 ? 7.312 1.667 -13.766 1 41.84 71 GLU B CA 1
ATOM 2655 C C . GLU B 1 71 ? 6.457 1.904 -12.523 1 41.84 71 GLU B C 1
ATOM 2657 O O . GLU B 1 71 ? 5.629 1.064 -12.172 1 41.84 71 GLU B O 1
ATOM 2662 N N . GLU B 1 72 ? 6.594 2.961 -12.039 1 42.12 72 GLU B N 1
ATOM 2663 C CA . GLU B 1 72 ? 5.82 3.307 -10.852 1 42.12 72 GLU B CA 1
ATOM 2664 C C . GLU B 1 72 ? 4.348 3.508 -11.195 1 42.12 72 GLU B C 1
ATOM 2666 O O . GLU B 1 72 ? 3.465 3.049 -10.461 1 42.12 72 GLU B O 1
ATOM 2671 N N . LEU B 1 73 ? 4.188 4.281 -12.195 1 41.12 73 LEU B N 1
ATOM 2672 C CA . LEU B 1 73 ? 2.812 4.453 -12.648 1 41.12 73 LEU B CA 1
ATOM 2673 C C . LEU B 1 73 ? 2.186 3.109 -13.008 1 41.12 73 LEU B C 1
ATOM 2675 O O . LEU B 1 73 ? 1.046 2.83 -12.625 1 41.12 73 LEU B O 1
ATOM 2679 N N . ILE B 1 74 ? 2.982 2.398 -13.641 1 40.22 74 ILE B N 1
ATOM 2680 C CA . ILE B 1 74 ? 2.564 1.034 -13.945 1 40.22 74 ILE B CA 1
ATOM 2681 C C . ILE B 1 74 ? 2.434 0.235 -12.648 1 40.22 74 ILE B C 1
ATOM 2683 O O . ILE B 1 74 ? 1.478 -0.525 -12.477 1 40.22 74 ILE B O 1
ATOM 2687 N N . GLY B 1 75 ? 3.326 0.32 -11.898 1 37.06 75 GLY B N 1
ATOM 2688 C CA . GLY B 1 75 ? 3.338 -0.347 -10.609 1 37.06 75 GLY B CA 1
ATOM 2689 C C . GLY B 1 75 ? 2.213 0.102 -9.695 1 37.06 75 GLY B C 1
ATOM 2690 O O . GLY B 1 75 ? 1.564 -0.723 -9.047 1 37.06 75 GLY B O 1
ATOM 2691 N N . HIS B 1 76 ? 2.064 1.358 -9.586 1 37.09 76 HIS B N 1
ATOM 2692 C CA . HIS B 1 76 ? 0.975 1.887 -8.773 1 37.09 76 HIS B CA 1
ATOM 2693 C C . HIS B 1 76 ? -0.38 1.416 -9.289 1 37.09 76 HIS B C 1
ATOM 2695 O O . HIS B 1 76 ? -1.268 1.078 -8.508 1 37.09 76 HIS B O 1
ATOM 2701 N N . VAL B 1 77 ? -0.535 1.666 -10.531 1 35.78 77 VAL B N 1
ATOM 2702 C CA . VAL B 1 77 ? -1.719 1.068 -11.141 1 35.78 77 VAL B CA 1
ATOM 2703 C C . VAL B 1 77 ? -1.818 -0.402 -10.742 1 35.78 77 VAL B C 1
ATOM 2705 O O . VAL B 1 77 ? -2.902 -0.893 -10.422 1 35.78 77 VAL B O 1
ATOM 2708 N N . ARG B 1 78 ? -0.728 -0.873 -10.695 1 34.12 78 ARG B N 1
ATOM 2709 C CA . ARG B 1 78 ? -0.651 -2.281 -10.32 1 34.12 78 ARG B CA 1
ATOM 2710 C C . ARG B 1 78 ? -0.888 -2.463 -8.82 1 34.12 78 ARG B C 1
ATOM 2712 O O . ARG B 1 78 ? -1.555 -3.414 -8.406 1 34.12 78 ARG B O 1
ATOM 2719 N N . LYS B 1 79 ? -0.235 -1.659 -7.938 1 33.88 79 LYS B N 1
ATOM 2720 C CA . LYS B 1 79 ? -0.258 -1.825 -6.484 1 33.88 79 LYS B CA 1
ATOM 2721 C C . LYS B 1 79 ? -1.62 -1.45 -5.91 1 33.88 79 LYS B C 1
ATOM 2723 O O . LYS B 1 79 ? -2.092 -2.076 -4.957 1 33.88 79 LYS B O 1
ATOM 2728 N N . GLY B 1 80 ? -2.137 -0.183 -6.07 1 33.06 80 GLY B N 1
ATOM 2729 C CA . GLY B 1 80 ? -3.482 0.013 -5.551 1 33.06 80 GLY B CA 1
ATOM 2730 C C . GLY B 1 80 ? -4.363 -1.214 -5.699 1 33.06 80 GLY B C 1
ATOM 2731 O O . GLY B 1 80 ? -5.188 -1.499 -4.828 1 33.06 80 GLY B O 1
ATOM 2732 N N . ALA B 1 81 ? -4.359 -1.665 -6.824 1 32.97 81 ALA B N 1
ATOM 2733 C CA . ALA B 1 81 ? -5.094 -2.906 -7.055 1 32.97 81 ALA B CA 1
ATOM 2734 C C . ALA B 1 81 ? -4.555 -4.031 -6.18 1 32.97 81 ALA B C 1
ATOM 2736 O O . ALA B 1 81 ? -5.176 -5.094 -6.07 1 32.97 81 ALA B O 1
ATOM 2737 N N . GLN B 1 82 ? -3.375 -3.801 -5.754 1 37.12 82 GLN B N 1
ATOM 2738 C CA . GLN B 1 82 ? -2.889 -5.035 -5.141 1 37.12 82 GLN B CA 1
ATOM 2739 C C . GLN B 1 82 ? -3.508 -5.242 -3.762 1 37.12 82 GLN B C 1
ATOM 2741 O O . GLN B 1 82 ? -2.828 -5.684 -2.832 1 37.12 82 GLN B O 1
ATOM 2746 N N . VAL B 1 83 ? -4.375 -4.223 -3.328 1 38.19 83 VAL B N 1
ATOM 2747 C CA . VAL B 1 83 ? -5.027 -4.902 -2.213 1 38.19 83 VAL B CA 1
ATOM 2748 C C . VAL B 1 83 ? -5.148 -6.395 -2.518 1 38.19 83 VAL B C 1
ATOM 2750 O O . VAL B 1 83 ? -5.383 -6.781 -3.666 1 38.19 83 VAL B O 1
ATOM 2753 N N . MET B 1 84 ? -4.535 -7.02 -1.563 1 48.78 84 MET B N 1
ATOM 2754 C CA . MET B 1 84 ? -4.621 -8.477 -1.473 1 48.78 84 MET B CA 1
ATOM 2755 C C . MET B 1 84 ? -6.035 -8.953 -1.787 1 48.78 84 MET B C 1
ATOM 2757 O O . MET B 1 84 ? -6.656 -9.641 -0.974 1 48.78 84 MET B O 1
ATOM 2761 N N . GLU B 1 85 ? -6.555 -8.188 -2.76 1 53.62 85 GLU B N 1
ATOM 2762 C CA . GLU B 1 85 ? -7.848 -8.75 -3.133 1 53.62 85 GLU B CA 1
ATOM 2763 C C . GLU B 1 85 ? -7.695 -10.164 -3.691 1 53.62 85 GLU B C 1
ATOM 2765 O O . GLU B 1 85 ? -6.672 -10.484 -4.305 1 53.62 85 GLU B O 1
ATOM 2770 N N . LYS B 1 86 ? -8.539 -10.922 -3.172 1 65.75 86 LYS B N 1
ATOM 2771 C CA . LYS B 1 86 ? -8.602 -12.281 -3.693 1 65.75 86 LYS B CA 1
ATOM 2772 C C . LYS B 1 86 ? -8.711 -12.281 -5.215 1 65.75 86 LYS B C 1
ATOM 2774 O O . LYS B 1 86 ? -9.578 -11.617 -5.777 1 65.75 86 LYS B O 1
ATOM 2779 N N . ILE B 1 87 ? -7.734 -12.773 -5.898 1 79.81 87 ILE B N 1
ATOM 2780 C CA . ILE B 1 87 ? -7.758 -12.961 -7.344 1 79.81 87 ILE B CA 1
ATOM 2781 C C . ILE B 1 87 ? -8.82 -13.992 -7.711 1 79.81 87 ILE B C 1
ATOM 2783 O O . ILE B 1 87 ? -8.805 -15.117 -7.191 1 79.81 87 ILE B O 1
ATOM 2787 N N . PRO B 1 88 ? -9.781 -13.602 -8.531 1 87.12 88 PRO B N 1
ATOM 2788 C CA . PRO B 1 88 ? -10.836 -14.555 -8.859 1 87.12 88 PRO B CA 1
ATOM 2789 C C . PRO B 1 88 ? -10.328 -15.742 -9.68 1 87.12 88 PRO B C 1
ATOM 2791 O O . PRO B 1 88 ? -9.375 -15.602 -10.445 1 87.12 88 PRO B O 1
ATOM 2794 N N . THR B 1 89 ? -10.984 -16.875 -9.461 1 95.31 89 THR B N 1
ATOM 2795 C CA . THR B 1 89 ? -10.789 -18.031 -10.32 1 95.31 89 THR B CA 1
ATOM 2796 C C . THR B 1 89 ? -11.531 -17.859 -11.641 1 95.31 89 THR B C 1
ATOM 2798 O O . THR B 1 89 ? -12.648 -17.344 -11.664 1 95.31 89 THR B O 1
ATOM 2801 N N . LEU B 1 90 ? -11.047 -18.375 -12.703 1 97.12 90 LEU B N 1
ATOM 2802 C CA . LEU B 1 90 ? -11.555 -18.141 -14.047 1 97.12 90 LEU B CA 1
ATOM 2803 C C . LEU B 1 90 ? -12.961 -18.703 -14.211 1 97.12 90 LEU B C 1
ATOM 2805 O O . LEU B 1 90 ? -13.789 -18.125 -14.922 1 97.12 90 LEU B O 1
ATOM 2809 N N . PHE B 1 91 ? -13.242 -19.781 -13.523 1 97.69 91 PHE B N 1
ATOM 2810 C CA . PHE B 1 91 ? -14.469 -20.531 -13.781 1 97.69 91 PHE B CA 1
ATOM 2811 C C . PHE B 1 91 ? -15.273 -20.703 -12.5 1 97.69 91 PHE B C 1
ATOM 2813 O O . PHE B 1 91 ? -14.734 -20.609 -11.398 1 97.69 91 PHE B O 1
ATOM 2820 N N . GLU B 1 92 ? -16.531 -20.969 -12.688 1 95.81 92 GLU B N 1
ATOM 2821 C CA . GLU B 1 92 ? -17.375 -21.328 -11.555 1 95.81 92 GLU B CA 1
ATOM 2822 C C . GLU B 1 92 ? -16.984 -22.703 -10.992 1 95.81 92 GLU B C 1
ATOM 2824 O O . GLU B 1 92 ? -16.312 -23.484 -11.672 1 95.81 92 GLU B O 1
ATOM 2829 N N . ARG B 1 93 ? -17.438 -22.844 -9.742 1 94.44 93 ARG B N 1
ATOM 2830 C CA . ARG B 1 93 ? -17.125 -24.109 -9.086 1 94.44 93 ARG B CA 1
ATOM 2831 C C . ARG B 1 93 ? -18.391 -24.891 -8.781 1 94.44 93 ARG B C 1
ATOM 2833 O O . ARG B 1 93 ? -19.438 -24.297 -8.508 1 94.44 93 ARG B O 1
ATOM 2840 N N . ASP B 1 94 ? -18.234 -26.156 -8.734 1 93.25 94 ASP B N 1
ATOM 2841 C CA . ASP B 1 94 ? -19.344 -27.016 -8.328 1 93.25 94 ASP B CA 1
ATOM 2842 C C . ASP B 1 94 ? -19.312 -27.266 -6.816 1 93.25 94 ASP B C 1
ATOM 2844 O O . ASP B 1 94 ? -18.594 -26.594 -6.086 1 93.25 94 ASP B O 1
ATOM 2848 N N . ASP B 1 95 ? -20.141 -28.234 -6.355 1 90.62 95 ASP B N 1
ATOM 2849 C CA . ASP B 1 95 ? -20.297 -28.484 -4.93 1 90.62 95 ASP B CA 1
ATOM 2850 C C . ASP B 1 95 ? -19.062 -29.172 -4.348 1 90.62 95 ASP B C 1
ATOM 2852 O O . ASP B 1 95 ? -18.906 -29.25 -3.127 1 90.62 95 ASP B O 1
ATOM 2856 N N . HIS B 1 96 ? -18.203 -29.656 -5.25 1 90.5 96 HIS B N 1
ATOM 2857 C CA . HIS B 1 96 ? -16.984 -30.312 -4.801 1 90.5 96 HIS B CA 1
ATOM 2858 C C . HIS B 1 96 ? -15.773 -29.391 -4.988 1 90.5 96 HIS B C 1
ATOM 2860 O O . HIS B 1 96 ? -14.633 -29.844 -4.977 1 90.5 96 HIS B O 1
ATOM 2866 N N . PHE B 1 97 ? -15.984 -28.109 -5.336 1 91 97 PHE B N 1
ATOM 2867 C CA . PHE B 1 97 ? -14.992 -27.047 -5.449 1 91 97 PHE B CA 1
ATOM 2868 C C . PHE B 1 97 ? -14.094 -27.266 -6.66 1 91 97 PHE B C 1
ATOM 2870 O O . PHE B 1 97 ? -12.945 -26.828 -6.672 1 91 97 PHE B O 1
ATOM 2877 N N . ARG B 1 98 ? -14.672 -28.016 -7.609 1 96.06 98 ARG B N 1
ATOM 2878 C CA . ARG B 1 98 ? -14.008 -28.141 -8.898 1 96.06 98 ARG B CA 1
ATOM 2879 C C . ARG B 1 98 ? -14.586 -27.172 -9.914 1 96.06 98 ARG B C 1
ATOM 2881 O O . ARG B 1 98 ? -15.789 -26.875 -9.898 1 96.06 98 ARG B O 1
ATOM 2888 N N . VAL B 1 99 ? -13.719 -26.766 -10.727 1 97.25 99 VAL B N 1
ATOM 2889 C CA . VAL B 1 99 ? -14.203 -25.812 -11.719 1 97.25 99 VAL B CA 1
ATOM 2890 C C . VAL B 1 99 ? -15.016 -26.531 -12.781 1 97.25 99 VAL B C 1
ATOM 2892 O O . VAL B 1 99 ? -14.734 -27.688 -13.109 1 97.25 99 VAL B O 1
ATOM 2895 N N . VAL B 1 100 ? -16.047 -25.812 -13.336 1 96.81 100 VAL B N 1
ATOM 2896 C CA . VAL B 1 100 ? -16.859 -26.266 -14.461 1 96.81 100 VAL B CA 1
ATOM 2897 C C . VAL B 1 100 ? -16.719 -25.312 -15.633 1 96.81 100 VAL B C 1
ATOM 2899 O O . VAL B 1 100 ? -16.219 -24.188 -15.469 1 96.81 100 VAL B O 1
ATOM 2902 N N . ASP B 1 101 ? -17.094 -25.844 -16.797 1 96.31 101 ASP B N 1
ATOM 2903 C CA . ASP B 1 101 ? -16.922 -25.031 -18.016 1 96.31 101 ASP B CA 1
ATOM 2904 C C . ASP B 1 101 ? -17.922 -23.891 -18.047 1 96.31 101 ASP B C 1
ATOM 2906 O O . ASP B 1 101 ? -18.766 -23.828 -18.953 1 96.31 101 ASP B O 1
ATOM 2910 N N . ARG B 1 102 ? -17.875 -23.031 -17.078 1 96.56 102 ARG B N 1
ATOM 2911 C CA . ARG B 1 102 ? -18.672 -21.797 -16.969 1 96.56 102 ARG B CA 1
ATOM 2912 C C . ARG B 1 102 ? -17.812 -20.641 -16.5 1 96.56 102 ARG B C 1
ATOM 2914 O O . ARG B 1 102 ? -17.562 -20.484 -15.305 1 96.56 102 ARG B O 1
ATOM 2921 N N . PRO B 1 103 ? -17.406 -19.875 -17.5 1 96.06 103 PRO B N 1
ATOM 2922 C CA . PRO B 1 103 ? -16.562 -18.719 -17.156 1 96.06 103 PRO B CA 1
ATOM 2923 C C . PRO B 1 103 ? -17.266 -17.734 -16.203 1 96.06 103 PRO B C 1
ATOM 2925 O O . PRO B 1 103 ? -18.469 -17.5 -16.328 1 96.06 103 PRO B O 1
ATOM 2928 N N . ARG B 1 104 ? -16.438 -17.25 -15.25 1 92.81 104 ARG B N 1
ATOM 2929 C CA . ARG B 1 104 ? -16.984 -16.203 -14.391 1 92.81 104 ARG B CA 1
ATOM 2930 C C . ARG B 1 104 ? -17.062 -14.867 -15.133 1 92.81 104 ARG B C 1
ATOM 2932 O O . ARG B 1 104 ? -16.109 -14.484 -15.828 1 92.81 104 ARG B O 1
ATOM 2939 N N . PRO B 1 105 ? -18.109 -14.188 -14.898 1 90.38 105 PRO B N 1
ATOM 2940 C CA . PRO B 1 105 ? -18.281 -12.93 -15.633 1 90.38 105 PRO B CA 1
ATOM 2941 C C . PRO B 1 105 ? -17.156 -11.93 -15.367 1 90.38 105 PRO B C 1
ATOM 2943 O O . PRO B 1 105 ? -16.75 -11.203 -16.281 1 90.38 105 PRO B O 1
ATOM 2946 N N . GLU B 1 106 ? -16.641 -11.906 -14.242 1 85.31 106 GLU B N 1
ATOM 2947 C CA . GLU B 1 106 ? -15.617 -10.93 -13.883 1 85.31 106 GLU B CA 1
ATOM 2948 C C . GLU B 1 106 ? -14.273 -11.258 -14.539 1 85.31 106 GLU B C 1
ATOM 2950 O O . GLU B 1 106 ? -13.375 -10.422 -14.586 1 85.31 106 GLU B O 1
ATOM 2955 N N . CYS B 1 107 ? -14.227 -12.445 -15.125 1 93.12 107 CYS B N 1
ATOM 2956 C CA . CYS B 1 107 ? -12.992 -12.875 -15.781 1 93.12 107 CYS B CA 1
ATOM 2957 C C . CYS B 1 107 ? -13.156 -12.852 -17.297 1 93.12 107 CYS B C 1
ATOM 2959 O O . CYS B 1 107 ? -12.32 -13.398 -18.016 1 93.12 107 CYS B O 1
ATOM 2961 N N . ALA B 1 108 ? -14.172 -12.273 -17.844 1 90.62 108 ALA B N 1
ATOM 2962 C CA . ALA B 1 108 ? -14.484 -12.273 -19.266 1 90.62 108 ALA B CA 1
ATOM 2963 C C . ALA B 1 108 ? -13.312 -11.734 -20.094 1 90.62 108 ALA B C 1
ATOM 2965 O O . ALA B 1 108 ? -13.062 -12.195 -21.203 1 90.62 108 ALA B O 1
ATOM 2966 N N . TRP B 1 109 ? -12.625 -10.852 -19.516 1 88.56 109 TRP B N 1
ATOM 2967 C CA . TRP B 1 109 ? -11.5 -10.219 -20.203 1 88.56 109 TRP B CA 1
ATOM 2968 C C . TRP B 1 109 ? -10.438 -11.25 -20.562 1 88.56 109 TRP B C 1
ATOM 2970 O O . TRP B 1 109 ? -9.789 -11.133 -21.609 1 88.56 109 TRP B O 1
ATOM 2980 N N . VAL B 1 110 ? -10.211 -12.227 -19.812 1 94.81 110 VAL B N 1
ATOM 2981 C CA . VAL B 1 110 ? -9.25 -13.281 -20.109 1 94.81 110 VAL B CA 1
ATOM 2982 C C . VAL B 1 110 ? -9.68 -14.039 -21.359 1 94.81 110 VAL B C 1
ATOM 2984 O O . VAL B 1 110 ? -8.859 -14.297 -22.25 1 94.81 110 VAL B O 1
ATOM 2987 N N . PHE B 1 111 ? -10.914 -14.305 -21.484 1 94.69 111 PHE B N 1
ATOM 2988 C CA . PHE B 1 111 ? -11.453 -15.094 -22.594 1 94.69 111 PHE B CA 1
ATOM 2989 C C . PHE B 1 111 ? -11.508 -14.258 -23.859 1 94.69 111 PHE B C 1
ATOM 2991 O O . PHE B 1 111 ? -11.547 -14.805 -24.969 1 94.69 111 PHE B O 1
ATOM 2998 N N . ASP B 1 112 ? -11.484 -12.992 -23.641 1 92.56 112 ASP B N 1
ATOM 2999 C CA . ASP B 1 112 ? -11.406 -12.078 -24.766 1 92.56 112 ASP B CA 1
ATOM 3000 C C . ASP B 1 112 ? -9.977 -11.938 -25.281 1 92.56 112 ASP B C 1
ATOM 3002 O O . ASP B 1 112 ? -9.711 -11.195 -26.219 1 92.56 112 ASP B O 1
ATOM 3006 N N . GLY B 1 113 ? -9.125 -12.555 -24.594 1 92.06 113 GLY B N 1
ATOM 3007 C CA . GLY B 1 113 ? -7.746 -12.57 -25.047 1 92.06 113 GLY B CA 1
ATOM 3008 C C . GLY B 1 113 ? -6.879 -11.539 -24.344 1 92.06 113 GLY B C 1
ATOM 3009 O O . GLY B 1 113 ? -5.73 -11.32 -24.734 1 92.06 113 GLY B O 1
ATOM 3010 N N . GLU B 1 114 ? -7.414 -11.031 -23.375 1 85.56 114 GLU B N 1
ATOM 3011 C CA . GLU B 1 114 ? -6.66 -9.984 -22.688 1 85.56 114 GLU B CA 1
ATOM 3012 C C . GLU B 1 114 ? -5.863 -10.555 -21.516 1 85.56 114 GLU B C 1
ATOM 3014 O O . GLU B 1 114 ? -6.223 -11.602 -20.969 1 85.56 114 GLU B O 1
ATOM 3019 N N . GLY B 1 115 ? -4.719 -9.852 -21.188 1 83.94 115 GLY B N 1
ATOM 3020 C CA . GLY B 1 115 ? -3.916 -10.211 -20.031 1 83.94 115 GLY B CA 1
ATOM 3021 C C . GLY B 1 115 ? -2.744 -11.109 -20.375 1 83.94 115 GLY B C 1
ATOM 3022 O O . GLY B 1 115 ? -2.832 -11.93 -21.297 1 83.94 115 GLY B O 1
ATOM 3023 N N . THR B 1 116 ? -1.75 -11.016 -19.594 1 82.94 116 THR B N 1
ATOM 3024 C CA . THR B 1 116 ? -0.547 -11.828 -19.766 1 82.94 116 THR B CA 1
ATOM 3025 C C . THR B 1 116 ? -0.522 -12.977 -18.766 1 82.94 116 THR B C 1
ATOM 3027 O O . THR B 1 116 ? -0.609 -12.758 -17.547 1 82.94 116 THR B O 1
ATOM 3030 N N . PRO B 1 117 ? -0.465 -14.148 -19.281 1 92.06 117 PRO B N 1
ATOM 3031 C CA . PRO B 1 117 ? -0.406 -15.297 -18.375 1 92.06 117 PRO B CA 1
ATOM 3032 C C . PRO B 1 117 ? 0.989 -15.523 -17.797 1 92.06 117 PRO B C 1
ATOM 3034 O O . PRO B 1 117 ? 1.979 -15.492 -18.531 1 92.06 117 PRO B O 1
ATOM 3037 N N . THR B 1 118 ? 0.998 -15.711 -16.484 1 89.44 118 THR B N 1
ATOM 3038 C CA . THR B 1 118 ? 2.24 -16.047 -15.805 1 89.44 118 THR B CA 1
ATOM 3039 C C . THR B 1 118 ? 2.043 -17.266 -14.898 1 89.44 118 THR B C 1
ATOM 3041 O O . THR B 1 118 ? 0.909 -17.625 -14.562 1 89.44 118 THR B O 1
ATOM 3044 N N . GLU B 1 119 ? 3.129 -17.906 -14.617 1 92.06 119 GLU B N 1
ATOM 3045 C CA . GLU B 1 119 ? 3.074 -19.047 -13.711 1 92.06 119 GLU B CA 1
ATOM 3046 C C . GLU B 1 119 ? 2.688 -18.609 -12.297 1 92.06 119 GLU B C 1
ATOM 3048 O O . GLU B 1 119 ? 3.211 -17.625 -11.781 1 92.06 119 GLU B O 1
ATOM 3053 N N . LYS B 1 120 ? 1.736 -19.25 -11.758 1 91.69 120 LYS B N 1
ATOM 3054 C CA . LYS B 1 120 ? 1.4 -19.078 -10.344 1 91.69 120 LYS B CA 1
ATOM 3055 C C . LYS B 1 120 ? 2.305 -19.922 -9.461 1 91.69 120 LYS B C 1
ATOM 3057 O O . LYS B 1 120 ? 2.289 -21.156 -9.547 1 91.69 120 LYS B O 1
ATOM 3062 N N . LEU B 1 121 ? 3.041 -19.312 -8.656 1 90.06 121 LEU B N 1
ATOM 3063 C CA . LEU B 1 121 ? 3.939 -20.047 -7.766 1 90.06 121 LEU B CA 1
ATOM 3064 C C . LEU B 1 121 ? 3.209 -20.5 -6.508 1 90.06 121 LEU B C 1
ATOM 3066 O O . LEU B 1 121 ? 2.383 -19.766 -5.961 1 90.06 121 LEU B O 1
ATOM 3070 N N . ASP B 1 122 ? 3.588 -21.703 -6.086 1 91.25 122 ASP B N 1
ATOM 3071 C CA . ASP B 1 122 ? 2.943 -22.344 -4.938 1 91.25 122 ASP B CA 1
ATOM 3072 C C . ASP B 1 122 ? 3.754 -22.125 -3.662 1 91.25 122 ASP B C 1
ATOM 3074 O O . ASP B 1 122 ? 4.625 -22.922 -3.324 1 91.25 122 ASP B O 1
ATOM 3078 N N . GLY B 1 123 ? 3.465 -21.141 -2.994 1 92.88 123 GLY B N 1
ATOM 3079 C CA . GLY B 1 123 ? 4.129 -20.812 -1.742 1 92.88 123 GLY B CA 1
ATOM 3080 C C . GLY B 1 123 ? 3.232 -20.062 -0.77 1 92.88 123 GLY B C 1
ATOM 3081 O O . GLY B 1 123 ? 2.02 -20.281 -0.744 1 92.88 123 GLY B O 1
ATOM 3082 N N . THR B 1 124 ? 3.857 -19.406 0.119 1 93.69 124 THR B N 1
ATOM 3083 C CA . THR B 1 124 ? 3.141 -18.594 1.104 1 93.69 124 THR B CA 1
ATOM 3084 C C . THR B 1 124 ? 3.244 -17.109 0.77 1 93.69 124 THR B C 1
ATOM 3086 O O . THR B 1 124 ? 4.34 -16.594 0.538 1 93.69 124 THR B O 1
ATOM 3089 N N . ASN B 1 125 ? 2.098 -16.531 0.726 1 91.38 125 ASN B N 1
ATOM 3090 C CA . ASN B 1 125 ? 2.049 -15.102 0.42 1 91.38 125 ASN B CA 1
ATOM 3091 C C . ASN B 1 125 ? 2.607 -14.258 1.566 1 91.38 125 ASN B C 1
ATOM 3093 O O . ASN B 1 125 ? 2.158 -14.383 2.707 1 91.38 125 ASN B O 1
ATOM 3097 N N . VAL B 1 126 ? 3.615 -13.461 1.214 1 94.38 126 VAL B N 1
ATOM 3098 C CA . VAL B 1 126 ? 4.262 -12.609 2.207 1 94.38 126 VAL B CA 1
ATOM 3099 C C . VAL B 1 126 ? 4.469 -11.211 1.629 1 94.38 126 VAL B C 1
ATOM 3101 O O . VAL B 1 126 ? 4.285 -10.992 0.429 1 94.38 126 VAL B O 1
ATOM 3104 N N . ARG B 1 127 ? 4.789 -10.266 2.502 1 91.94 127 ARG B N 1
ATOM 3105 C CA . ARG B 1 127 ? 5.152 -8.914 2.102 1 91.94 127 ARG B CA 1
ATOM 3106 C C . ARG B 1 127 ? 6.438 -8.461 2.787 1 91.94 127 ARG B C 1
ATOM 3108 O O . ARG B 1 127 ? 6.562 -8.555 4.012 1 91.94 127 ARG B O 1
ATOM 3115 N N . LEU B 1 128 ? 7.355 -8.062 1.941 1 92.38 128 LEU B N 1
ATOM 3116 C CA . LEU B 1 128 ? 8.633 -7.566 2.445 1 92.38 128 LEU B CA 1
ATOM 3117 C C . LEU B 1 128 ? 8.719 -6.047 2.32 1 92.38 128 LEU B C 1
ATOM 3119 O O . LEU B 1 128 ? 8.422 -5.492 1.261 1 92.38 128 LEU B O 1
ATOM 3123 N N . THR B 1 129 ? 9.031 -5.391 3.396 1 90.56 129 THR B N 1
ATOM 3124 C CA . THR B 1 129 ? 9.312 -3.961 3.348 1 90.56 129 THR B CA 1
ATOM 3125 C C . THR B 1 129 ? 10.812 -3.709 3.291 1 90.56 129 THR B C 1
ATOM 3127 O O . THR B 1 129 ? 11.57 -4.254 4.094 1 90.56 129 THR B O 1
ATOM 3130 N N . VAL B 1 130 ? 11.211 -2.939 2.26 1 86.44 130 VAL B N 1
ATOM 3131 C CA . VAL B 1 130 ? 12.625 -2.666 2.027 1 86.44 130 VAL B CA 1
ATOM 3132 C C . VAL B 1 130 ? 12.898 -1.171 2.176 1 86.44 130 VAL B C 1
ATOM 3134 O O . VAL B 1 130 ? 12.109 -0.343 1.716 1 86.44 130 VAL B O 1
ATOM 3137 N N . ARG B 1 131 ? 13.992 -0.836 2.891 1 86.38 131 ARG B N 1
ATOM 3138 C CA . ARG B 1 131 ? 14.531 0.512 3.016 1 86.38 131 ARG B CA 1
ATOM 3139 C C . ARG B 1 131 ? 16.031 0.521 2.775 1 86.38 131 ARG B C 1
ATOM 3141 O O . ARG B 1 131 ? 16.781 -0.181 3.457 1 86.38 131 ARG B O 1
ATOM 3148 N N . SER B 1 132 ? 16.422 1.297 1.754 1 86.25 132 SER B N 1
ATOM 3149 C CA . SER B 1 132 ? 17.844 1.442 1.438 1 86.25 132 SER B CA 1
ATOM 3150 C C . SER B 1 132 ? 18.516 0.083 1.278 1 86.25 132 SER B C 1
ATOM 3152 O O . SER B 1 132 ? 19.594 -0.152 1.837 1 86.25 132 SER B O 1
ATOM 3154 N N . GLY B 1 133 ? 17.797 -0.774 0.66 1 87.44 133 GLY B N 1
ATOM 3155 C CA . GLY B 1 133 ? 18.359 -2.082 0.347 1 87.44 133 GLY B CA 1
ATOM 3156 C C . GLY B 1 133 ? 18.359 -3.027 1.533 1 87.44 133 GLY B C 1
ATOM 3157 O O . GLY B 1 133 ? 18.984 -4.09 1.486 1 87.44 133 GLY B O 1
ATOM 3158 N N . CYS B 1 134 ? 17.672 -2.615 2.607 1 93.38 134 CYS B N 1
ATOM 3159 C CA . CYS B 1 134 ? 17.625 -3.438 3.811 1 93.38 134 CYS B CA 1
ATOM 3160 C C . CYS B 1 134 ? 16.203 -3.922 4.09 1 93.38 134 CYS B C 1
ATOM 3162 O O . CYS B 1 134 ? 15.25 -3.166 3.928 1 93.38 134 CYS B O 1
ATOM 3164 N N . LEU B 1 135 ? 16.188 -5.172 4.441 1 95.44 135 LEU B N 1
ATOM 3165 C CA . LEU B 1 135 ? 14.922 -5.727 4.895 1 95.44 135 LEU B CA 1
ATOM 3166 C C . LEU B 1 135 ? 14.562 -5.199 6.277 1 95.44 135 LEU B C 1
ATOM 3168 O O . LEU B 1 135 ? 15.266 -5.461 7.254 1 95.44 135 LEU B O 1
ATOM 3172 N N . VAL B 1 136 ? 13.359 -4.5 6.34 1 93.88 136 VAL B N 1
ATOM 3173 C CA . VAL B 1 136 ? 13.055 -3.875 7.625 1 93.88 136 VAL B CA 1
ATOM 3174 C C . VAL B 1 136 ? 11.773 -4.477 8.203 1 93.88 136 VAL B C 1
ATOM 3176 O O . VAL B 1 136 ? 11.461 -4.27 9.375 1 93.88 136 VAL B O 1
ATOM 3179 N N . ARG B 1 137 ? 11.07 -5.176 7.445 1 94.25 137 ARG B N 1
ATOM 3180 C CA . ARG B 1 137 ? 9.82 -5.75 7.934 1 94.25 137 ARG B CA 1
ATOM 3181 C C . ARG B 1 137 ? 9.398 -6.945 7.082 1 94.25 137 ARG B C 1
ATOM 3183 O O . ARG B 1 137 ? 9.523 -6.914 5.855 1 94.25 137 ARG B O 1
ATOM 3190 N N . VAL B 1 138 ? 8.922 -8.039 7.703 1 96.44 138 VAL B N 1
ATOM 3191 C CA . VAL B 1 138 ? 8.367 -9.227 7.059 1 96.44 138 VAL B CA 1
ATOM 3192 C C . VAL B 1 138 ? 6.949 -9.477 7.559 1 96.44 138 VAL B C 1
ATOM 3194 O O . VAL B 1 138 ? 6.727 -9.625 8.766 1 96.44 138 VAL B O 1
ATOM 3197 N N . GLU B 1 139 ? 6.066 -9.477 6.582 1 95.5 139 GLU B N 1
ATOM 3198 C CA . GLU B 1 139 ? 4.664 -9.734 6.898 1 95.5 139 GLU B CA 1
ATOM 3199 C C . GLU B 1 139 ? 4.164 -10.992 6.195 1 95.5 139 GLU B C 1
ATOM 3201 O O . GLU B 1 139 ? 4.762 -11.445 5.215 1 95.5 139 GLU B O 1
ATOM 3206 N N . LYS B 1 140 ? 3.156 -11.602 6.773 1 94.38 140 LYS B N 1
ATOM 3207 C CA . LYS B 1 140 ? 2.49 -12.734 6.141 1 94.38 140 LYS B CA 1
ATOM 3208 C C . LYS B 1 140 ? 0.996 -12.469 5.977 1 94.38 140 LYS B C 1
ATOM 3210 O O . LYS B 1 140 ? 0.395 -11.75 6.773 1 94.38 140 LYS B O 1
ATOM 3215 N N . ARG B 1 141 ? 0.495 -13.148 4.98 1 91.12 141 ARG B N 1
ATOM 3216 C CA . ARG B 1 141 ? -0.937 -13 4.738 1 91.12 141 ARG B CA 1
ATOM 3217 C C . ARG B 1 141 ? -1.748 -13.844 5.719 1 91.12 141 ARG B C 1
ATOM 3219 O O . ARG B 1 141 ? -1.384 -14.984 6.016 1 91.12 141 ARG B O 1
ATOM 3226 N N . ARG B 1 142 ? -2.834 -13.25 6.172 1 90.25 142 ARG B N 1
ATOM 3227 C CA . ARG B 1 142 ? -3.791 -13.938 7.035 1 90.25 142 ARG B CA 1
ATOM 3228 C C . ARG B 1 142 ? -5.184 -13.938 6.414 1 90.25 142 ARG B C 1
ATOM 3230 O O . ARG B 1 142 ? -5.641 -12.914 5.906 1 90.25 142 ARG B O 1
ATOM 3237 N N . ASN B 1 143 ? -5.812 -15.078 6.449 1 88.44 143 ASN B N 1
ATOM 3238 C CA . ASN B 1 143 ? -7.188 -15.188 5.973 1 88.44 143 ASN B CA 1
ATOM 3239 C C . ASN B 1 143 ? -8.195 -14.977 7.102 1 88.44 143 ASN B C 1
ATOM 3241 O O . ASN B 1 143 ? -7.883 -15.227 8.266 1 88.44 143 ASN B O 1
ATOM 3245 N N . PRO B 1 144 ? -9.359 -14.508 6.762 1 89.69 144 PRO B N 1
ATOM 3246 C CA . PRO B 1 144 ? -10.375 -14.289 7.797 1 89.69 144 PRO B CA 1
ATOM 3247 C C . PRO B 1 144 ? -10.797 -15.586 8.484 1 89.69 144 PRO B C 1
ATOM 3249 O O . PRO B 1 144 ? -10.844 -16.641 7.848 1 89.69 144 PRO B O 1
ATOM 3252 N N . SER B 1 145 ? -11.086 -15.461 9.766 1 91.94 145 SER B N 1
ATOM 3253 C CA . SER B 1 145 ? -11.633 -16.578 10.523 1 91.94 145 SER B CA 1
ATOM 3254 C C . SER B 1 145 ? -13.078 -16.859 10.125 1 91.94 145 SER B C 1
ATOM 3256 O O . SER B 1 145 ? -13.68 -16.094 9.375 1 91.94 145 SER B O 1
ATOM 3258 N N . LYS B 1 146 ? -13.57 -18 10.648 1 91.75 146 LYS B N 1
ATOM 3259 C CA . LYS B 1 146 ? -14.969 -18.328 10.406 1 91.75 146 LYS B CA 1
ATOM 3260 C C . LYS B 1 146 ? -15.891 -17.219 10.914 1 91.75 146 LYS B C 1
ATOM 3262 O O . LYS B 1 146 ? -16.828 -16.828 10.219 1 91.75 146 LYS B O 1
ATOM 3267 N N . ALA B 1 147 ? -15.602 -16.719 12.086 1 92.19 147 ALA B N 1
ATOM 3268 C CA . ALA B 1 147 ? -16.391 -15.641 12.68 1 92.19 147 ALA B CA 1
ATOM 3269 C C . ALA B 1 147 ? -16.328 -14.383 11.82 1 92.19 147 ALA B C 1
ATOM 3271 O O . ALA B 1 147 ? -17.344 -13.703 11.625 1 92.19 147 ALA B O 1
ATOM 3272 N N . GLN B 1 148 ? -15.211 -14.094 11.266 1 91.75 148 GLN B N 1
ATOM 3273 C CA . GLN B 1 148 ? -15.023 -12.914 10.422 1 91.75 148 GLN B CA 1
ATOM 3274 C C . GLN B 1 148 ? -15.742 -13.07 9.086 1 91.75 148 GLN B C 1
ATOM 3276 O O . GLN B 1 148 ? -16.312 -12.109 8.562 1 91.75 148 GLN B O 1
ATOM 3281 N N . LYS B 1 149 ? -15.758 -14.219 8.578 1 90.25 149 LYS B N 1
ATOM 3282 C CA . LYS B 1 149 ? -16.484 -14.484 7.34 1 90.25 149 LYS B CA 1
ATOM 3283 C C . LYS B 1 149 ? -17.984 -14.273 7.523 1 90.25 149 LYS B C 1
ATOM 3285 O O . LYS B 1 149 ? -18.656 -13.805 6.609 1 90.25 149 LYS B O 1
ATOM 3290 N N . GLN B 1 150 ? -18.438 -14.602 8.68 1 91.19 150 GLN B N 1
ATOM 3291 C CA . GLN B 1 150 ? -19.844 -14.391 8.992 1 91.19 150 GLN B CA 1
ATOM 3292 C C . GLN B 1 150 ? -20.188 -12.906 9.031 1 91.19 150 GLN B C 1
ATOM 3294 O O . GLN B 1 150 ? -21.344 -12.516 8.82 1 91.19 150 GLN B O 1
ATOM 3299 N N . GLN B 1 151 ? -19.141 -12.117 9.234 1 89.31 151 GLN B N 1
ATOM 3300 C CA . GLN B 1 151 ? -19.328 -10.664 9.266 1 89.31 151 GLN B CA 1
ATOM 3301 C C . GLN B 1 151 ? -19.188 -10.07 7.867 1 89.31 151 GLN B C 1
ATOM 3303 O O . GLN B 1 151 ? -19.234 -8.844 7.699 1 89.31 151 GLN B O 1
ATOM 3308 N N . GLY B 1 152 ? -18.891 -10.961 6.945 1 88.69 152 GLY B N 1
ATOM 3309 C CA . GLY B 1 152 ? -18.812 -10.5 5.57 1 88.69 152 GLY B CA 1
ATOM 3310 C C . GLY B 1 152 ? -17.391 -10.258 5.109 1 88.69 152 GLY B C 1
ATOM 3311 O O . GLY B 1 152 ? -17.156 -9.836 3.975 1 88.69 152 GLY B O 1
ATOM 3312 N N . ILE B 1 153 ? -16.453 -10.578 5.988 1 86.19 153 ILE B N 1
ATOM 3313 C CA . ILE B 1 153 ? -15.055 -10.391 5.633 1 86.19 153 ILE B CA 1
ATOM 3314 C C . ILE B 1 153 ? -14.562 -11.578 4.805 1 86.19 153 ILE B C 1
ATOM 3316 O O . ILE B 1 153 ? -14.5 -12.703 5.301 1 86.19 153 ILE B O 1
ATOM 3320 N N . VAL B 1 154 ? -14.188 -11.25 3.576 1 82.31 154 VAL B N 1
ATOM 3321 C CA . VAL B 1 154 ? -13.797 -12.344 2.684 1 82.31 154 VAL B CA 1
ATOM 3322 C C . VAL B 1 154 ? -12.312 -12.227 2.354 1 82.31 154 VAL B C 1
ATOM 3324 O O . VAL B 1 154 ? -11.617 -13.242 2.248 1 82.31 154 VAL B O 1
ATOM 3327 N N . ASP B 1 155 ? -11.891 -11.031 2.268 1 82.25 155 ASP B N 1
ATOM 3328 C CA . ASP B 1 155 ? -10.5 -10.836 1.864 1 82.25 155 ASP B CA 1
ATOM 3329 C C . ASP B 1 155 ? -9.57 -10.82 3.078 1 82.25 155 ASP B C 1
ATOM 3331 O O . ASP B 1 155 ? -9.93 -10.297 4.137 1 82.25 155 ASP B O 1
ATOM 3335 N N . GLY B 1 156 ? -8.43 -11.336 2.834 1 88.88 156 GLY B N 1
ATOM 3336 C CA . GLY B 1 156 ? -7.426 -11.336 3.883 1 88.88 156 GLY B CA 1
ATOM 3337 C C . GLY B 1 156 ? -6.656 -10.031 3.975 1 88.88 156 GLY B C 1
ATOM 3338 O O . GLY B 1 156 ? -6.992 -9.055 3.299 1 88.88 156 GLY B O 1
ATOM 3339 N N . TRP B 1 157 ? -5.668 -10.023 4.895 1 89.12 157 TRP B N 1
ATOM 3340 C CA . TRP B 1 157 ? -4.758 -8.891 5.078 1 89.12 157 TRP B CA 1
ATOM 3341 C C . TRP B 1 157 ? -3.406 -9.367 5.602 1 89.12 157 TRP B C 1
ATOM 3343 O O . TRP B 1 157 ? -3.223 -10.547 5.887 1 89.12 157 TRP B O 1
ATOM 3353 N N . TYR B 1 158 ? -2.477 -8.453 5.59 1 91.06 158 TYR B N 1
ATOM 3354 C CA . TYR B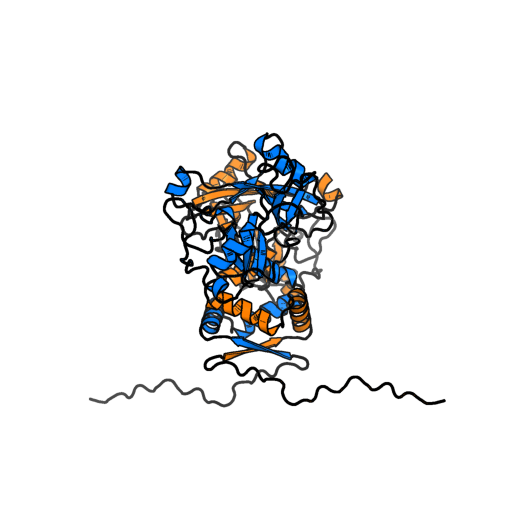 1 158 ? -1.156 -8.805 6.098 1 91.06 158 TYR B CA 1
ATOM 3355 C C . TYR B 1 158 ? -1.068 -8.562 7.598 1 91.06 158 TYR B C 1
ATOM 3357 O O . TYR B 1 158 ? -1.784 -7.719 8.141 1 91.06 158 TYR B O 1
ATOM 3365 N N . VAL B 1 159 ? -0.246 -9.359 8.242 1 93.19 159 VAL B N 1
ATOM 3366 C CA . VAL B 1 159 ? 0.111 -9.18 9.648 1 93.19 159 VAL B CA 1
ATOM 3367 C C . VAL B 1 159 ? 1.617 -9.359 9.828 1 93.19 159 VAL B C 1
ATOM 3369 O O . VAL B 1 159 ? 2.273 -10 9 1 93.19 159 VAL B O 1
ATOM 3372 N N . ASP B 1 160 ? 2.133 -8.844 10.906 1 94.19 160 ASP B N 1
ATOM 3373 C CA . ASP B 1 160 ? 3.555 -9.023 11.188 1 94.19 160 ASP B CA 1
ATOM 3374 C C . ASP B 1 160 ? 3.873 -10.492 11.484 1 94.19 160 ASP B C 1
ATOM 3376 O O . ASP B 1 160 ? 3.094 -11.172 12.148 1 94.19 160 ASP B O 1
ATOM 3380 N N . THR B 1 161 ? 5.039 -10.859 11.023 1 95.19 161 THR B N 1
ATOM 3381 C CA . THR B 1 161 ? 5.559 -12.141 11.484 1 95.19 161 THR B CA 1
ATOM 3382 C C . THR B 1 161 ? 6.102 -12.023 12.906 1 95.19 161 THR B C 1
ATOM 3384 O O . THR B 1 161 ? 6.434 -10.93 13.359 1 95.19 161 THR B O 1
ATOM 3387 N N . ASP B 1 162 ? 6.129 -13.18 13.539 1 91.5 162 ASP B N 1
ATOM 3388 C CA . ASP B 1 162 ? 6.73 -13.297 14.867 1 91.5 162 ASP B CA 1
ATOM 3389 C C . ASP B 1 162 ? 8.094 -13.984 14.789 1 91.5 162 ASP B C 1
ATOM 3391 O O . ASP B 1 162 ? 8.172 -15.18 14.484 1 91.5 162 ASP B O 1
ATOM 3395 N N . GLU B 1 163 ? 9.117 -13.266 15.141 1 89.25 163 GLU B N 1
ATOM 3396 C CA . GLU B 1 163 ? 10.484 -13.773 15.047 1 89.25 163 GLU B CA 1
ATOM 3397 C C . GLU B 1 163 ? 10.664 -15.023 15.906 1 89.25 163 GLU B C 1
ATOM 3399 O O . GLU B 1 163 ? 11.5 -15.875 15.602 1 89.25 163 GLU B O 1
ATOM 3404 N N . HIS B 1 164 ? 9.859 -15.102 16.906 1 89.25 164 HIS B N 1
ATOM 3405 C CA . HIS B 1 164 ? 10.023 -16.219 17.828 1 89.25 164 HIS B CA 1
ATOM 3406 C C . HIS B 1 164 ? 8.914 -17.234 17.641 1 89.25 164 HIS B C 1
ATOM 3408 O O . HIS B 1 164 ? 8.859 -18.234 18.375 1 89.25 164 HIS B O 1
ATOM 3414 N N . GLY B 1 165 ? 8.078 -16.984 16.719 1 89.06 165 GLY B N 1
ATOM 3415 C CA . GLY B 1 165 ? 6.992 -17.922 16.453 1 89.06 165 GLY B CA 1
ATOM 3416 C C . GLY B 1 165 ? 7.398 -19.062 15.547 1 89.06 165 GLY B C 1
ATOM 3417 O O . GLY B 1 165 ? 7.957 -18.844 14.469 1 89.06 165 GLY B O 1
ATOM 3418 N N . ALA B 1 166 ? 7.109 -20.281 15.883 1 90.69 166 ALA B N 1
ATOM 3419 C CA . ALA B 1 166 ? 7.445 -21.453 15.094 1 90.69 166 ALA B CA 1
ATOM 3420 C C . ALA B 1 166 ? 6.758 -21.422 13.734 1 90.69 166 ALA B C 1
ATOM 3422 O O . ALA B 1 166 ? 7.32 -21.875 12.734 1 90.69 166 ALA B O 1
ATOM 3423 N N . GLU B 1 167 ? 5.598 -20.859 13.695 1 91.12 167 GLU B N 1
ATOM 3424 C CA . GLU B 1 167 ? 4.805 -20.859 12.469 1 91.12 167 GLU B CA 1
ATOM 3425 C C . GLU B 1 167 ? 5.414 -19.938 11.414 1 91.12 167 GLU B C 1
ATOM 3427 O O . GLU B 1 167 ? 5.098 -20.047 10.227 1 91.12 167 GLU B O 1
ATOM 3432 N N . ASP B 1 168 ? 6.32 -19.062 11.867 1 95.31 168 ASP B N 1
ATOM 3433 C CA . ASP B 1 168 ? 6.867 -18.078 10.945 1 95.31 168 ASP B CA 1
ATOM 3434 C C . ASP B 1 168 ? 8.328 -18.375 10.625 1 95.31 168 ASP B C 1
ATOM 3436 O O . ASP B 1 168 ? 8.969 -17.641 9.867 1 95.31 168 ASP B O 1
ATOM 3440 N N . ARG B 1 169 ? 8.766 -19.453 11.125 1 95.75 169 ARG B N 1
ATOM 3441 C CA . ARG B 1 169 ? 10.188 -19.766 11.047 1 95.75 169 ARG B CA 1
ATOM 3442 C C . ARG B 1 169 ? 10.656 -19.812 9.594 1 95.75 169 ARG B C 1
ATOM 3444 O O . ARG B 1 169 ? 11.664 -19.188 9.242 1 95.75 169 ARG B O 1
ATOM 3451 N N . TRP B 1 170 ? 9.914 -20.484 8.789 1 96.62 170 TRP B N 1
ATOM 3452 C CA . TRP B 1 170 ? 10.406 -20.734 7.434 1 96.62 170 TRP B CA 1
ATOM 3453 C C . TRP B 1 170 ? 10.133 -19.531 6.531 1 96.62 170 TRP B C 1
ATOM 3455 O O . TRP B 1 170 ? 10.859 -19.297 5.566 1 96.62 170 TRP B O 1
ATOM 3465 N N . ILE B 1 171 ? 9.117 -18.75 6.848 1 97.19 171 ILE B N 1
ATOM 3466 C CA . ILE B 1 171 ? 8.883 -17.484 6.168 1 97.19 171 ILE B 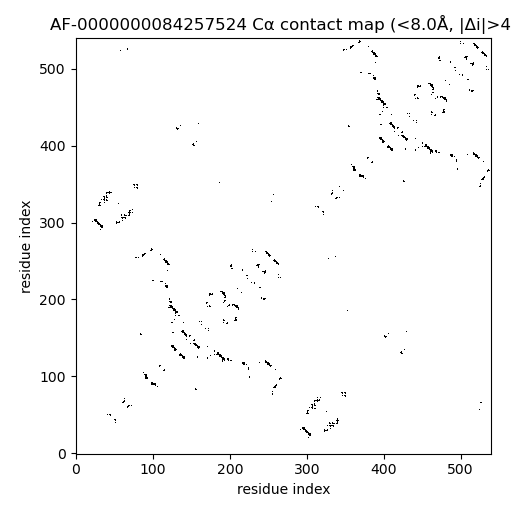CA 1
ATOM 3467 C C . ILE B 1 171 ? 10.055 -16.531 6.43 1 97.19 171 ILE B C 1
ATOM 3469 O O . ILE B 1 171 ? 10.57 -15.898 5.504 1 97.19 171 ILE B O 1
ATOM 3473 N N . LEU B 1 172 ? 10.43 -16.516 7.641 1 97.81 172 LEU B N 1
ATOM 3474 C CA . LEU B 1 172 ? 11.531 -15.641 8.031 1 97.81 172 LEU B CA 1
ATOM 3475 C C . LEU B 1 172 ? 12.844 -16.125 7.41 1 97.81 172 LEU B C 1
ATOM 3477 O O . LEU B 1 172 ? 13.656 -15.305 6.977 1 97.81 172 LEU B O 1
ATOM 3481 N N . ALA B 1 173 ? 13.008 -17.406 7.387 1 97.25 173 ALA B N 1
ATOM 3482 C CA . ALA B 1 173 ? 14.188 -17.969 6.727 1 97.25 173 ALA B CA 1
ATOM 3483 C C . ALA B 1 173 ? 14.227 -17.562 5.254 1 97.25 173 ALA B C 1
ATOM 3485 O O . ALA B 1 173 ? 15.273 -17.172 4.734 1 97.25 173 ALA B O 1
ATOM 3486 N N . ALA B 1 174 ? 13.133 -17.672 4.566 1 98.06 174 ALA B N 1
ATOM 3487 C CA . ALA B 1 174 ? 13.031 -17.297 3.162 1 98.06 174 ALA B CA 1
ATOM 3488 C C . ALA B 1 174 ? 13.367 -15.82 2.971 1 98.06 174 ALA B C 1
ATOM 3490 O O . ALA B 1 174 ? 14.109 -15.453 2.057 1 98.06 174 ALA B O 1
ATOM 3491 N N . ALA B 1 175 ? 12.82 -14.984 3.814 1 97.88 175 ALA B N 1
ATOM 3492 C CA . ALA B 1 175 ? 13.055 -13.547 3.736 1 97.88 175 ALA B CA 1
ATOM 3493 C C . ALA B 1 175 ? 14.539 -13.227 3.924 1 97.88 175 ALA B C 1
ATOM 3495 O O . ALA B 1 175 ? 15.109 -12.438 3.166 1 97.88 175 ALA B O 1
ATOM 3496 N N . ARG B 1 176 ? 15.133 -13.867 4.875 1 96.81 176 ARG B N 1
ATOM 3497 C CA . ARG B 1 176 ? 16.531 -13.617 5.172 1 96.81 176 ARG B CA 1
ATOM 3498 C C . ARG B 1 176 ? 17.438 -14.102 4.039 1 96.81 176 ARG B C 1
ATOM 3500 O O . ARG B 1 176 ? 18.484 -13.516 3.783 1 96.81 176 ARG B O 1
ATOM 3507 N N . ASN B 1 177 ? 16.984 -15.109 3.416 1 97.19 177 ASN B N 1
ATOM 3508 C CA . ASN B 1 177 ? 17.781 -15.711 2.342 1 97.19 177 ASN B CA 1
ATOM 3509 C C . ASN B 1 177 ? 17.578 -14.969 1.023 1 97.19 177 ASN B C 1
ATOM 3511 O O . ASN B 1 177 ? 18.141 -15.352 -0 1 97.19 177 ASN B O 1
ATOM 3515 N N . THR B 1 178 ? 16.828 -13.984 0.975 1 96.19 178 THR B N 1
ATOM 3516 C CA . THR B 1 178 ? 16.562 -13.203 -0.228 1 96.19 178 THR B CA 1
ATOM 3517 C C . THR B 1 178 ? 17.359 -11.898 -0.223 1 96.19 178 THR B C 1
ATOM 3519 O O . THR B 1 178 ? 17.219 -11.086 0.694 1 96.19 178 THR B O 1
ATOM 3522 N N . ASP B 1 179 ? 18.156 -11.711 -1.234 1 93.69 179 ASP B N 1
ATOM 3523 C CA . ASP B 1 179 ? 18.938 -10.484 -1.361 1 93.69 179 ASP B CA 1
ATOM 3524 C C . ASP B 1 179 ? 18.062 -9.336 -1.862 1 93.69 179 ASP B C 1
ATOM 3526 O O . ASP B 1 179 ? 17.641 -9.328 -3.02 1 93.69 179 ASP B O 1
ATOM 3530 N N . VAL B 1 180 ? 17.859 -8.352 -1.037 1 92.12 180 VAL B N 1
ATOM 3531 C CA . VAL B 1 180 ? 16.969 -7.25 -1.404 1 92.12 180 VAL B CA 1
ATOM 3532 C C . VAL B 1 180 ? 17.797 -5.98 -1.625 1 92.12 180 VAL B C 1
ATOM 3534 O O . VAL B 1 180 ? 17.234 -4.883 -1.702 1 92.12 180 VAL B O 1
ATOM 3537 N N . SER B 1 181 ? 19.078 -6.035 -1.734 1 88.06 181 SER B N 1
ATOM 3538 C CA . SER B 1 181 ? 19.969 -4.883 -1.775 1 88.06 181 SER B CA 1
ATOM 3539 C C . SER B 1 181 ? 19.656 -3.984 -2.969 1 88.06 181 SER B C 1
ATOM 3541 O O . SER B 1 181 ? 19.859 -2.77 -2.908 1 88.06 181 SER B O 1
ATOM 3543 N N . ASP B 1 182 ? 19.125 -4.598 -4.008 1 80.38 182 ASP B N 1
ATOM 3544 C CA . ASP B 1 182 ? 18.875 -3.816 -5.211 1 80.38 182 ASP B CA 1
ATOM 3545 C C . ASP B 1 182 ? 17.375 -3.518 -5.371 1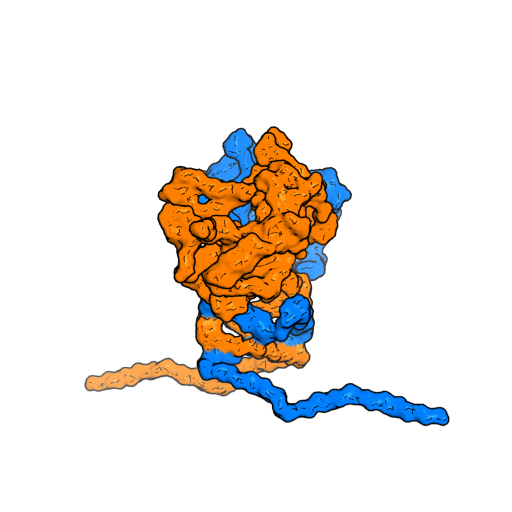 80.38 182 ASP B C 1
ATOM 3547 O O . ASP B 1 182 ? 16.953 -3.033 -6.418 1 80.38 182 ASP B O 1
ATOM 3551 N N . TRP B 1 183 ? 16.641 -3.781 -4.316 1 78.19 183 TRP B N 1
ATOM 3552 C CA . TRP B 1 183 ? 15.203 -3.51 -4.398 1 78.19 183 TRP B CA 1
ATOM 3553 C C . TRP B 1 183 ? 14.906 -2.045 -4.09 1 78.19 183 TRP B C 1
ATOM 3555 O O . TRP B 1 183 ? 15.562 -1.438 -3.24 1 78.19 183 TRP B O 1
ATOM 3565 N N . PRO B 1 184 ? 13.906 -1.507 -4.766 1 71.81 184 PRO B N 1
ATOM 3566 C CA . PRO B 1 184 ? 13.5 -0.157 -4.371 1 71.81 184 PRO B CA 1
ATOM 3567 C C . PRO B 1 184 ? 12.852 -0.115 -2.99 1 71.81 184 PRO B C 1
ATOM 3569 O O . PRO B 1 184 ? 12.297 -1.117 -2.537 1 71.81 184 PRO B O 1
ATOM 3572 N N . ASP B 1 185 ? 12.938 1.029 -2.381 1 72.69 185 ASP B N 1
ATOM 3573 C CA . ASP B 1 185 ? 12.234 1.211 -1.118 1 72.69 185 ASP B CA 1
ATOM 3574 C C . ASP B 1 185 ? 10.734 0.994 -1.294 1 72.69 185 ASP B C 1
ATOM 3576 O O . ASP B 1 185 ? 10.156 1.397 -2.307 1 72.69 185 ASP B O 1
ATOM 3580 N N . GLY B 1 186 ? 10.164 0.303 -0.325 1 78.56 186 GLY B N 1
ATOM 3581 C CA . GLY B 1 186 ? 8.734 0.084 -0.406 1 78.56 186 GLY B CA 1
ATOM 3582 C C . GLY B 1 186 ? 8.305 -1.27 0.127 1 78.56 186 GLY B C 1
ATOM 3583 O O . GLY B 1 186 ? 9.078 -1.956 0.792 1 78.56 186 GLY B O 1
ATOM 3584 N N . GLU B 1 187 ? 7 -1.502 0.013 1 81.88 187 GLU B N 1
ATOM 3585 C CA . GLU B 1 187 ? 6.398 -2.777 0.389 1 81.88 187 GLU B CA 1
ATOM 3586 C C . GLU B 1 187 ? 6.207 -3.678 -0.829 1 81.88 187 GLU B C 1
ATOM 3588 O O . GLU B 1 187 ? 5.602 -3.268 -1.82 1 81.88 187 GLU B O 1
ATOM 3593 N N . HIS B 1 188 ? 6.742 -4.906 -0.707 1 82.31 188 HIS B N 1
ATOM 3594 C CA . HIS B 1 188 ? 6.777 -5.801 -1.86 1 82.31 188 HIS B CA 1
ATOM 3595 C C . HIS B 1 188 ? 6.043 -7.105 -1.57 1 82.31 188 HIS B C 1
ATOM 3597 O O . HIS B 1 188 ? 6.52 -7.93 -0.792 1 82.31 188 HIS B O 1
ATOM 3603 N N . PRO B 1 189 ? 4.875 -7.273 -2.193 1 83.56 189 PRO B N 1
ATOM 3604 C CA . PRO B 1 189 ? 4.266 -8.602 -2.104 1 83.56 189 PRO B CA 1
ATOM 3605 C C . PRO B 1 189 ? 5.117 -9.688 -2.76 1 83.56 189 PRO B C 1
ATOM 3607 O O . PRO B 1 189 ? 5.699 -9.461 -3.826 1 83.56 189 PRO B O 1
ATOM 3610 N N . CYS B 1 190 ? 5.246 -10.836 -2.055 1 89 190 CYS B N 1
ATOM 3611 C CA . CYS B 1 190 ? 6.094 -11.938 -2.498 1 89 190 CYS B CA 1
ATOM 3612 C C . CYS B 1 190 ? 5.434 -13.281 -2.221 1 89 190 CYS B C 1
ATOM 3614 O O . CYS B 1 190 ? 4.445 -13.352 -1.486 1 89 190 CYS B O 1
ATOM 3616 N N . GLU B 1 191 ? 6.023 -14.227 -2.869 1 91 191 GLU B N 1
ATOM 3617 C CA . GLU B 1 191 ? 5.766 -15.617 -2.504 1 91 191 GLU B CA 1
ATOM 3618 C C . GLU B 1 191 ? 6.977 -16.234 -1.817 1 91 191 GLU B C 1
ATOM 3620 O O . GLU B 1 191 ? 8.086 -16.219 -2.359 1 91 191 GLU B O 1
ATOM 3625 N N . ALA B 1 192 ? 6.75 -16.672 -0.604 1 96.44 192 ALA B N 1
ATOM 3626 C CA . ALA B 1 192 ? 7.797 -17.438 0.072 1 96.44 192 ALA B CA 1
ATOM 3627 C C . ALA B 1 192 ? 7.762 -18.906 -0.345 1 96.44 192 ALA B C 1
ATOM 3629 O O . ALA B 1 192 ? 6.703 -19.531 -0.309 1 96.44 192 ALA B O 1
ATOM 3630 N N . LEU B 1 193 ? 8.953 -19.375 -0.704 1 95.81 193 LEU B N 1
ATOM 3631 C CA . LEU B 1 193 ? 9.117 -20.734 -1.19 1 95.81 193 LEU B CA 1
ATOM 3632 C C . LEU B 1 193 ? 10.281 -21.422 -0.485 1 95.81 193 LEU B C 1
ATOM 3634 O O . LEU B 1 193 ? 11.148 -20.766 0.089 1 95.81 193 LEU B O 1
ATOM 3638 N N . GLY B 1 194 ? 10.211 -22.875 -0.588 1 96.62 194 GLY B N 1
ATOM 3639 C CA . GLY B 1 194 ? 11.367 -23.578 -0.057 1 96.62 194 GLY B CA 1
ATOM 3640 C C . GLY B 1 194 ? 11.039 -24.953 0.477 1 96.62 194 GLY B C 1
ATOM 3641 O O . GLY B 1 194 ? 9.883 -25.375 0.446 1 96.62 194 GLY B O 1
ATOM 3642 N N . PRO B 1 195 ? 12.031 -25.625 1.037 1 97.25 195 PRO B N 1
ATOM 3643 C CA . PRO B 1 195 ? 11.922 -27.031 1.407 1 97.25 195 PRO B CA 1
ATOM 3644 C C . PRO B 1 195 ? 10.922 -27.281 2.533 1 97.25 195 PRO B C 1
ATOM 3646 O O . PRO B 1 195 ? 10.383 -28.375 2.656 1 97.25 195 PRO B O 1
ATOM 3649 N N . ARG B 1 196 ? 10.648 -26.25 3.293 1 96.5 196 ARG B N 1
ATOM 3650 C CA . ARG B 1 196 ? 9.758 -26.469 4.43 1 96.5 196 ARG B CA 1
ATOM 3651 C C . ARG B 1 196 ? 8.523 -25.578 4.332 1 96.5 196 ARG B C 1
ATOM 3653 O O . ARG B 1 196 ? 7.898 -25.25 5.344 1 96.5 196 ARG B O 1
ATOM 3660 N N . VAL B 1 197 ? 8.32 -25.156 3.131 1 95.62 197 VAL B N 1
ATOM 3661 C CA . VAL B 1 197 ? 7.133 -24.344 2.877 1 95.62 197 VAL B CA 1
ATOM 3662 C C . VAL B 1 197 ? 6.145 -25.141 2.025 1 95.62 197 VAL B C 1
ATOM 3664 O O . VAL B 1 197 ? 6.469 -25.562 0.913 1 95.62 197 VAL B O 1
ATOM 3667 N N . GLN B 1 198 ? 5 -25.359 2.492 1 92.88 198 GLN B N 1
ATOM 3668 C CA . GLN B 1 198 ? 3.873 -25.984 1.814 1 92.88 198 GLN B CA 1
ATOM 3669 C C . GLN B 1 198 ? 4.305 -27.281 1.124 1 92.88 198 GLN B C 1
ATOM 3671 O O . GLN B 1 198 ? 3.994 -27.5 -0.049 1 92.88 198 GLN B O 1
ATOM 3676 N N . GLY B 1 199 ? 5.082 -28.016 1.786 1 94 199 GLY B N 1
ATOM 3677 C CA . GLY B 1 199 ? 5.48 -29.312 1.282 1 94 199 GLY B CA 1
ATOM 3678 C C . GLY B 1 199 ? 6.5 -29.234 0.164 1 94 199 GLY B C 1
ATOM 3679 O O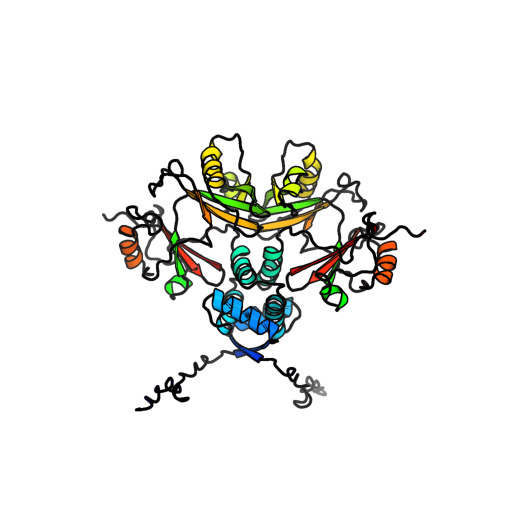 . GLY B 1 199 ? 6.809 -30.25 -0.472 1 94 199 GLY B O 1
ATOM 3680 N N . ASN B 1 200 ? 6.984 -28.141 -0.266 1 96.06 200 ASN B N 1
ATOM 3681 C CA . ASN B 1 200 ? 8.023 -27.875 -1.256 1 96.06 200 ASN B CA 1
ATOM 3682 C C . ASN B 1 200 ? 7.629 -28.406 -2.633 1 96.06 200 ASN B C 1
ATOM 3684 O O . ASN B 1 200 ? 8.367 -29.172 -3.244 1 96.06 200 ASN B O 1
ATOM 3688 N N . PRO B 1 201 ? 6.512 -27.969 -3.143 1 94.56 201 PRO B N 1
ATOM 3689 C CA . PRO B 1 201 ? 6.031 -28.516 -4.41 1 94.56 201 PRO B CA 1
ATOM 3690 C C . PRO B 1 201 ? 7.008 -28.297 -5.562 1 94.56 201 PRO B C 1
ATOM 3692 O O . PRO B 1 201 ? 6.961 -29 -6.566 1 94.56 201 PRO B O 1
ATOM 3695 N N . LEU B 1 202 ? 7.918 -27.391 -5.379 1 93.81 202 LEU B N 1
ATOM 3696 C CA . LEU B 1 202 ? 8.836 -27.062 -6.465 1 93.81 202 LEU B CA 1
ATOM 3697 C C . LEU B 1 202 ? 10.211 -27.688 -6.219 1 93.81 202 LEU B C 1
ATOM 3699 O O . LEU B 1 202 ? 11.156 -27.422 -6.969 1 93.81 202 LEU B O 1
ATOM 3703 N N . GLY B 1 203 ? 10.336 -28.359 -5.133 1 95.69 203 GLY B N 1
ATOM 3704 C CA . GLY B 1 203 ? 11.562 -29.078 -4.848 1 95.69 203 GLY B CA 1
ATOM 3705 C C . GLY B 1 203 ? 12.766 -28.172 -4.688 1 95.69 203 GL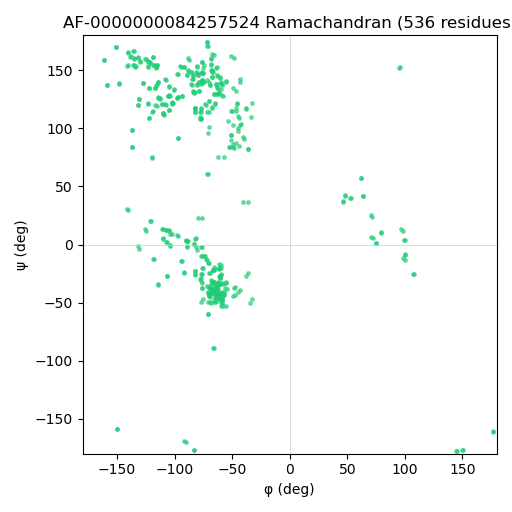Y B C 1
ATOM 3706 O O . GLY B 1 203 ? 13.852 -28.484 -5.172 1 95.69 203 GLY B O 1
ATOM 3707 N N . LEU B 1 204 ? 12.586 -27.141 -4.047 1 95.38 204 LEU B N 1
ATOM 3708 C CA . LEU B 1 204 ? 13.672 -26.172 -3.906 1 95.38 204 LEU B CA 1
ATOM 3709 C C . LEU B 1 204 ? 14.641 -26.609 -2.811 1 95.38 204 LEU B C 1
ATOM 3711 O O . LEU B 1 204 ? 14.234 -27.234 -1.834 1 95.38 204 LEU B O 1
ATOM 3715 N N . GLU B 1 205 ? 15.828 -26.188 -2.939 1 95.94 205 GLU B N 1
ATOM 3716 C CA . GLU B 1 205 ? 16.859 -26.547 -1.972 1 95.94 205 GLU B CA 1
ATOM 3717 C C . GLU B 1 205 ? 16.953 -25.516 -0.855 1 95.94 205 GLU B C 1
ATOM 3719 O O . GLU B 1 205 ? 17.422 -25.828 0.245 1 95.94 205 GLU B O 1
ATOM 3724 N N . GLU B 1 206 ? 16.531 -24.328 -1.158 1 96.25 206 GLU B N 1
ATOM 3725 C CA . GLU B 1 206 ? 16.625 -23.234 -0.197 1 96.25 206 GLU B CA 1
ATOM 3726 C C . GLU B 1 206 ? 15.32 -22.453 -0.131 1 96.25 206 GLU B C 1
ATOM 3728 O O . GLU B 1 206 ? 14.539 -22.453 -1.084 1 96.25 206 GLU B O 1
ATOM 3733 N N . HIS B 1 207 ? 15.156 -21.891 0.997 1 97.69 207 HIS B N 1
ATOM 3734 C CA . HIS B 1 207 ? 14.047 -20.969 1.146 1 97.69 207 HIS B CA 1
ATOM 3735 C C . HIS B 1 207 ? 14.344 -19.625 0.476 1 97.69 207 HIS B C 1
ATOM 3737 O O . HIS B 1 207 ? 15.477 -19.141 0.533 1 97.69 207 HIS B O 1
ATOM 3743 N N . ARG B 1 208 ? 13.32 -19.062 -0.136 1 95.88 208 ARG B N 1
ATOM 3744 C CA . ARG B 1 208 ? 13.477 -17.734 -0.729 1 95.88 208 ARG B CA 1
ATOM 3745 C C . ARG B 1 208 ? 12.125 -17.062 -0.967 1 95.88 208 ARG B C 1
ATOM 3747 O O . ARG B 1 208 ? 11.102 -17.75 -1.041 1 95.88 208 ARG B O 1
ATOM 3754 N N . CYS B 1 209 ? 12.188 -15.773 -1.071 1 95.19 209 CYS B N 1
ATOM 3755 C CA . CYS B 1 209 ? 11.016 -15.008 -1.475 1 95.19 209 CYS B CA 1
ATOM 3756 C C . CYS B 1 209 ? 11.141 -14.531 -2.918 1 95.19 209 CYS B C 1
ATOM 3758 O O . CYS B 1 209 ? 12.219 -14.117 -3.346 1 95.19 209 CYS B O 1
ATOM 3760 N N . VAL B 1 210 ? 10.023 -14.68 -3.619 1 89.12 210 VAL B N 1
ATOM 3761 C CA . VAL B 1 210 ? 9.961 -14.203 -5 1 89.12 210 VAL B CA 1
ATOM 3762 C C . VAL B 1 210 ? 8.906 -13.102 -5.117 1 89.12 210 VAL B C 1
ATOM 3764 O O . VAL B 1 210 ? 7.727 -13.336 -4.859 1 89.12 210 VAL B O 1
ATOM 3767 N N . PRO B 1 211 ? 9.375 -11.945 -5.523 1 81.19 211 PRO B N 1
ATOM 3768 C CA . PRO B 1 211 ? 8.383 -10.875 -5.688 1 81.19 211 PRO B CA 1
ATOM 3769 C C . PRO B 1 211 ? 7.445 -11.117 -6.867 1 81.19 211 PRO B C 1
ATOM 3771 O O . PRO B 1 211 ? 7.863 -11.648 -7.898 1 81.19 211 PRO B O 1
ATOM 3774 N N . PHE B 1 212 ? 6.117 -10.875 -6.711 1 69.88 212 PHE B N 1
ATOM 3775 C CA . PHE B 1 212 ? 5.102 -11.133 -7.727 1 69.88 212 PHE B CA 1
ATOM 3776 C C . PHE B 1 212 ? 5.406 -10.359 -9 1 69.88 212 PHE B C 1
ATOM 3778 O O . PHE B 1 212 ? 5.078 -10.812 -10.102 1 69.88 212 PHE B O 1
ATOM 3785 N N . ASN B 1 213 ? 5.957 -9.227 -8.977 1 55.69 213 ASN B N 1
ATOM 3786 C CA . ASN B 1 213 ? 6.102 -8.383 -10.156 1 55.69 213 ASN B CA 1
ATOM 3787 C C . ASN B 1 213 ? 7.457 -8.586 -10.828 1 55.69 213 ASN B C 1
ATOM 3789 O O . ASN B 1 213 ? 7.645 -8.195 -11.984 1 55.69 213 ASN B O 1
ATOM 3793 N N . LEU B 1 214 ? 8.312 -9.164 -10.234 1 53.62 214 LEU B N 1
ATOM 3794 C CA . LEU B 1 214 ? 9.656 -9.055 -10.797 1 53.62 214 LEU B CA 1
ATOM 3795 C C . LEU B 1 214 ? 10.07 -10.359 -11.469 1 53.62 214 LEU B C 1
ATOM 3797 O O . LEU B 1 214 ? 10.836 -10.344 -12.438 1 53.62 214 LEU B O 1
ATOM 3801 N N . CYS B 1 215 ? 9.578 -11.414 -11.062 1 56.84 215 CYS B N 1
ATOM 3802 C CA . CYS B 1 215 ? 10.336 -12.578 -11.523 1 56.84 215 CYS B CA 1
ATOM 3803 C C . CYS B 1 215 ? 9.398 -13.719 -11.906 1 56.84 215 CYS B C 1
ATOM 3805 O O . CYS B 1 215 ? 9.797 -14.883 -11.898 1 56.84 215 CYS B O 1
ATOM 3807 N N . VAL B 1 216 ? 8.219 -13.32 -12.352 1 65.5 216 VAL B N 1
ATOM 3808 C CA . VAL B 1 216 ? 7.41 -14.5 -12.625 1 65.5 216 VAL B CA 1
ATOM 3809 C C . VAL B 1 216 ? 7.414 -14.797 -14.125 1 65.5 216 VAL B C 1
ATOM 3811 O O . VAL B 1 216 ? 7.27 -13.891 -14.945 1 65.5 216 VAL B O 1
ATOM 3814 N N . PRO B 1 217 ? 7.645 -16.125 -14.445 1 71.88 217 PRO B N 1
ATOM 3815 C CA . PRO B 1 217 ? 7.754 -16.516 -15.852 1 71.88 217 PRO B CA 1
ATOM 3816 C C . PRO B 1 217 ? 6.453 -16.297 -16.625 1 71.88 217 PRO B C 1
ATOM 3818 O O . PRO B 1 217 ? 5.375 -16.641 -16.141 1 71.88 217 PRO B O 1
ATOM 3821 N N . ALA B 1 218 ? 6.668 -15.781 -17.828 1 80.81 218 ALA B N 1
ATOM 3822 C CA . ALA B 1 218 ? 5.535 -15.641 -18.734 1 80.81 218 ALA B CA 1
ATOM 3823 C C . ALA B 1 218 ? 5.207 -16.969 -19.406 1 80.81 218 ALA B C 1
ATOM 3825 O O . ALA B 1 218 ? 6.09 -17.812 -19.609 1 80.81 218 ALA B O 1
ATOM 3826 N N . LEU B 1 219 ? 3.914 -17.141 -19.625 1 91 219 LEU B N 1
ATOM 3827 C CA . LEU B 1 219 ? 3.406 -18.312 -20.344 1 91 219 LEU B CA 1
ATOM 3828 C C . LEU B 1 219 ? 2.656 -17.875 -21.609 1 91 219 LEU B C 1
ATOM 3830 O O . LEU B 1 219 ? 1.444 -18.094 -21.719 1 91 219 LEU B O 1
ATOM 3834 N N . PRO B 1 220 ? 3.393 -17.469 -22.641 1 86.75 220 PRO B N 1
ATOM 3835 C CA . PRO B 1 220 ? 2.738 -16.875 -23.797 1 86.75 220 PRO B CA 1
ATOM 3836 C C . PRO B 1 220 ? 1.848 -17.875 -24.547 1 86.75 220 PRO B C 1
ATOM 3838 O O . PRO B 1 220 ? 0.91 -17.469 -25.234 1 86.75 220 PRO B O 1
ATOM 3841 N N . ASP B 1 221 ? 2.047 -19.125 -24.359 1 92.88 221 ASP B N 1
ATOM 3842 C CA . ASP B 1 221 ? 1.301 -20.125 -25.109 1 92.88 221 ASP B CA 1
ATOM 3843 C C . ASP B 1 221 ? 0.116 -20.656 -24.297 1 92.88 221 ASP B C 1
ATOM 3845 O O . ASP B 1 221 ? -0.535 -21.625 -24.703 1 92.88 221 ASP B O 1
ATOM 3849 N N . ALA B 1 222 ? -0.139 -20.047 -23.188 1 96 222 ALA B N 1
ATOM 3850 C CA . ALA B 1 222 ? -1.241 -20.531 -22.359 1 96 222 ALA B CA 1
ATOM 3851 C C . ALA B 1 222 ? -2.576 -20.391 -23.078 1 96 222 ALA B C 1
ATOM 3853 O O . ALA B 1 222 ? -2.9 -19.312 -23.594 1 96 222 ALA B O 1
ATOM 3854 N N . PRO B 1 223 ? -3.355 -21.484 -23.109 1 97.25 223 PRO B N 1
ATOM 3855 C CA . PRO B 1 223 ? -4.707 -21.406 -23.656 1 97.25 223 PRO B CA 1
ATOM 3856 C C . PRO B 1 223 ? -5.672 -20.641 -22.75 1 97.25 223 PRO B C 1
ATOM 3858 O O . PRO B 1 223 ? -5.32 -20.297 -21.625 1 97.25 223 PRO B O 1
ATOM 3861 N N . ARG B 1 224 ? -6.895 -20.438 -23.266 1 97.19 224 ARG B N 1
ATOM 3862 C CA . ARG B 1 224 ? -7.84 -19.672 -22.469 1 97.19 224 ARG B CA 1
ATOM 3863 C C . ARG B 1 224 ? -9.188 -20.359 -22.391 1 97.19 224 ARG B C 1
ATOM 3865 O O . ARG B 1 224 ? -10.094 -19.906 -21.688 1 97.19 224 ARG B O 1
ATOM 3872 N N . SER B 1 225 ? -9.297 -21.516 -23.078 1 96.94 225 SER B N 1
ATOM 3873 C CA . SER B 1 225 ? -10.523 -22.297 -22.984 1 96.94 225 SER B CA 1
ATOM 3874 C C . SER B 1 225 ? -10.461 -23.281 -21.812 1 96.94 225 SER B C 1
ATOM 3876 O O . SER B 1 225 ? -9.375 -23.672 -21.375 1 96.94 225 SER B O 1
ATOM 3878 N N . TYR B 1 226 ? -11.617 -23.75 -21.375 1 97.62 226 TYR B N 1
ATOM 3879 C CA . TYR B 1 226 ? -11.703 -24.703 -20.266 1 97.62 226 TYR B CA 1
ATOM 3880 C C . TYR B 1 226 ? -10.914 -25.969 -20.578 1 97.62 226 TYR B C 1
ATOM 3882 O O . TYR B 1 226 ? -10.031 -26.359 -19.812 1 97.62 226 TYR B O 1
ATOM 3890 N N . THR B 1 227 ? -11.203 -26.531 -21.688 1 97.06 227 THR B N 1
ATOM 3891 C CA . THR B 1 227 ? -10.547 -27.766 -22.078 1 97.06 227 THR B CA 1
ATOM 3892 C C . THR B 1 227 ? -9.062 -27.547 -22.328 1 97.06 227 THR B C 1
ATOM 3894 O O . THR B 1 227 ? -8.227 -28.359 -21.938 1 97.06 227 THR B O 1
ATOM 3897 N N . GLY B 1 228 ? -8.758 -26.484 -22.953 1 97.38 228 GLY B N 1
ATOM 3898 C CA . GLY B 1 228 ? -7.367 -26.156 -23.203 1 97.38 228 GLY B CA 1
ATOM 3899 C C . GLY B 1 228 ? -6.555 -25.969 -21.938 1 97.38 228 GLY B C 1
ATOM 3900 O O . GLY B 1 228 ? -5.43 -26.453 -21.844 1 97.38 228 GLY B O 1
ATOM 3901 N N . LEU B 1 229 ? -7.133 -25.25 -21.062 1 98.12 229 LEU B N 1
ATOM 3902 C CA . LEU B 1 229 ? -6.457 -24.984 -19.797 1 98.12 229 LEU B CA 1
ATOM 3903 C C . LEU B 1 229 ? -6.277 -26.266 -19 1 98.12 229 LEU B C 1
ATOM 3905 O O . LEU B 1 229 ? -5.227 -26.5 -18.406 1 98.12 229 LEU B O 1
ATOM 3909 N N . ARG B 1 230 ? -7.27 -27.094 -19.031 1 97.44 230 ARG B N 1
ATOM 3910 C CA . ARG B 1 230 ? -7.195 -28.375 -18.328 1 97.44 230 ARG B CA 1
ATOM 3911 C C . ARG B 1 230 ? -6.039 -29.219 -18.844 1 97.44 230 ARG B C 1
ATOM 3913 O O . ARG B 1 230 ? -5.238 -29.734 -18.062 1 97.44 230 ARG B O 1
ATOM 3920 N N . GLU B 1 231 ? -5.922 -29.312 -20.078 1 96.75 231 GLU B N 1
ATOM 3921 C CA . GLU B 1 231 ? -4.871 -30.109 -20.703 1 96.75 231 GLU B CA 1
ATOM 3922 C C . GLU B 1 231 ? -3.5 -29.469 -20.516 1 96.75 231 GLU B C 1
ATOM 3924 O O . GLU B 1 231 ? -2.529 -30.156 -20.188 1 96.75 231 GLU B O 1
ATOM 3929 N N . TYR B 1 232 ? -3.492 -28.234 -20.719 1 97.31 232 TYR B N 1
ATOM 3930 C CA . TYR B 1 232 ? -2.25 -27.484 -20.594 1 97.31 232 TYR B CA 1
ATOM 3931 C C . TYR B 1 232 ? -1.673 -27.594 -19.203 1 97.31 232 TYR B C 1
ATOM 3933 O O . TYR B 1 232 ? -0.484 -27.875 -19.031 1 97.31 232 TYR B O 1
ATOM 3941 N N . LEU B 1 233 ? -2.516 -27.469 -18.172 1 97.19 233 LEU B N 1
ATOM 3942 C CA . LEU B 1 233 ? -2.072 -27.422 -16.781 1 97.19 233 LEU B CA 1
ATOM 3943 C C . LEU B 1 233 ? -1.707 -28.828 -16.297 1 97.19 233 LEU B C 1
ATOM 3945 O O . LEU B 1 233 ? -0.891 -28.969 -15.391 1 97.19 233 LEU B O 1
ATOM 3949 N N . ALA B 1 234 ? -2.305 -29.828 -16.922 1 95.88 234 ALA B N 1
ATOM 3950 C CA . ALA B 1 234 ? -2.02 -31.203 -16.516 1 95.88 234 ALA B CA 1
ATOM 3951 C C . ALA B 1 234 ? -0.54 -31.531 -16.688 1 95.88 234 ALA B C 1
ATOM 3953 O O . ALA B 1 234 ? 0.016 -32.344 -15.93 1 95.88 234 ALA B O 1
ATOM 3954 N N . GLY B 1 235 ? 0.07 -30.875 -17.625 1 94.75 235 GLY B N 1
ATOM 3955 C CA . GLY B 1 235 ? 1.465 -31.172 -17.891 1 94.75 235 GLY B CA 1
ATOM 3956 C C . GLY B 1 235 ? 2.369 -29.969 -17.828 1 94.75 235 GLY B C 1
ATOM 3957 O O . GLY B 1 235 ? 3.529 -30.031 -18.234 1 94.75 235 GLY B O 1
ATOM 3958 N N . LEU B 1 236 ? 1.87 -28.953 -17.344 1 95.31 236 LEU B N 1
ATOM 3959 C CA . LEU B 1 236 ? 2.668 -27.734 -17.344 1 95.31 236 LEU B CA 1
ATOM 3960 C C . LEU B 1 236 ? 3.824 -27.828 -16.359 1 95.31 236 LEU B C 1
ATOM 3962 O O . LEU B 1 236 ? 3.611 -27.828 -15.141 1 95.31 236 LEU B O 1
ATOM 3966 N N . GLU B 1 237 ? 4.969 -27.828 -16.922 1 94.62 237 GLU B N 1
ATOM 3967 C CA . GLU B 1 237 ? 6.18 -27.812 -16.109 1 94.62 237 GLU B CA 1
ATOM 3968 C C . GLU B 1 237 ? 6.504 -26.406 -15.625 1 94.62 237 GLU B C 1
ATOM 3970 O O . GLU B 1 237 ? 6.398 -25.438 -16.391 1 94.62 237 GLU B O 1
ATOM 3975 N N . SER B 1 238 ? 6.883 -26.344 -14.406 1 93.12 238 SER B N 1
ATOM 3976 C CA . SER B 1 238 ? 7.297 -25.062 -13.867 1 93.12 238 SER B CA 1
ATOM 3977 C C . SER B 1 238 ? 8.508 -24.516 -14.609 1 93.12 238 SER B C 1
ATOM 3979 O O . SER B 1 238 ? 9.5 -25.219 -14.797 1 93.12 238 SER B O 1
ATOM 3981 N N . ARG B 1 239 ? 8.375 -23.266 -14.992 1 87 239 ARG B N 1
ATOM 3982 C CA . ARG B 1 239 ? 9.531 -22.594 -15.586 1 87 239 ARG B CA 1
ATOM 3983 C C . ARG B 1 239 ? 10.469 -22.062 -14.508 1 87 239 ARG B C 1
ATOM 3985 O O . ARG B 1 239 ? 11.664 -21.906 -14.742 1 87 239 ARG B O 1
ATOM 3992 N N . PHE B 1 240 ? 9.992 -21.859 -13.406 1 87.69 240 PHE B N 1
ATOM 3993 C CA . PHE B 1 240 ? 10.758 -21.406 -12.258 1 87.69 240 PHE B CA 1
ATOM 3994 C C . PHE B 1 240 ? 11.586 -22.547 -11.672 1 87.69 240 PHE B C 1
ATOM 3996 O O . PHE B 1 240 ? 12.719 -22.328 -11.234 1 87.69 240 PHE B O 1
ATOM 4003 N N . ALA B 1 241 ? 10.953 -23.734 -11.711 1 89.5 241 ALA B N 1
ATOM 4004 C CA . ALA B 1 241 ? 11.609 -24.922 -11.188 1 89.5 241 ALA B CA 1
ATOM 4005 C C . ALA B 1 241 ? 11.406 -26.109 -12.117 1 89.5 241 ALA B C 1
ATOM 4007 O O . ALA B 1 241 ? 10.594 -27 -11.828 1 89.5 241 ALA B O 1
ATOM 4008 N N . PRO B 1 242 ? 12.227 -26.203 -13.125 1 91.31 242 PRO B N 1
ATOM 4009 C CA . PRO B 1 242 ? 12.07 -27.312 -14.07 1 91.31 242 PRO B CA 1
ATOM 4010 C C . PRO B 1 242 ? 12.094 -28.688 -13.398 1 91.31 242 PRO B C 1
ATOM 4012 O O . PRO B 1 242 ? 12.859 -28.906 -12.461 1 91.31 242 PRO B O 1
ATOM 4015 N N . GLY B 1 243 ? 11.219 -29.578 -13.891 1 93.44 243 GLY B N 1
ATOM 4016 C CA . GLY B 1 243 ? 11.094 -30.906 -13.312 1 93.44 243 GLY B CA 1
ATOM 4017 C C . GLY B 1 243 ? 9.914 -31.047 -12.375 1 93.44 243 GLY B C 1
ATOM 4018 O O . GLY B 1 243 ? 9.594 -32.156 -11.938 1 93.44 243 GLY B O 1
ATOM 4019 N N . HIS B 1 244 ? 9.312 -29.938 -12.109 1 95 244 HIS B N 1
ATOM 4020 C CA . HIS B 1 244 ? 8.133 -29.922 -11.258 1 95 244 HIS B CA 1
ATOM 4021 C C . HIS B 1 244 ? 6.941 -29.297 -11.984 1 95 244 HIS B C 1
ATOM 4023 O O . HIS B 1 244 ? 7.117 -28.516 -12.914 1 95 244 HIS B O 1
ATOM 4029 N N . LEU B 1 245 ? 5.805 -29.641 -11.5 1 94.94 245 LEU B N 1
ATOM 4030 C CA . LEU B 1 245 ? 4.602 -29.109 -12.133 1 94.94 245 LEU B CA 1
ATOM 4031 C C . LEU B 1 245 ? 4.246 -27.75 -11.562 1 94.94 245 LEU B C 1
ATOM 4033 O O . LEU B 1 245 ? 4.371 -27.516 -10.359 1 94.94 245 LEU B O 1
ATOM 4037 N N . ALA B 1 246 ? 3.867 -26.891 -12.461 1 94.38 246 ALA B N 1
ATOM 4038 C CA . ALA B 1 246 ? 3.371 -25.578 -12.023 1 94.38 246 ALA B CA 1
ATOM 4039 C C . ALA B 1 246 ? 2.033 -25.719 -11.305 1 94.38 246 ALA B C 1
ATOM 4041 O O . ALA B 1 246 ? 1.248 -26.609 -11.602 1 94.38 246 ALA B O 1
ATOM 4042 N N . GLU B 1 247 ? 1.818 -24.766 -10.352 1 94.56 247 GLU B N 1
ATOM 4043 C CA . GLU B 1 247 ? 0.544 -24.766 -9.641 1 94.56 247 GLU B CA 1
ATOM 4044 C C . GLU B 1 247 ? -0.597 -24.328 -10.555 1 94.56 247 GLU B C 1
ATOM 4046 O O . GLU B 1 247 ? -1.705 -24.859 -10.477 1 94.56 247 GLU B O 1
ATOM 4051 N N . GLY B 1 248 ? -0.275 -23.281 -11.305 1 96.31 248 GLY B N 1
ATOM 4052 C CA . GLY B 1 248 ? -1.309 -22.703 -12.141 1 96.31 248 GLY B CA 1
ATOM 4053 C C . GLY B 1 248 ? -0.839 -21.469 -12.891 1 96.31 248 GLY B C 1
ATOM 4054 O O . GLY B 1 248 ? 0.348 -21.344 -13.203 1 96.31 248 GLY B O 1
ATOM 4055 N N . ILE B 1 249 ? -1.874 -20.75 -13.281 1 95.81 249 ILE B N 1
ATOM 4056 C CA . ILE B 1 249 ? -1.635 -19.547 -14.086 1 95.81 249 ILE B CA 1
ATOM 4057 C C . ILE B 1 249 ? -2.338 -18.359 -13.453 1 95.81 249 ILE B C 1
ATOM 4059 O O . ILE B 1 249 ? -3.461 -18.469 -12.961 1 95.81 249 ILE B O 1
ATOM 4063 N N . VAL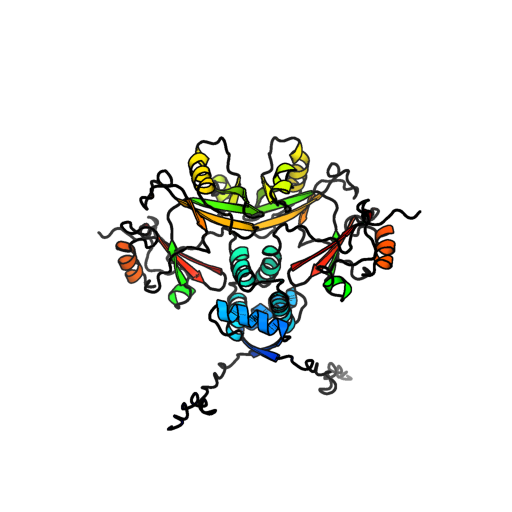 B 1 250 ? -1.645 -17.25 -13.469 1 91.06 250 VAL B N 1
ATOM 4064 C CA . VAL B 1 250 ? -2.266 -15.969 -13.172 1 91.06 250 VAL B CA 1
ATOM 4065 C C . VAL B 1 250 ? -2.238 -15.086 -14.414 1 91.06 250 VAL B C 1
ATOM 4067 O O . VAL B 1 250 ? -1.193 -14.93 -15.055 1 91.06 250 VAL B O 1
ATOM 4070 N N . PHE B 1 251 ? -3.408 -14.602 -14.766 1 90.12 251 PHE B N 1
ATOM 4071 C CA . PHE B 1 251 ? -3.52 -13.633 -15.852 1 90.12 251 PHE B CA 1
ATOM 4072 C C . PHE B 1 251 ? -3.486 -12.211 -15.312 1 90.12 251 PHE B C 1
ATOM 4074 O O . PHE B 1 251 ? -4.223 -11.875 -14.383 1 90.12 251 PHE B O 1
ATOM 4081 N N . HIS B 1 252 ? -2.621 -11.484 -15.898 1 79.94 252 HIS B N 1
ATOM 4082 C CA . HIS B 1 252 ? -2.443 -10.109 -15.461 1 79.94 252 HIS B CA 1
ATOM 4083 C C . HIS B 1 252 ? -2.951 -9.125 -16.516 1 79.94 252 HIS B C 1
ATOM 4085 O O . HIS B 1 252 ? -2.395 -9.039 -17.609 1 79.94 252 HIS B O 1
ATOM 4091 N N . HIS B 1 253 ? -3.975 -8.461 -16.156 1 77.81 253 HIS B N 1
ATOM 4092 C CA . HIS B 1 253 ? -4.445 -7.402 -17.031 1 77.81 253 HIS B CA 1
ATOM 4093 C C . HIS B 1 253 ? -3.635 -6.125 -16.859 1 77.81 253 HIS B C 1
ATOM 4095 O O . HIS B 1 253 ? -3.217 -5.805 -15.742 1 77.81 253 HIS B O 1
ATOM 4101 N N . PRO B 1 254 ? -3.482 -5.422 -17.875 1 60.09 254 PRO B N 1
ATOM 4102 C CA . PRO B 1 254 ? -2.699 -4.191 -17.75 1 60.09 254 PRO B CA 1
ATOM 4103 C C . PRO B 1 254 ? -3.312 -3.195 -16.766 1 60.09 254 PRO B C 1
ATOM 4105 O O . PRO B 1 254 ? -2.6 -2.361 -16.203 1 60.09 254 PRO B O 1
ATOM 4108 N N . ASP B 1 255 ? -4.598 -3.422 -16.578 1 55.31 255 ASP B N 1
ATOM 4109 C CA . ASP B 1 255 ? -5.238 -2.467 -15.672 1 55.31 255 ASP B CA 1
ATOM 4110 C C . ASP B 1 255 ? -5.164 -2.941 -14.227 1 55.31 255 ASP B C 1
ATOM 4112 O O . ASP B 1 255 ? -5.699 -2.291 -13.32 1 55.31 255 ASP B O 1
ATOM 4116 N N . GLY B 1 256 ? -4.531 -4.016 -13.992 1 62.59 256 GLY B N 1
ATOM 4117 C CA . GLY B 1 256 ? -4.266 -4.449 -12.633 1 62.59 256 GLY B CA 1
ATOM 4118 C C . GLY B 1 256 ? -5.102 -5.645 -12.211 1 62.59 256 GLY B C 1
ATOM 4119 O O . GLY B 1 256 ? -4.758 -6.348 -11.258 1 62.59 256 GLY B O 1
ATOM 4120 N N . ARG B 1 257 ? -6.234 -5.766 -12.852 1 71.69 257 ARG B N 1
ATOM 4121 C CA . ARG B 1 257 ? -7.027 -6.93 -12.469 1 71.69 257 ARG B CA 1
ATOM 4122 C C . ARG B 1 257 ? -6.293 -8.227 -12.805 1 71.69 257 ARG B C 1
ATOM 4124 O O . ARG B 1 257 ? -5.488 -8.266 -13.734 1 71.69 257 ARG B O 1
ATOM 4131 N N . ARG B 1 258 ? -6.648 -9.164 -12.023 1 82.44 258 ARG B N 1
ATOM 4132 C CA . ARG B 1 258 ? -6.035 -10.484 -12.18 1 82.44 258 ARG B CA 1
ATOM 4133 C C . ARG B 1 258 ? -7.078 -11.586 -12.094 1 82.44 258 ARG B C 1
ATOM 4135 O O . ARG B 1 258 ? -8.18 -11.375 -11.578 1 82.44 258 ARG B O 1
ATOM 4142 N N . ALA B 1 259 ? -6.73 -12.641 -12.711 1 91.38 259 ALA B N 1
ATOM 4143 C CA . ALA B 1 259 ? -7.5 -13.883 -12.609 1 91.38 259 ALA B CA 1
ATOM 4144 C C . ALA B 1 259 ? -6.582 -15.094 -12.562 1 91.38 259 ALA B C 1
ATOM 4146 O O . ALA B 1 259 ? -5.445 -15.039 -13.031 1 91.38 259 ALA B O 1
ATOM 4147 N N . LYS B 1 260 ? -7.121 -16.047 -11.977 1 94.5 260 LYS B N 1
ATOM 4148 C CA . LYS B 1 260 ? -6.215 -17.188 -11.836 1 94.5 260 LYS B CA 1
ATOM 4149 C C . LYS B 1 260 ? -6.938 -18.5 -12.117 1 94.5 260 LYS B C 1
ATOM 4151 O O . LYS B 1 260 ? -8.172 -18.547 -12.141 1 94.5 260 LYS B O 1
ATOM 4156 N N . ILE B 1 261 ? -6.156 -19.547 -12.383 1 97.62 261 ILE B N 1
ATOM 4157 C CA . ILE B 1 261 ? -6.609 -20.922 -12.5 1 97.62 261 ILE B CA 1
ATOM 4158 C C . ILE B 1 261 ? -5.5 -21.875 -12.031 1 97.62 261 ILE B C 1
ATOM 4160 O O . ILE B 1 261 ? -4.324 -21.641 -12.32 1 97.62 261 ILE B O 1
ATOM 4164 N N . LYS B 1 262 ? -5.918 -22.875 -11.305 1 96.69 262 LYS B N 1
ATOM 4165 C CA . LYS B 1 262 ? -4.957 -23.859 -10.805 1 96.69 262 LYS B CA 1
ATOM 4166 C C . LYS B 1 262 ? -5.211 -25.234 -11.414 1 96.69 262 LYS B C 1
ATOM 4168 O O . LYS B 1 262 ? -6.348 -25.578 -11.742 1 96.69 262 LYS B O 1
ATOM 4173 N N . ARG B 1 263 ? -4.141 -25.969 -11.445 1 96.75 263 ARG B N 1
ATOM 4174 C CA . ARG B 1 263 ? -4.23 -27.344 -11.914 1 96.75 263 ARG B CA 1
ATOM 4175 C C . ARG B 1 263 ? -5.211 -28.141 -11.062 1 96.75 263 ARG B C 1
ATOM 4177 O O . ARG B 1 263 ? -6.066 -28.844 -11.602 1 96.75 263 ARG B O 1
ATOM 4184 N N . LYS B 1 264 ? -5.199 -27.969 -9.828 1 94.75 264 LYS B N 1
ATOM 4185 C CA . LYS B 1 264 ? -6.008 -28.75 -8.906 1 94.75 264 LYS B CA 1
ATOM 4186 C C . LYS B 1 264 ? -7.469 -28.312 -8.93 1 94.75 264 LYS B C 1
ATOM 4188 O O . LYS B 1 264 ? -8.328 -28.938 -8.32 1 94.75 264 LYS B O 1
ATOM 4193 N N . ASP B 1 265 ? -7.711 -27.234 -9.57 1 96.44 265 ASP B N 1
ATOM 4194 C CA . ASP B 1 265 ? -9.086 -26.75 -9.672 1 96.44 265 ASP B CA 1
ATOM 4195 C C . ASP B 1 265 ? -9.93 -27.656 -10.555 1 96.44 265 ASP B C 1
ATOM 4197 O O . ASP B 1 265 ? -11.148 -27.703 -10.43 1 96.44 265 ASP B O 1
ATOM 4201 N N . PHE B 1 266 ? -9.367 -28.391 -11.461 1 96.88 266 PHE B N 1
ATOM 4202 C CA . PHE B 1 266 ? -10.078 -29.203 -12.438 1 96.88 266 PHE B CA 1
ATOM 4203 C C . PHE B 1 266 ? -10.406 -30.578 -11.852 1 96.88 266 PHE B C 1
ATOM 4205 O O . PHE B 1 266 ? -9.664 -31.094 -11.016 1 96.88 266 PHE B O 1
ATOM 4212 N N . PRO B 1 267 ? -11.531 -31.109 -12.312 1 92.88 267 PRO B N 1
ATOM 4213 C CA . PRO B 1 267 ? -11.82 -32.469 -11.891 1 92.88 267 PRO B CA 1
ATOM 4214 C C . PRO B 1 267 ? -10.742 -33.469 -12.328 1 92.88 267 PRO B C 1
ATOM 4216 O O . PRO B 1 267 ? -10.156 -33.312 -13.398 1 92.88 267 PRO B O 1
ATOM 4219 N N . ARG B 1 268 ? -10.484 -34.438 -11.492 1 81.62 268 ARG B N 1
ATOM 4220 C CA . ARG B 1 268 ? -9.531 -35.5 -11.828 1 81.62 268 ARG B CA 1
ATOM 4221 C C . ARG B 1 268 ? -10.055 -36.375 -12.953 1 81.62 268 ARG B C 1
ATOM 4223 O O . ARG B 1 268 ? -11.266 -36.625 -13.055 1 81.62 268 ARG B O 1
ATOM 4230 N N . SER B 1 269 ? -9.352 -36.438 -14.109 1 65.44 269 SER B N 1
ATOM 4231 C CA . SER B 1 269 ? -9.766 -37.375 -15.141 1 65.44 269 SER B CA 1
ATOM 4232 C C . SER B 1 269 ? -10.242 -38.688 -14.531 1 65.44 269 SER B C 1
ATOM 4234 O O . SER B 1 269 ? -9.633 -39.188 -13.578 1 65.44 269 SER B O 1
ATOM 4236 N N . ALA B 1 270 ? -11.609 -38.938 -14.82 1 46 270 ALA B N 1
ATOM 4237 C CA . ALA B 1 270 ? -12.109 -40.281 -14.484 1 46 270 ALA B CA 1
ATOM 4238 C C . ALA B 1 270 ? -11.227 -41.375 -15.094 1 46 270 ALA B C 1
ATOM 4240 O O . ALA B 1 270 ? -10.672 -41.188 -16.172 1 46 270 ALA B O 1
#

Radius of gyration: 26.93 Å; Cα contacts (8 Å, |Δi|>4): 1013; chains: 2; bounding box: 91×78×83 Å

Sequence (540 aa):
MVEVRRSGRPRKTPGQLARWTPPEGWSRLVAWVSPEEKKALKHVAVEADVAVADLVRALASGLAGGFITAEELIGHVRKGAQVMEKIPTLFERDDHFRVVDRPRPECAWVFDGEGTPTEKLDGTNVRLTVRSGCLVRVEKRRNPSKAQKQQGIVDGWYVDTDEHGAEDRWILAAARNTDVSDWPDGEHPCEALGPRVQGNPLGLEEHRCVPFNLCVPALPDAPRSYTGLREYLAGLESRFAPGHLAEGIVFHHPDGRRAKIKRKDFPRSAMVEVRRSGRPRKTPGQLARWTPPEGWSRLVAWVSPEEKKALKHVAVEADVAVADLVRALASGLAGGFITAEELIGHVRKGAQVMEKIPTLFERDDHFRVVDRPRPECAWVFDGEGTPTEKLDGTNVRLTVRSGCLVRVEKRRNPSKAQKQQGIVDGWYVDTDEHGAEDRWILAAARNTDVSDWPDGEHPCEALGPRVQGNPLGLEEHRCVPFNLCVPALPDAPRSYTGLREYLAGLESRFAPGHLAEGIVFHHPDGRRAKIKRKDFPRSA

Secondary structure (DSSP, 8-state):
-------------SS------PPTT-EEEEEEE-HHHHHHHHHHHHHTTS-HHHHHHHHHHHHHTTSS-HHHHHHHHHHTTTTT--PPBSEEE-TTS-EEEEE-GGGHHHHTT-SEEEEEP-SEEEEEEEETTEEEEEEEEEPPPHHHHHTT--S-EEEE--TT-GGGHHHHHHHHTS--TTSPSEEEEEEEESTTSTT-TT--SS-EEEETTTSPPB-TT---SHHHHHHHHHS-B-SSSTTSB--EEEEE-TTS-EEEEEGGGSPP--/-------------SS------PPTT-EEEEEEE-HHHHHHHHHHHHHTTS-HHHHHHHHHHHHHTTSS-HHHHHHHHHHHTTTT--PPBSEEE-TTS-EEEEE-GGGHHHHTT-SEEEEEP-SEEEEEEEETTEEEEEEEEEPPPHHHHHTT--S-EEEE--TT-GGGHHHHHHHHTS--TTSPSEEEEEEEESTTSTT-TT--SS-EEEETTTSPPB-TT---SHHHHHHHHHS-B-SSSTTSB--EEEEE-TTS-EEEEEGGGSPP--

Foldseek 3Di:
DDPPPPPPDDDDDPPPPVPPDDDPPDDDDDDDDDPVRVVVLVVVCVVVVHDSVVVVVVVVCCCVVVVAPPVNVLVVLQVVLPPVPDAAAQADADPVLAGDQHGDPVNVCVVVVFFWKFFDADFFKKKFFDDQQDTDFIWGKDADDPVVVVVVGGGIDIDGDDPPDPVCPLVVQQDVPERRNPPDGDMFIWGWADCPTPNRQLPHHGIHTGTPPPDTDTDRPQDRGPVRQQVCQVDDAGPVRGPGGTQWIWTQGSSNRIYIHGNVNHDDDD/DDPPPPPPDDDDDPPPPVPPDPPPPDDDDDDDDDPVRVVVLVVVCVVVVHDSVVVVVVVVVCCVVVVAPPCRVLVVLQVVLPPQPDAAAQADADPVLAGDQHGDPVNVCVVVVFFWKFFDADFFKKKFFDDQQDTDFIKGKDADDPVVVVVVGGGIDIDGDDPPDPVCPLVVQQDVPERRNPPDGDMFIWGWADCPTPNRQLPHHGIHIGTPPPDTDTDRPQDRGPVRQQVCQVDDAGPVRGPGGTQWIWGAGSSNRIYIHGNVSHDDDD

Solvent-accessible surface area (backbone atoms only — not comparable to full-atom values): 29528 Å² total; per-residue (Å²): 135,80,77,74,76,74,79,68,79,81,75,78,74,86,69,80,63,80,70,81,68,73,60,91,73,49,40,77,43,60,25,69,32,46,62,51,14,43,49,25,38,42,50,26,13,57,73,63,71,39,55,51,42,49,53,52,30,47,52,27,44,17,22,29,68,63,59,28,44,41,62,45,52,49,41,11,45,36,44,59,47,52,45,66,56,74,62,44,58,44,39,38,61,50,99,83,64,25,45,45,93,42,74,30,76,92,40,46,54,47,69,71,67,45,50,50,39,22,56,32,79,74,49,45,56,26,33,40,29,30,39,67,28,33,84,76,46,58,28,33,62,41,73,54,49,73,73,42,39,76,64,58,27,73,56,42,49,75,42,70,58,46,96,84,37,78,91,31,45,58,54,51,46,3,52,71,59,35,86,44,60,86,44,70,67,40,80,40,56,24,35,28,34,14,56,80,31,82,78,19,66,56,67,40,89,53,40,27,51,42,45,67,85,75,69,57,51,75,36,89,82,64,60,70,46,64,68,46,36,53,58,50,40,73,67,31,59,20,82,90,33,73,94,21,63,38,46,28,37,32,32,40,32,92,56,33,54,52,33,27,49,46,45,80,32,46,69,74,84,126,134,81,76,75,73,73,77,66,78,80,74,76,73,88,70,82,63,79,69,80,67,72,60,90,72,49,40,78,42,62,25,70,32,47,61,52,13,43,50,23,38,42,51,25,13,57,72,64,71,40,57,51,43,51,54,52,31,42,53,27,42,20,22,28,68,63,71,30,44,46,62,43,51,51,40,12,48,34,45,57,54,49,46,63,56,74,64,45,56,43,39,38,62,52,98,82,63,25,46,46,94,40,74,30,78,92,39,47,54,47,69,72,66,45,49,49,40,21,55,32,79,76,51,43,57,28,34,41,29,31,40,68,29,33,83,76,45,57,29,34,63,41,72,56,50,74,72,40,39,75,63,57,27,72,53,42,49,75,42,71,57,45,94,85,36,78,90,31,45,58,56,49,48,4,53,70,59,37,88,43,60,84,44,70,66,39,78,40,58,22,34,29,34,15,58,80,32,83,78,18,66,56,67,40,89,54,41,27,52,43,47,67,85,74,68,58,50,74,36,90,81,63,60,72,47,64,69,46,36,54,57,50,38,76,67,31,59,20,82,89,32,73,95,21,64,38,43,29,37,33,32,42,32,94,47,33,51,53,32,26,50,46,45,81,32,45,69,74,84,128

pLDDT: mean 75.42, std 23.25, range [27.22, 98.12]